Protein AF-A0A067D5M1-F1 (afdb_monomer_lite)

Organism: Saprolegnia parasitica (strain CBS 223.65) (NCBI:txid695850)

pLDDT: mean 83.67, std 20.53, range [25.61, 98.31]

Foldseek 3Di:
DDDDDDDDDDDDDDDDDDDDDDDDDPDPDPDDPVRQQADFAPFQVVGDDQQQWRWTQDPVRTIDTDGHDWQQQRAQQAPAGDALQWDSRRFTAHNVSHTDTFGHDQAAFSADADFDFWDTWGTNRHHRHTDPTFTHDQARFHDDDADDALFFDTWGHPRPNDIDTWGHDQVAFSADQPFDQWDTFGDPRPHSHTDDTWTHDQADWDDDPADDALQWDTWGHPRPNDIDTWGHDQPAFSADQPFPFWDTWGDPRPHSHTDDTWTHDQVDFDDDDDDDALQWDTWGHPRPRDIDTWGHDQPAFSADQPFQFWDTWGDPRPHSYTDDTWTHDQARFDDDPAPDALFFDTWGHPRPRDTDTFGHDQPAFSADAPFPFWDGWGDPRPHSHTDDTDTDPPPRDGDDPDPPDPPPVVVVVVVVVVVVPVPPPDPDDPPVVVVVPPDPPPDDDD

Structure (mmCIF, N/CA/C/O backbone):
data_AF-A0A067D5M1-F1
#
_entry.id   AF-A0A067D5M1-F1
#
loop_
_atom_site.group_PDB
_atom_site.id
_atom_site.type_symbol
_atom_site.label_atom_id
_atom_site.label_alt_id
_atom_site.label_comp_id
_atom_site.label_asym_id
_atom_site.label_entity_id
_atom_site.label_seq_id
_atom_site.pdbx_PDB_ins_code
_atom_site.Cartn_x
_atom_site.Cartn_y
_atom_site.Cartn_z
_atom_site.occupancy
_atom_site.B_iso_or_equiv
_atom_site.auth_seq_id
_atom_site.auth_comp_id
_atom_site.auth_asym_id
_atom_site.auth_atom_id
_atom_site.pdbx_PDB_model_num
ATOM 1 N N . MET A 1 1 ? 73.800 -19.164 -59.650 1.00 35.16 1 MET A N 1
ATOM 2 C CA . MET A 1 1 ? 73.425 -18.613 -60.972 1.00 35.16 1 MET A CA 1
ATOM 3 C C . MET A 1 1 ? 71.937 -18.829 -61.180 1.00 35.16 1 MET A C 1
ATOM 5 O O . MET A 1 1 ? 71.485 -19.935 -60.928 1.00 35.16 1 MET A O 1
ATOM 9 N N . LYS A 1 2 ? 71.264 -17.783 -61.682 1.00 30.75 2 LYS A N 1
ATOM 10 C CA . LYS A 1 2 ? 69.866 -17.690 -62.148 1.00 30.75 2 LYS A CA 1
ATOM 11 C C . LYS A 1 2 ? 68.775 -17.481 -61.084 1.00 30.75 2 LYS A C 1
ATOM 13 O O . LYS A 1 2 ? 68.218 -18.421 -60.535 1.00 30.75 2 LYS A O 1
ATOM 18 N N . LEU A 1 3 ? 68.476 -16.190 -60.883 1.00 29.55 3 LEU A N 1
ATOM 19 C CA . LEU A 1 3 ? 67.148 -15.654 -60.573 1.00 29.55 3 LEU A CA 1
ATOM 20 C C . LEU A 1 3 ? 66.133 -16.138 -61.620 1.00 29.55 3 LEU A C 1
ATOM 22 O O . LEU A 1 3 ? 66.425 -16.054 -62.812 1.00 29.55 3 LEU A O 1
ATOM 26 N N . LEU A 1 4 ? 64.938 -16.525 -61.176 1.00 27.58 4 LEU A N 1
ATOM 27 C CA . LEU A 1 4 ? 63.685 -16.331 -61.908 1.00 27.58 4 LEU A CA 1
ATOM 28 C C . LEU A 1 4 ? 62.526 -16.393 -60.908 1.00 27.58 4 LEU A C 1
ATOM 30 O O . LEU A 1 4 ? 62.335 -17.388 -60.212 1.00 27.58 4 LEU A O 1
ATOM 34 N N . TRP A 1 5 ? 61.826 -15.266 -60.804 1.00 28.55 5 TRP A N 1
ATOM 35 C CA . TRP A 1 5 ? 60.630 -15.067 -60.000 1.00 28.55 5 TRP A CA 1
ATOM 36 C C . TRP A 1 5 ? 59.433 -15.788 -60.623 1.00 28.55 5 TRP A C 1
ATOM 38 O O . TRP A 1 5 ? 59.252 -15.798 -61.840 1.00 28.55 5 TRP A O 1
ATOM 48 N N . VAL A 1 6 ? 58.629 -16.365 -59.739 1.00 28.53 6 VAL A N 1
ATOM 49 C CA . VAL A 1 6 ? 57.347 -17.021 -59.983 1.00 28.53 6 VAL A CA 1
ATOM 50 C C . VAL A 1 6 ? 56.245 -16.016 -59.658 1.00 28.53 6 VAL A C 1
ATOM 52 O O . VAL A 1 6 ? 56.285 -15.417 -58.590 1.00 28.53 6 VAL A O 1
ATOM 55 N N . CYS A 1 7 ? 55.232 -15.905 -60.515 1.00 25.61 7 CYS A N 1
ATOM 56 C CA . CYS A 1 7 ? 53.875 -15.577 -60.080 1.00 25.61 7 CYS A CA 1
ATOM 57 C C . CYS A 1 7 ? 52.900 -16.487 -60.829 1.00 25.61 7 CYS A C 1
ATOM 59 O O . CYS A 1 7 ? 52.796 -16.433 -62.054 1.00 25.61 7 CYS A O 1
ATOM 61 N N . ALA A 1 8 ? 52.224 -17.347 -60.070 1.00 28.17 8 ALA A N 1
ATOM 62 C CA . ALA A 1 8 ? 51.137 -18.203 -60.510 1.00 28.17 8 ALA A CA 1
ATOM 63 C C . ALA A 1 8 ? 49.845 -17.794 -59.778 1.00 28.17 8 ALA A C 1
ATOM 65 O O . ALA A 1 8 ? 49.815 -17.780 -58.554 1.00 28.17 8 ALA A O 1
ATOM 66 N N . VAL A 1 9 ? 48.833 -17.440 -60.578 1.00 28.75 9 VAL A N 1
ATOM 67 C CA . VAL A 1 9 ? 47.412 -17.860 -60.571 1.00 28.75 9 VAL A CA 1
ATOM 68 C C . VAL A 1 9 ? 46.631 -17.979 -59.244 1.00 28.75 9 VAL A C 1
ATOM 70 O O . VAL A 1 9 ? 46.927 -18.851 -58.435 1.00 28.75 9 VAL A O 1
ATOM 73 N N . ALA A 1 10 ? 45.493 -17.263 -59.160 1.00 27.77 10 ALA A N 1
ATOM 74 C CA . ALA A 1 10 ? 44.125 -17.798 -58.932 1.00 27.77 10 ALA A CA 1
ATOM 75 C C . ALA A 1 10 ? 43.079 -16.662 -59.136 1.00 27.77 10 ALA A C 1
ATOM 77 O O . ALA A 1 10 ? 43.238 -15.614 -58.529 1.00 27.77 10 ALA A O 1
ATOM 78 N N . ASN A 1 11 ? 42.174 -16.653 -60.132 1.00 30.62 11 ASN A N 1
ATOM 79 C CA . ASN A 1 11 ? 40.935 -17.420 -60.428 1.00 30.62 11 ASN A CA 1
ATOM 80 C C . ASN A 1 11 ? 39.669 -17.037 -59.621 1.00 30.62 11 ASN A C 1
ATOM 82 O O . ASN A 1 11 ? 39.609 -17.340 -58.436 1.00 30.62 11 ASN A O 1
ATOM 86 N N . ALA A 1 12 ? 38.641 -16.510 -60.314 1.00 28.39 12 ALA A N 1
ATOM 87 C CA . ALA A 1 12 ? 37.197 -16.852 -60.231 1.00 28.39 12 ALA A CA 1
ATOM 88 C C . ALA A 1 12 ? 36.394 -15.901 -61.163 1.00 28.39 12 ALA A C 1
ATOM 90 O O . ALA A 1 12 ? 36.414 -14.695 -60.965 1.00 28.39 12 ALA A O 1
ATOM 91 N N . ILE A 1 13 ? 35.951 -16.332 -62.353 1.00 32.72 13 ILE A N 1
ATOM 92 C CA . ILE A 1 13 ? 34.621 -16.876 -62.728 1.00 32.72 13 ILE A CA 1
ATOM 93 C C . ILE A 1 13 ? 33.450 -15.884 -62.564 1.00 32.72 13 ILE A C 1
ATOM 95 O O . ILE A 1 13 ? 32.953 -15.663 -61.468 1.00 32.72 13 ILE A O 1
ATOM 99 N N . GLY A 1 14 ? 32.930 -15.424 -63.707 1.00 28.34 14 GLY A N 1
ATOM 100 C CA . GLY A 1 14 ? 31.618 -14.797 -63.872 1.00 28.34 14 GLY A CA 1
ATOM 101 C C . GLY A 1 14 ? 31.164 -14.960 -65.323 1.00 28.34 14 GLY A C 1
ATOM 102 O O . GLY A 1 14 ? 31.609 -14.239 -66.208 1.00 28.34 14 GLY A O 1
ATOM 103 N N . LEU A 1 15 ? 30.348 -15.982 -65.573 1.00 29.28 15 LEU A N 1
ATOM 104 C CA . LEU A 1 15 ? 29.834 -16.382 -66.882 1.00 29.28 15 LEU A CA 1
ATOM 105 C C . LEU A 1 15 ? 28.564 -15.570 -67.194 1.00 29.28 15 LEU A C 1
ATOM 107 O O . LEU A 1 15 ? 27.582 -15.692 -66.468 1.00 29.28 15 LEU A O 1
ATOM 111 N N . SER A 1 16 ? 28.527 -14.807 -68.287 1.00 30.84 16 SER A N 1
ATOM 112 C CA . SER A 1 16 ? 27.258 -14.491 -68.956 1.00 30.84 16 SER A CA 1
ATOM 113 C C . SER A 1 16 ? 27.465 -14.338 -70.461 1.00 30.84 16 SER A C 1
ATOM 115 O O . SER A 1 16 ? 28.383 -13.682 -70.943 1.00 30.84 16 SER A O 1
ATOM 117 N N . VAL A 1 17 ? 26.629 -15.071 -71.192 1.00 32.22 17 VAL A N 1
ATOM 118 C CA . VAL A 1 17 ? 26.581 -15.176 -72.646 1.00 32.22 17 VAL A CA 1
ATOM 119 C C . VAL A 1 17 ? 25.616 -14.109 -73.150 1.00 32.22 17 VAL A C 1
ATOM 121 O O . VAL A 1 17 ? 24.444 -14.139 -72.783 1.00 32.22 17 VAL A O 1
ATOM 124 N N . ALA A 1 18 ? 26.072 -13.216 -74.027 1.00 30.00 18 ALA A N 1
ATOM 125 C CA . ALA A 1 18 ? 25.194 -12.441 -74.897 1.00 30.00 18 ALA A CA 1
ATOM 126 C C . ALA A 1 18 ? 25.855 -12.262 -76.267 1.00 30.00 18 ALA A C 1
ATOM 128 O O . ALA A 1 18 ? 27.020 -11.891 -76.392 1.00 30.00 18 ALA A O 1
ATOM 129 N N . MET A 1 19 ? 25.093 -12.636 -77.288 1.00 33.75 19 MET A N 1
ATOM 130 C CA . MET A 1 19 ? 25.477 -12.750 -78.685 1.00 33.75 19 MET A CA 1
ATOM 131 C C . MET A 1 19 ? 25.518 -11.381 -79.373 1.00 33.75 19 MET A C 1
ATOM 133 O O . MET A 1 19 ? 24.549 -10.637 -79.308 1.00 33.75 19 MET A O 1
ATOM 137 N N . GLY A 1 20 ? 26.593 -11.153 -80.129 1.00 32.78 20 GLY A N 1
ATOM 138 C CA . GLY A 1 20 ? 26.555 -10.581 -81.475 1.00 32.78 20 GLY A CA 1
ATOM 139 C C . GLY A 1 20 ? 26.185 -9.109 -81.629 1.00 32.78 20 GLY A C 1
ATOM 140 O O . GLY A 1 20 ? 25.023 -8.806 -81.851 1.00 32.78 20 GLY A O 1
ATOM 141 N N . LEU A 1 21 ? 27.207 -8.259 -81.746 1.00 34.41 21 LEU A N 1
ATOM 142 C CA . LEU A 1 21 ? 27.338 -7.275 -82.824 1.00 34.41 21 LEU A CA 1
ATOM 143 C C . LEU A 1 21 ? 28.829 -7.193 -83.186 1.00 34.41 21 LEU A C 1
ATOM 145 O O . LEU A 1 21 ? 29.690 -7.076 -82.321 1.00 34.41 21 LEU A O 1
ATOM 149 N N . LEU A 1 22 ? 29.119 -7.391 -84.469 1.00 34.91 22 LEU A N 1
ATOM 150 C CA . LEU A 1 22 ? 30.456 -7.396 -85.046 1.00 34.91 22 LEU A CA 1
ATOM 151 C C . LEU A 1 22 ? 30.773 -5.951 -85.450 1.00 34.91 22 LEU A C 1
ATOM 153 O O . LEU A 1 22 ? 30.351 -5.517 -86.519 1.00 34.91 22 LEU A O 1
ATOM 157 N N . GLU A 1 23 ? 31.474 -5.211 -84.598 1.00 36.19 23 GLU A N 1
ATOM 158 C CA . GLU A 1 23 ? 32.084 -3.934 -84.974 1.00 36.19 23 GLU A CA 1
ATOM 159 C C . GLU A 1 23 ? 33.587 -4.146 -85.156 1.00 36.19 23 GLU A C 1
ATOM 161 O O . GLU A 1 23 ? 34.292 -4.691 -84.305 1.00 36.19 23 GLU A O 1
ATOM 166 N N . THR A 1 24 ? 34.056 -3.809 -86.352 1.00 37.59 24 THR A N 1
ATOM 167 C CA . THR A 1 24 ? 35.454 -3.865 -86.759 1.00 37.59 24 THR A CA 1
ATOM 168 C C . THR A 1 24 ? 36.210 -2.703 -86.127 1.00 37.59 24 THR A C 1
ATOM 170 O O . THR A 1 24 ? 36.331 -1.642 -86.733 1.00 37.59 24 THR A O 1
ATOM 173 N N . GLU A 1 25 ? 36.736 -2.909 -84.927 1.00 35.56 25 GLU A N 1
ATOM 174 C CA . GLU A 1 25 ? 37.756 -2.040 -84.342 1.00 35.56 25 GLU A CA 1
ATOM 175 C C . GLU A 1 25 ? 39.112 -2.404 -84.969 1.00 35.56 25 GLU A C 1
ATOM 177 O O . GLU A 1 25 ? 39.744 -3.411 -84.636 1.00 35.56 25 GLU A O 1
ATOM 182 N N . THR A 1 26 ? 39.554 -1.614 -85.948 1.00 37.28 26 THR A N 1
ATOM 183 C CA . THR A 1 26 ? 40.945 -1.637 -86.407 1.00 37.28 26 THR A CA 1
ATOM 184 C C . THR A 1 26 ? 41.815 -1.020 -85.319 1.00 37.28 26 THR A C 1
ATOM 186 O O . THR A 1 26 ? 41.946 0.199 -85.256 1.00 37.28 26 THR A O 1
ATOM 189 N N . ALA A 1 27 ? 42.422 -1.849 -84.470 1.00 33.25 27 ALA A N 1
ATOM 190 C CA . ALA A 1 27 ? 43.486 -1.386 -83.587 1.00 33.25 27 ALA A CA 1
ATOM 191 C C . ALA A 1 27 ? 44.625 -0.788 -84.444 1.00 33.25 27 ALA A C 1
ATOM 193 O O . ALA A 1 27 ? 45.067 -1.450 -85.394 1.00 33.25 27 ALA A O 1
ATOM 194 N N . PRO A 1 28 ? 45.116 0.432 -84.155 1.00 39.56 28 PRO A N 1
ATOM 195 C CA . PRO A 1 28 ? 46.265 0.974 -84.857 1.00 39.56 28 PRO A CA 1
ATOM 196 C C . PRO A 1 28 ? 47.472 0.078 -84.575 1.00 39.56 28 PRO A C 1
ATOM 198 O O . PRO A 1 28 ? 47.854 -0.167 -83.429 1.00 39.56 28 PRO A O 1
ATOM 201 N N . VAL A 1 29 ? 48.070 -0.451 -85.640 1.00 41.28 29 VAL A N 1
ATOM 202 C CA . VAL A 1 29 ? 49.352 -1.149 -85.554 1.00 41.28 29 VAL A CA 1
ATOM 203 C C . VAL A 1 29 ? 50.375 -0.114 -85.094 1.00 41.28 29 VAL A C 1
ATOM 205 O O . VAL A 1 29 ? 50.709 0.797 -85.847 1.00 41.28 29 VAL A O 1
ATOM 208 N N . SER A 1 30 ? 50.848 -0.233 -83.853 1.00 51.78 30 SER A N 1
ATOM 209 C CA . SER A 1 30 ? 51.977 0.553 -83.352 1.00 51.78 30 SER A CA 1
ATOM 210 C C . SER A 1 30 ? 53.204 0.228 -84.207 1.00 51.78 30 SER A C 1
ATOM 212 O O . SER A 1 30 ? 53.835 -0.814 -84.042 1.00 51.78 30 SER A O 1
ATOM 214 N N . MET A 1 31 ? 53.488 1.082 -85.189 1.00 61.62 31 MET A N 1
ATOM 215 C CA . MET A 1 31 ? 54.654 0.967 -86.057 1.00 61.62 31 MET A CA 1
ATOM 216 C C . MET A 1 31 ? 55.831 1.641 -85.355 1.00 61.62 31 MET A C 1
ATOM 218 O O . MET A 1 31 ? 55.723 2.787 -84.916 1.00 61.62 31 MET A O 1
ATOM 222 N N . ASN A 1 32 ? 56.954 0.939 -85.205 1.00 64.56 32 ASN A N 1
ATOM 223 C CA . ASN A 1 32 ? 58.117 1.517 -84.540 1.00 64.56 32 ASN A CA 1
ATOM 224 C C . ASN A 1 32 ? 58.720 2.622 -85.430 1.00 64.56 32 ASN A C 1
ATOM 226 O O . ASN A 1 32 ? 58.785 2.469 -86.649 1.00 64.56 32 ASN A O 1
ATOM 230 N N . LEU A 1 33 ? 59.203 3.721 -84.841 1.00 69.00 33 LEU A N 1
ATOM 231 C CA . LEU A 1 33 ? 59.807 4.859 -85.553 1.00 69.00 33 LEU A CA 1
ATOM 232 C C . LEU A 1 33 ? 60.912 4.422 -86.536 1.00 69.00 33 LEU A C 1
ATOM 234 O O . LEU A 1 33 ? 61.069 5.007 -87.605 1.00 69.00 33 LEU A O 1
ATOM 238 N N . LEU A 1 34 ? 61.650 3.359 -86.193 1.00 67.12 34 LEU A N 1
ATOM 239 C CA . LEU A 1 34 ? 62.682 2.771 -87.054 1.00 67.12 34 LEU A CA 1
ATOM 240 C C . LEU A 1 34 ? 62.109 2.059 -88.292 1.00 67.12 34 LEU A C 1
ATOM 242 O O . LEU A 1 34 ? 62.759 2.039 -89.332 1.00 67.12 34 LEU A O 1
ATOM 246 N N . GLU A 1 35 ? 60.919 1.471 -88.185 1.00 67.38 35 GLU A N 1
ATOM 247 C CA . GLU A 1 35 ? 60.2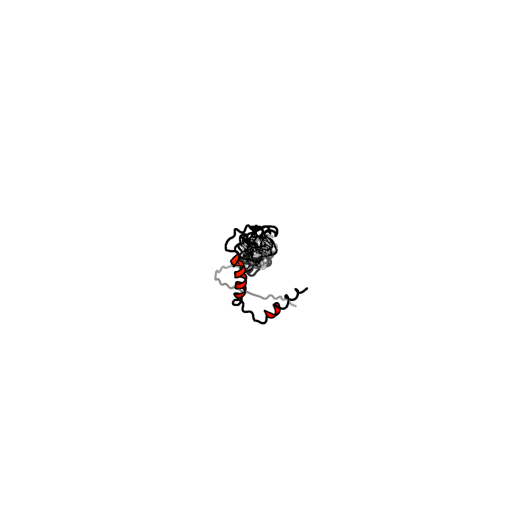31 0.796 -89.292 1.00 67.38 35 GLU A CA 1
ATOM 248 C C . GLU A 1 35 ? 59.540 1.819 -90.200 1.00 67.38 35 GLU A C 1
ATOM 250 O O . GLU A 1 35 ? 59.614 1.710 -91.423 1.00 67.38 35 GLU A O 1
ATOM 255 N N . ALA A 1 36 ? 58.953 2.864 -89.608 1.00 64.38 36 ALA A N 1
ATOM 256 C CA . ALA A 1 36 ? 58.316 3.954 -90.339 1.00 64.38 36 ALA A CA 1
ATOM 257 C C . ALA A 1 36 ? 59.328 4.772 -91.168 1.00 64.38 36 ALA A C 1
ATOM 259 O O . ALA A 1 36 ? 59.056 5.118 -92.317 1.00 64.38 36 ALA A O 1
ATOM 260 N N . ALA A 1 37 ? 60.527 5.037 -90.632 1.00 70.88 37 ALA A N 1
ATOM 261 C CA . ALA A 1 37 ? 61.574 5.801 -91.322 1.00 70.88 37 ALA A CA 1
ATOM 262 C C . ALA A 1 37 ? 62.215 5.069 -92.526 1.00 70.88 37 ALA A C 1
ATOM 264 O O . ALA A 1 37 ? 62.973 5.669 -93.288 1.00 70.88 37 ALA A O 1
ATOM 265 N N . ALA A 1 38 ? 61.927 3.775 -92.708 1.00 69.31 38 ALA A N 1
ATOM 266 C CA . ALA A 1 38 ? 62.422 2.962 -93.822 1.00 69.31 38 ALA A CA 1
ATOM 267 C C . ALA A 1 38 ? 61.429 2.858 -94.998 1.00 69.31 38 ALA A C 1
ATOM 269 O O . ALA A 1 38 ? 61.733 2.205 -96.000 1.00 69.31 38 ALA A O 1
ATOM 270 N N . LEU A 1 39 ? 60.251 3.484 -94.893 1.00 79.62 39 LEU A N 1
ATOM 271 C CA . LEU A 1 39 ? 59.236 3.461 -95.943 1.00 79.62 39 LEU A CA 1
ATOM 272 C C . LEU A 1 39 ? 59.624 4.381 -97.110 1.00 79.62 39 LEU A C 1
ATOM 274 O O . LEU A 1 39 ? 59.971 5.546 -96.880 1.00 79.62 39 LEU A O 1
ATOM 278 N N . PRO A 1 40 ? 59.574 3.880 -98.359 1.00 82.62 40 PRO A N 1
ATOM 279 C CA . PRO A 1 40 ? 59.803 4.710 -99.524 1.00 82.62 40 PRO A CA 1
ATOM 280 C C . PRO A 1 40 ? 58.616 5.651 -99.758 1.00 82.62 40 PRO A C 1
ATOM 282 O O . PRO A 1 40 ? 57.465 5.248 -99.599 1.00 82.62 40 PRO A O 1
ATOM 285 N N . CYS A 1 41 ? 58.896 6.880 -100.178 1.00 85.12 41 CYS A N 1
ATOM 286 C CA . CYS A 1 41 ? 57.897 7.910 -100.455 1.00 85.12 41 CYS A CA 1
ATOM 287 C C . CYS A 1 41 ? 58.281 8.732 -101.693 1.00 85.12 41 CYS A C 1
ATOM 289 O O . CYS A 1 41 ? 59.459 8.874 -102.034 1.00 85.12 41 CYS A O 1
ATOM 291 N N . GLN A 1 42 ? 57.279 9.295 -102.362 1.00 85.06 42 GLN A N 1
ATOM 292 C CA . GLN A 1 42 ? 57.417 10.289 -103.432 1.00 85.06 42 GLN A CA 1
ATOM 293 C C . GLN A 1 42 ? 56.869 11.663 -103.031 1.00 85.06 42 GLN A C 1
ATOM 295 O O . GLN A 1 42 ? 57.141 12.659 -103.701 1.00 85.06 42 GLN A O 1
ATOM 300 N N . SER A 1 43 ? 56.103 11.725 -101.942 1.00 85.31 43 SER A N 1
ATOM 301 C CA . SER A 1 43 ? 55.555 12.949 -101.364 1.00 85.31 43 SER A CA 1
ATOM 302 C C . SER A 1 43 ? 55.293 12.767 -99.867 1.00 85.31 43 SER A C 1
ATOM 304 O O . SER A 1 43 ? 55.190 11.638 -99.386 1.00 85.31 43 SER A O 1
ATOM 306 N N . ASP A 1 44 ? 55.169 13.869 -99.125 1.00 83.06 44 ASP A N 1
ATOM 307 C CA . ASP A 1 44 ? 54.959 13.843 -97.669 1.00 83.06 44 ASP A CA 1
ATOM 308 C C . ASP A 1 44 ? 53.682 13.089 -97.258 1.00 83.06 44 ASP A C 1
ATOM 310 O O . ASP A 1 44 ? 53.645 12.486 -96.190 1.00 83.06 44 ASP A O 1
ATOM 314 N N . SER A 1 45 ? 52.650 13.060 -98.111 1.00 82.94 45 SER A N 1
ATOM 315 C CA . SER A 1 45 ? 51.382 12.374 -97.820 1.00 82.94 45 SER A CA 1
ATOM 316 C C . SER A 1 45 ? 51.451 10.847 -97.907 1.00 82.94 45 SER A C 1
ATOM 318 O O . SER A 1 45 ? 50.504 10.179 -97.505 1.00 82.94 45 SER A O 1
ATOM 320 N N . GLU A 1 46 ? 52.532 10.285 -98.459 1.00 85.88 46 GLU A N 1
ATOM 321 C CA . GLU A 1 46 ? 52.743 8.830 -98.529 1.00 85.88 46 GLU A CA 1
ATOM 322 C C . GLU A 1 46 ? 53.404 8.266 -97.265 1.00 85.88 46 GLU A C 1
ATOM 324 O O . GLU A 1 46 ? 53.450 7.050 -97.079 1.00 85.88 46 GLU A O 1
ATOM 329 N N . CYS A 1 47 ? 53.898 9.134 -96.380 1.00 85.69 47 CYS A N 1
ATOM 330 C CA . CYS A 1 47 ? 54.474 8.718 -95.114 1.00 85.69 47 CYS A CA 1
ATOM 331 C C . CYS A 1 47 ? 53.379 8.534 -94.049 1.00 85.69 47 CYS A C 1
ATOM 333 O O . CYS A 1 47 ? 52.550 9.430 -93.877 1.00 85.69 47 CYS A O 1
ATOM 335 N N . PRO A 1 48 ? 53.368 7.417 -93.294 1.00 86.06 48 PRO A N 1
ATOM 336 C CA . PRO A 1 48 ? 52.429 7.236 -92.192 1.00 86.06 48 PRO A CA 1
ATOM 337 C C . PRO A 1 48 ? 52.534 8.368 -91.175 1.00 86.06 48 PRO A C 1
ATOM 339 O O . PRO A 1 48 ? 53.637 8.716 -90.748 1.00 86.06 48 PRO A O 1
ATOM 342 N N . ALA A 1 49 ? 51.395 8.917 -90.763 1.00 82.94 49 ALA A N 1
ATOM 343 C CA . ALA A 1 49 ? 51.361 9.912 -89.705 1.00 82.94 49 ALA A CA 1
ATOM 344 C C . ALA A 1 49 ? 51.758 9.266 -88.369 1.00 82.94 49 ALA A C 1
ATOM 346 O O . ALA A 1 49 ? 51.228 8.220 -87.998 1.00 82.94 49 ALA A O 1
ATOM 347 N N . LEU A 1 50 ? 52.678 9.906 -87.648 1.00 86.06 50 LEU A N 1
ATOM 348 C CA . LEU A 1 50 ? 53.001 9.567 -86.265 1.00 86.06 50 LEU A CA 1
ATOM 349 C C . LEU A 1 50 ? 52.606 10.751 -85.387 1.00 86.06 50 LEU A C 1
ATOM 351 O O . LEU A 1 50 ? 53.070 11.864 -85.618 1.00 86.06 50 LEU A O 1
ATOM 355 N N . THR A 1 51 ? 51.785 10.499 -84.370 1.00 86.88 51 THR A N 1
ATOM 356 C CA . THR A 1 51 ? 51.098 11.506 -83.545 1.00 86.88 51 THR A CA 1
ATOM 357 C C . THR A 1 51 ? 51.987 12.667 -83.079 1.00 86.88 51 THR A C 1
ATOM 359 O O . THR A 1 51 ? 51.571 13.820 -83.124 1.00 86.88 51 THR A O 1
ATOM 362 N N . CYS A 1 52 ? 53.226 12.383 -82.669 1.00 91.25 52 CYS A N 1
ATOM 363 C CA . CYS A 1 52 ? 54.159 13.379 -82.131 1.00 91.25 52 CYS A CA 1
ATOM 364 C C . CYS A 1 52 ? 55.369 13.671 -83.027 1.00 91.25 52 CYS A C 1
ATOM 366 O O . CYS A 1 52 ? 56.411 14.118 -82.543 1.00 91.25 52 CYS A O 1
ATOM 368 N N . HIS A 1 53 ? 55.243 13.437 -84.334 1.00 90.06 53 HIS A N 1
ATOM 369 C CA . HIS A 1 53 ? 56.288 13.750 -85.302 1.00 90.06 53 HIS A CA 1
ATOM 370 C C . HIS A 1 53 ? 55.724 14.506 -86.503 1.00 90.06 53 HIS A C 1
ATOM 372 O O . HIS A 1 53 ? 54.662 14.176 -87.023 1.00 90.06 53 HIS A O 1
ATOM 378 N N . SER A 1 54 ? 56.476 15.485 -86.998 1.00 88.88 54 SER A N 1
ATOM 379 C CA . SER A 1 54 ? 56.297 15.966 -88.363 1.00 88.88 54 SER A CA 1
ATOM 380 C C . SER A 1 54 ? 56.995 15.013 -89.326 1.00 88.88 54 SER A C 1
ATOM 382 O O . SER A 1 54 ? 58.000 14.376 -88.985 1.00 88.88 54 SER A O 1
ATOM 384 N N . THR A 1 55 ? 56.446 14.892 -90.529 1.00 89.06 55 THR A N 1
ATOM 385 C CA . THR A 1 55 ? 56.944 13.957 -91.534 1.00 89.06 55 THR A CA 1
ATOM 386 C C . THR A 1 55 ? 57.298 14.695 -92.810 1.00 89.06 55 THR A C 1
ATOM 388 O O . THR A 1 55 ? 56.565 15.578 -93.253 1.00 89.06 55 THR A O 1
ATOM 391 N N . THR A 1 56 ? 58.436 14.347 -93.401 1.00 88.56 56 THR A N 1
ATOM 392 C CA . THR A 1 56 ? 58.867 14.896 -94.688 1.00 88.56 56 THR A CA 1
ATOM 393 C C . THR A 1 56 ? 59.522 13.802 -95.515 1.00 88.56 56 THR A C 1
ATOM 395 O O . THR A 1 56 ? 60.370 13.056 -95.021 1.00 88.56 56 THR A O 1
ATOM 398 N N . CYS A 1 57 ? 59.150 13.711 -96.785 1.00 87.88 57 CYS A N 1
ATOM 399 C CA . CYS A 1 57 ? 59.769 12.816 -97.736 1.00 87.88 57 CYS A CA 1
ATOM 400 C C . CYS A 1 57 ? 61.111 13.396 -98.190 1.00 87.88 57 CYS A C 1
ATOM 402 O O . CYS A 1 57 ? 61.192 14.466 -98.796 1.00 87.88 57 CYS A O 1
ATOM 404 N N . THR A 1 58 ? 62.198 12.702 -97.864 1.00 86.00 58 THR A N 1
ATOM 405 C CA . THR A 1 58 ? 63.546 13.167 -98.204 1.00 86.00 58 THR A CA 1
ATOM 406 C C . THR A 1 58 ? 63.807 13.066 -99.707 1.00 86.00 58 THR A C 1
ATOM 408 O O . THR A 1 58 ? 63.213 12.254 -100.412 1.00 86.00 58 THR A O 1
ATOM 411 N N . THR A 1 59 ? 64.782 13.826 -100.212 1.00 83.62 59 THR A N 1
ATOM 412 C CA . THR A 1 59 ? 65.234 13.732 -101.614 1.00 83.62 59 THR A CA 1
ATOM 413 C C . THR A 1 59 ? 65.793 12.355 -101.991 1.00 83.62 59 THR A C 1
ATOM 415 O O . THR A 1 59 ? 65.900 12.043 -103.174 1.00 83.62 59 THR A O 1
ATOM 418 N N . SER A 1 60 ? 66.121 11.523 -100.997 1.00 83.81 60 SER A N 1
ATOM 419 C CA . SER A 1 60 ? 66.531 10.124 -101.160 1.00 83.81 60 SER A CA 1
ATOM 420 C C . SER A 1 60 ? 65.351 9.145 -101.257 1.00 83.81 60 SER A C 1
ATOM 422 O O . SER A 1 60 ? 65.588 7.948 -101.398 1.00 83.81 60 SER A O 1
ATOM 424 N N . GLY A 1 61 ? 64.104 9.630 -101.188 1.00 86.25 61 GLY A N 1
ATOM 425 C CA . GLY A 1 61 ? 62.884 8.839 -101.356 1.00 86.25 61 GLY A CA 1
ATOM 426 C C . GLY A 1 61 ? 62.436 8.067 -100.116 1.00 86.25 61 GLY A C 1
ATOM 427 O O . GLY A 1 61 ? 61.764 7.058 -100.277 1.00 86.25 61 GLY A O 1
ATOM 428 N N . PHE A 1 62 ? 62.815 8.500 -98.907 1.00 86.50 62 PHE A N 1
ATOM 429 C CA . PHE A 1 62 ? 62.424 7.870 -97.634 1.00 86.50 62 PHE A CA 1
ATOM 430 C C . PHE A 1 62 ? 61.827 8.880 -96.651 1.00 86.50 62 PHE A C 1
ATOM 432 O O . PHE A 1 62 ? 62.223 10.052 -96.653 1.00 86.50 62 PHE A O 1
ATOM 439 N N . CYS A 1 63 ? 60.923 8.412 -95.791 1.00 86.88 63 CYS A N 1
ATOM 440 C CA . CYS A 1 63 ? 60.265 9.220 -94.766 1.00 86.88 63 CYS A CA 1
ATOM 441 C C . CYS A 1 63 ? 61.224 9.614 -93.632 1.00 86.88 63 CYS A C 1
ATOM 443 O O . CYS A 1 63 ? 61.801 8.760 -92.961 1.00 86.88 63 CYS A O 1
ATOM 445 N N . LEU A 1 64 ? 61.367 10.916 -93.382 1.00 86.31 64 LEU A N 1
ATOM 446 C CA . LEU A 1 64 ? 62.048 11.458 -92.208 1.00 86.31 64 LEU A CA 1
ATOM 447 C C . LEU A 1 64 ? 61.014 11.929 -91.186 1.00 86.31 64 LEU A C 1
ATOM 449 O O . LEU A 1 64 ? 60.123 12.709 -91.520 1.00 86.31 64 LEU A O 1
ATOM 453 N N . TYR A 1 65 ? 61.184 11.499 -89.938 1.00 87.25 65 TYR A N 1
ATOM 454 C CA . TYR A 1 65 ? 60.348 11.896 -88.811 1.00 87.25 65 TYR A CA 1
ATOM 455 C C . TYR A 1 65 ? 61.127 12.804 -87.866 1.00 87.25 65 TYR A C 1
ATOM 457 O O . TYR A 1 65 ? 62.181 12.417 -87.359 1.00 87.25 65 TYR A O 1
ATOM 465 N N . THR A 1 66 ? 60.599 13.999 -87.614 1.00 87.50 66 THR A N 1
ATOM 466 C CA . THR A 1 66 ? 61.169 14.947 -86.647 1.00 87.50 66 THR A CA 1
ATOM 467 C C . THR A 1 66 ? 60.189 15.111 -85.489 1.00 87.50 66 THR A C 1
ATOM 469 O O . THR A 1 66 ? 59.021 15.388 -85.761 1.00 87.50 66 THR A O 1
ATOM 472 N N . PRO A 1 67 ? 60.604 14.944 -84.218 1.00 89.56 67 PRO A N 1
ATOM 473 C CA . PRO A 1 67 ? 59.724 15.190 -83.079 1.00 89.56 67 PRO A CA 1
ATOM 474 C C . PRO A 1 67 ? 59.106 16.589 -83.150 1.00 89.56 67 PRO A C 1
ATOM 476 O O . PRO A 1 67 ? 59.797 17.559 -83.474 1.00 89.56 67 PRO A O 1
ATOM 479 N N . LEU A 1 68 ? 57.807 16.687 -82.869 1.00 90.62 68 LEU A N 1
ATOM 480 C CA . LEU A 1 68 ? 57.129 17.976 -82.722 1.00 90.62 68 LEU A CA 1
ATOM 481 C C . LEU A 1 68 ? 57.679 18.734 -81.501 1.00 90.62 68 LEU A C 1
ATOM 483 O O . LEU A 1 68 ? 58.349 18.158 -80.642 1.00 90.62 68 LEU A O 1
ATOM 487 N N . GLU A 1 69 ? 57.414 20.040 -81.422 1.00 92.00 69 GLU A N 1
ATOM 488 C CA . GLU A 1 69 ? 57.863 20.847 -80.283 1.00 92.00 69 GLU A CA 1
ATOM 489 C C . GLU A 1 69 ? 57.264 20.331 -78.965 1.00 92.00 69 GLU A C 1
ATOM 491 O O . GLU A 1 69 ? 56.109 19.890 -78.918 1.00 92.00 69 GLU A O 1
ATOM 496 N N . LEU A 1 70 ? 58.053 20.413 -77.886 1.00 91.56 70 LEU A N 1
ATOM 497 C CA . LEU A 1 70 ? 57.622 20.037 -76.539 1.00 91.56 70 LEU A CA 1
ATOM 498 C C . LEU A 1 70 ? 56.314 20.755 -76.184 1.00 91.56 70 LEU A C 1
ATOM 500 O O . LEU A 1 70 ? 56.249 21.982 -76.228 1.00 91.56 70 LEU A O 1
ATOM 504 N N . GLY A 1 71 ? 55.298 19.990 -75.786 1.00 88.94 71 GLY A N 1
ATOM 505 C CA . GLY A 1 71 ? 53.990 20.532 -75.411 1.00 88.94 71 GLY A CA 1
ATOM 506 C C . GLY A 1 71 ? 52.969 20.609 -76.553 1.00 88.94 71 GLY A C 1
ATOM 507 O O . GLY A 1 71 ? 51.843 21.041 -76.312 1.00 88.94 71 GLY A O 1
ATOM 508 N N . THR A 1 72 ? 53.316 20.186 -77.777 1.00 94.00 72 THR A N 1
ATOM 509 C CA . THR A 1 72 ? 52.337 20.058 -78.875 1.00 94.00 72 THR A CA 1
ATOM 510 C C . THR A 1 72 ? 51.218 19.098 -78.468 1.00 94.00 72 THR A C 1
ATOM 512 O O . THR A 1 72 ? 51.508 18.015 -77.967 1.00 94.00 72 THR A O 1
ATOM 515 N N . ARG A 1 73 ? 49.950 19.483 -78.663 1.00 93.38 73 ARG A N 1
ATOM 516 C CA . ARG A 1 73 ? 48.788 18.672 -78.261 1.00 93.38 73 ARG A CA 1
ATOM 517 C C . ARG A 1 73 ? 48.664 17.405 -79.104 1.00 93.38 73 ARG A C 1
ATOM 519 O O . ARG A 1 73 ? 48.729 17.488 -80.328 1.00 93.38 73 ARG A O 1
ATOM 526 N N . CYS A 1 74 ? 48.403 16.278 -78.450 1.00 91.31 74 CYS A N 1
ATOM 527 C CA . CYS A 1 74 ? 48.135 14.991 -79.096 1.00 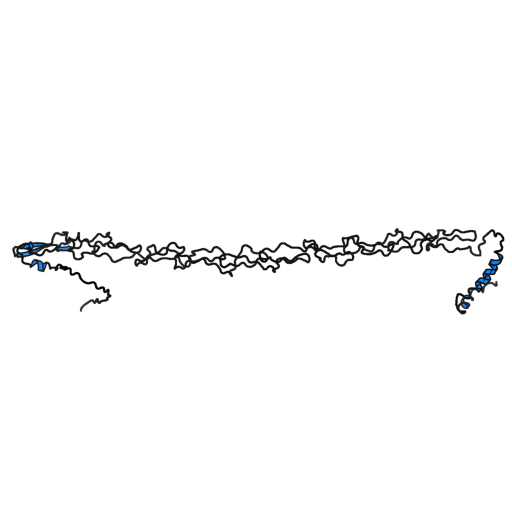91.31 74 CYS A CA 1
ATOM 528 C C . CYS A 1 74 ? 46.904 14.293 -78.481 1.00 91.31 74 CYS A C 1
ATOM 530 O O . CYS A 1 74 ? 47.059 13.266 -77.830 1.00 91.31 74 CYS A O 1
ATOM 532 N N . PRO A 1 75 ? 45.689 14.854 -78.634 1.00 91.44 75 PRO A N 1
ATOM 533 C CA . PRO A 1 75 ? 44.566 14.472 -77.787 1.00 91.44 75 PRO A CA 1
ATOM 534 C C . PRO A 1 75 ? 44.094 13.027 -77.952 1.00 91.44 75 PRO A C 1
ATOM 536 O O . PRO A 1 75 ? 43.727 12.652 -79.064 1.00 91.44 75 PRO A O 1
ATOM 539 N N . GLY A 1 76 ? 44.034 12.261 -76.859 1.00 88.25 76 GLY A N 1
ATOM 540 C CA . GLY A 1 76 ? 43.497 10.896 -76.847 1.00 88.25 76 GLY A CA 1
ATOM 541 C C . GLY A 1 76 ? 44.389 9.871 -77.544 1.00 88.25 76 GLY A C 1
ATOM 542 O O . GLY A 1 76 ? 43.913 8.827 -77.990 1.00 88.25 76 GLY A O 1
ATOM 543 N N . GLU A 1 77 ? 45.687 10.163 -77.646 1.00 89.38 77 GLU A N 1
ATOM 544 C CA . GLU A 1 77 ? 46.681 9.350 -78.362 1.00 89.38 77 GLU A CA 1
ATOM 545 C C . GLU A 1 77 ? 47.847 8.922 -77.449 1.00 89.38 77 GLU A C 1
ATOM 547 O O . GLU A 1 77 ? 48.860 8.385 -77.912 1.00 89.38 77 GLU A O 1
ATOM 552 N N . SER A 1 78 ? 47.733 9.165 -76.139 1.00 88.06 78 SER A N 1
ATOM 553 C CA . SER A 1 78 ? 48.711 8.713 -75.149 1.00 88.06 78 SER A CA 1
ATOM 554 C C . SER A 1 78 ? 48.559 7.215 -74.813 1.00 88.06 78 SER A C 1
ATOM 556 O O . SER A 1 78 ? 47.707 6.505 -75.344 1.00 88.06 78 SER A O 1
ATOM 558 N N . CYS A 1 79 ? 49.420 6.682 -73.941 1.00 82.69 79 CYS A N 1
ATOM 559 C CA . CYS A 1 79 ? 49.401 5.260 -73.576 1.00 82.69 79 CYS A CA 1
ATOM 560 C C . CYS A 1 79 ? 48.387 4.884 -72.480 1.00 82.69 79 CYS A C 1
ATOM 562 O O . CYS A 1 79 ? 48.265 3.698 -72.174 1.00 82.69 79 CYS A O 1
ATOM 564 N N . SER A 1 80 ? 47.699 5.854 -71.868 1.00 82.94 80 SER A N 1
ATOM 565 C CA . SER A 1 80 ? 46.844 5.629 -70.689 1.00 82.94 80 SER A CA 1
ATOM 566 C C . SER A 1 80 ? 45.422 6.179 -70.856 1.00 82.94 80 SER A C 1
ATOM 568 O O . SER A 1 80 ? 44.846 6.650 -69.875 1.00 82.94 80 SER A O 1
ATOM 570 N N . ASN A 1 81 ? 44.868 6.085 -72.070 1.00 83.75 81 ASN A N 1
ATOM 571 C CA . ASN A 1 81 ? 43.647 6.802 -72.439 1.00 83.75 81 ASN A CA 1
ATOM 572 C C . ASN A 1 81 ? 42.358 6.236 -71.827 1.00 83.75 81 ASN A C 1
ATOM 574 O O . ASN A 1 81 ? 42.251 5.035 -71.553 1.00 83.75 81 ASN A O 1
ATOM 578 N N . GLY A 1 82 ? 41.347 7.096 -71.689 1.00 82.31 82 GLY A N 1
ATOM 579 C CA . GLY A 1 82 ? 39.964 6.705 -71.386 1.00 82.31 82 GLY A CA 1
ATOM 580 C C . GLY A 1 82 ? 39.692 6.371 -69.916 1.00 82.31 82 GLY A C 1
ATOM 581 O O . GLY A 1 82 ? 38.624 5.855 -69.576 1.00 82.31 82 GLY A O 1
ATOM 582 N N . GLY A 1 83 ? 40.643 6.660 -69.025 1.00 89.81 83 GLY A N 1
ATOM 583 C CA . GLY A 1 83 ? 40.441 6.572 -67.582 1.00 89.81 83 GLY A CA 1
ATOM 584 C C . GLY A 1 83 ? 39.589 7.728 -67.037 1.00 89.81 83 GLY A C 1
ATOM 585 O O . GLY A 1 83 ? 39.546 8.821 -67.594 1.00 89.81 83 GLY A O 1
ATOM 586 N N . ALA A 1 84 ? 38.916 7.531 -65.899 1.00 92.31 84 ALA A N 1
ATOM 587 C CA . ALA A 1 84 ? 38.063 8.574 -65.310 1.00 92.31 84 ALA A CA 1
ATOM 588 C C . ALA A 1 84 ? 38.831 9.854 -64.900 1.00 92.31 84 ALA A C 1
ATOM 590 O O . ALA A 1 84 ? 38.228 10.930 -64.825 1.00 92.31 84 ALA A O 1
ATOM 591 N N . CYS A 1 85 ? 40.145 9.753 -64.672 1.00 94.75 85 CYS A N 1
ATOM 592 C CA . CYS A 1 85 ? 41.054 10.861 -64.354 1.00 94.75 85 CYS A CA 1
ATOM 593 C C . CYS A 1 85 ? 41.900 11.336 -65.533 1.00 94.75 85 CYS A C 1
ATOM 595 O O . CYS A 1 85 ? 42.775 12.188 -65.364 1.00 94.75 85 CYS A O 1
ATOM 597 N N . ASP A 1 86 ? 41.632 10.802 -66.712 1.00 93.06 86 ASP A N 1
ATOM 598 C CA . ASP A 1 86 ? 42.355 11.142 -67.916 1.00 93.06 86 ASP A CA 1
ATOM 599 C C . ASP A 1 86 ? 41.857 12.449 -68.527 1.00 93.06 86 ASP A C 1
ATOM 601 O O . ASP A 1 86 ? 40.651 12.713 -68.563 1.00 93.06 86 ASP A O 1
ATOM 605 N N . ASP A 1 87 ? 42.780 13.285 -68.980 1.00 93.19 87 ASP A N 1
ATOM 606 C CA . ASP A 1 87 ? 42.467 14.543 -69.645 1.00 93.19 87 ASP A CA 1
ATOM 607 C C . ASP A 1 87 ? 42.971 14.488 -71.085 1.00 93.19 87 ASP A C 1
ATOM 609 O O . ASP A 1 87 ? 43.916 15.191 -71.447 1.00 93.19 87 ASP A O 1
ATOM 613 N N . ASP A 1 88 ? 42.304 13.650 -71.891 1.00 91.00 88 ASP A N 1
ATOM 614 C CA . ASP A 1 88 ? 42.625 13.397 -73.303 1.00 91.00 88 ASP A CA 1
ATOM 615 C C . ASP A 1 88 ? 42.860 14.707 -74.068 1.00 91.00 88 ASP A C 1
ATOM 617 O O . ASP A 1 88 ? 43.775 14.821 -74.873 1.00 91.00 88 ASP A O 1
ATOM 621 N N . ALA A 1 89 ? 42.068 15.752 -73.800 1.00 91.88 89 ALA A N 1
ATOM 622 C CA . ALA A 1 89 ? 42.190 17.049 -74.470 1.00 91.88 89 ALA A CA 1
ATOM 623 C C . ALA A 1 89 ? 43.549 17.738 -74.235 1.00 91.88 89 ALA A C 1
ATOM 625 O O . ALA A 1 89 ? 43.955 18.607 -75.016 1.00 91.88 89 ALA A O 1
ATOM 626 N N . ASN A 1 90 ? 44.237 17.373 -73.154 1.00 91.62 90 ASN A N 1
ATOM 627 C CA . ASN A 1 90 ? 45.472 17.978 -72.687 1.00 91.62 90 ASN A CA 1
ATOM 628 C C . ASN A 1 90 ? 46.699 17.054 -72.767 1.00 91.62 90 ASN A C 1
ATOM 630 O O . ASN A 1 90 ? 47.766 17.446 -72.282 1.00 91.62 90 ASN A O 1
ATOM 634 N N . ASP A 1 91 ? 46.604 15.918 -73.454 1.00 93.25 91 ASP A N 1
ATOM 635 C CA . ASP A 1 91 ? 47.764 15.120 -73.865 1.00 93.25 91 ASP A CA 1
ATOM 636 C C . ASP A 1 91 ? 48.779 15.956 -74.661 1.00 93.25 91 ASP A C 1
ATOM 638 O O . ASP A 1 91 ? 48.414 16.874 -75.415 1.00 93.25 91 ASP A O 1
ATOM 642 N N . TYR A 1 92 ? 50.074 15.665 -74.499 1.00 93.06 92 TYR A N 1
ATOM 643 C CA . TYR A 1 92 ? 51.145 16.457 -75.107 1.00 93.06 92 TYR A CA 1
ATOM 644 C C . TYR A 1 92 ? 52.388 15.655 -75.509 1.00 93.06 92 TYR A C 1
ATOM 646 O O . TYR A 1 92 ? 52.771 14.680 -74.872 1.00 93.06 92 TYR A O 1
ATOM 654 N N . CYS A 1 93 ? 53.074 16.112 -76.553 1.00 93.44 93 CYS A N 1
ATOM 655 C CA . CYS A 1 93 ? 54.311 15.505 -77.032 1.00 93.44 93 CYS A CA 1
ATOM 656 C C . CYS A 1 93 ? 55.516 15.883 -76.159 1.00 93.44 93 CYS A C 1
ATOM 658 O O . CYS A 1 93 ? 55.736 17.066 -75.871 1.00 93.44 93 CYS A O 1
ATOM 660 N N . ASP A 1 94 ? 56.328 14.893 -75.780 1.00 92.25 94 ASP A N 1
ATOM 661 C CA . ASP A 1 94 ? 57.622 15.105 -75.125 1.00 92.25 94 ASP A CA 1
ATOM 662 C C . ASP A 1 94 ? 58.769 15.349 -76.126 1.00 92.25 94 ASP A C 1
ATOM 664 O O . ASP A 1 94 ? 58.617 15.253 -77.344 1.00 92.25 94 ASP A O 1
ATOM 668 N N . LEU A 1 95 ? 59.972 15.620 -75.606 1.00 89.81 95 LEU A N 1
ATOM 669 C CA . LEU A 1 95 ? 61.178 15.832 -76.423 1.00 89.81 95 LEU A CA 1
ATOM 670 C C . LEU A 1 95 ? 61.627 14.590 -77.213 1.00 89.81 95 LEU A C 1
ATOM 672 O O . LEU A 1 95 ? 62.525 14.688 -78.050 1.00 89.81 95 LEU A O 1
ATOM 676 N N . ARG A 1 96 ? 61.061 13.414 -76.926 1.00 88.88 96 ARG A N 1
ATOM 677 C CA . ARG A 1 96 ? 61.380 12.144 -77.586 1.00 88.88 96 ARG A CA 1
ATOM 678 C C . ARG A 1 96 ? 60.344 11.787 -78.654 1.00 88.88 96 ARG A C 1
ATOM 680 O O . ARG A 1 96 ? 60.463 10.715 -79.240 1.00 88.88 96 ARG A O 1
ATOM 687 N N . GLY A 1 97 ? 59.356 12.652 -78.902 1.00 87.69 97 GLY A N 1
ATOM 688 C CA . GLY A 1 97 ? 58.278 12.400 -79.855 1.00 87.69 97 GLY A CA 1
ATOM 689 C C . GLY A 1 97 ? 57.276 11.352 -79.362 1.00 87.69 97 GLY A C 1
ATOM 690 O O . GLY A 1 97 ? 56.651 10.675 -80.175 1.00 87.69 97 GLY A O 1
ATOM 691 N N . THR A 1 98 ? 57.136 11.184 -78.045 1.00 90.69 98 THR A N 1
ATOM 692 C CA . THR A 1 98 ? 56.117 10.327 -77.422 1.00 90.69 98 THR A CA 1
ATOM 693 C C . THR A 1 98 ? 54.955 11.192 -76.944 1.00 90.69 98 THR A C 1
ATOM 695 O O . THR A 1 98 ? 55.185 12.240 -76.341 1.00 90.69 98 THR A O 1
ATOM 698 N N . CYS A 1 99 ? 53.717 10.764 -77.198 1.00 91.69 99 CYS A N 1
ATOM 699 C CA . CYS A 1 99 ? 52.542 11.414 -76.622 1.00 91.69 99 CYS A CA 1
ATOM 700 C C . CYS A 1 99 ? 52.404 11.010 -75.147 1.00 91.69 99 CYS A C 1
ATOM 702 O O . CYS A 1 99 ? 52.303 9.823 -74.827 1.00 91.69 99 CYS A O 1
ATOM 704 N N . ILE A 1 100 ? 52.459 11.992 -74.252 1.00 92.50 100 ILE A N 1
ATOM 705 C CA . ILE A 1 100 ? 52.368 11.840 -72.801 1.00 92.50 100 ILE A CA 1
ATOM 706 C C . ILE A 1 100 ? 50.977 12.267 -72.340 1.00 92.50 100 ILE A C 1
ATOM 708 O O . ILE A 1 100 ? 50.470 13.300 -72.780 1.00 92.50 100 ILE A O 1
ATOM 712 N N . SER A 1 101 ? 50.398 11.482 -71.431 1.00 91.12 101 SER A N 1
ATOM 713 C CA . SER A 1 101 ? 49.053 11.701 -70.899 1.00 91.12 101 SER A CA 1
ATOM 714 C C . SER A 1 101 ? 48.933 13.027 -70.146 1.00 91.12 101 SER A C 1
ATOM 716 O O . SER A 1 101 ? 49.769 13.352 -69.291 1.00 91.12 101 SER A O 1
ATOM 718 N N . GLY A 1 102 ? 47.874 13.775 -70.440 1.00 91.88 102 GLY A N 1
ATOM 719 C CA . GLY A 1 102 ? 47.355 14.831 -69.583 1.00 91.88 102 GLY A CA 1
ATOM 720 C C . GLY A 1 102 ? 46.482 14.226 -68.483 1.00 91.88 102 GLY A C 1
ATOM 721 O O . GLY A 1 102 ? 45.687 13.331 -68.737 1.00 91.88 102 GLY A O 1
ATOM 722 N N . PHE A 1 103 ? 46.601 14.709 -67.244 1.00 94.00 103 PHE A N 1
ATOM 723 C CA . PHE A 1 103 ? 45.772 14.229 -66.132 1.00 94.00 103 PHE A CA 1
ATOM 724 C C . PHE A 1 103 ? 44.886 15.341 -65.588 1.00 94.00 103 PHE A C 1
ATOM 726 O O . PHE A 1 103 ? 45.329 16.484 -65.435 1.00 94.00 103 PHE A O 1
ATOM 733 N N . LYS A 1 104 ? 43.651 14.987 -65.217 1.00 94.75 104 LYS A N 1
ATOM 734 C CA . LYS A 1 104 ? 42.750 15.899 -64.505 1.00 94.75 104 LYS A CA 1
ATOM 735 C C . LYS A 1 104 ? 43.376 16.317 -63.172 1.00 94.75 104 LYS A C 1
ATOM 737 O O . LYS A 1 104 ? 44.064 15.534 -62.517 1.00 94.75 104 LYS A O 1
ATOM 742 N N . GLY A 1 105 ? 43.119 17.557 -62.753 1.00 93.44 105 GLY A N 1
ATOM 743 C CA . GLY A 1 105 ? 43.699 18.130 -61.534 1.00 93.44 105 GLY A CA 1
ATOM 744 C C . GLY A 1 105 ? 43.301 17.379 -60.259 1.00 93.44 105 GLY A C 1
ATOM 745 O O . GLY A 1 105 ? 42.258 16.724 -60.218 1.00 93.44 105 GLY A O 1
ATOM 746 N N . SER A 1 106 ? 44.098 17.531 -59.196 1.00 93.50 106 SER A N 1
ATOM 747 C CA . SER A 1 106 ? 43.972 16.760 -57.948 1.00 93.50 106 SER A CA 1
ATOM 748 C C . SER A 1 106 ? 42.731 17.051 -57.089 1.00 93.50 106 SER A C 1
ATOM 750 O O . SER A 1 106 ? 42.560 16.484 -56.017 1.00 93.50 106 SER A O 1
ATOM 752 N N . GLU A 1 107 ? 41.873 17.957 -57.544 1.00 93.19 107 GLU A N 1
ATOM 753 C CA . GLU A 1 107 ? 40.589 18.300 -56.920 1.00 93.19 107 GLU A CA 1
ATOM 754 C C . GLU A 1 107 ? 39.403 17.718 -57.708 1.00 93.19 107 GLU A C 1
ATOM 756 O O . GLU A 1 107 ? 38.244 17.893 -57.336 1.00 93.19 107 GLU A O 1
ATOM 761 N N . THR A 1 108 ? 39.679 17.027 -58.818 1.00 95.25 108 THR A N 1
ATOM 762 C CA . THR A 1 108 ? 38.643 16.460 -59.679 1.00 95.25 108 THR A CA 1
ATOM 763 C C . THR A 1 108 ? 38.132 15.160 -59.082 1.00 95.25 108 THR A C 1
ATOM 765 O O . THR A 1 108 ? 38.865 14.176 -59.045 1.00 95.25 108 THR A O 1
ATOM 768 N N . VAL A 1 109 ? 36.870 15.139 -58.654 1.00 96.38 109 VAL A N 1
ATOM 769 C CA . VAL A 1 109 ? 36.202 13.918 -58.185 1.00 96.38 109 VAL A CA 1
ATOM 770 C C . VAL A 1 109 ? 35.971 12.981 -59.371 1.00 96.38 109 VAL A C 1
ATOM 772 O O . VAL A 1 109 ? 35.281 13.343 -60.324 1.00 96.38 109 VAL A O 1
ATOM 775 N N . CYS A 1 110 ? 36.555 11.786 -59.316 1.00 96.12 110 CYS A N 1
ATOM 776 C CA . CYS A 1 110 ? 36.397 10.744 -60.332 1.00 96.12 110 CYS A CA 1
ATOM 777 C C . CYS A 1 110 ? 35.398 9.659 -59.927 1.00 96.12 110 CYS A C 1
ATOM 779 O O . CYS A 1 110 ? 34.808 9.032 -60.807 1.00 96.12 110 CYS A O 1
ATOM 781 N N . ARG A 1 111 ? 35.152 9.494 -58.622 1.00 96.06 111 ARG A N 1
ATOM 782 C CA . ARG A 1 111 ? 34.035 8.716 -58.083 1.00 96.06 111 ARG A CA 1
ATOM 783 C C . ARG A 1 111 ? 33.408 9.496 -56.916 1.00 96.06 111 ARG A C 1
ATOM 785 O O . ARG A 1 111 ? 34.118 9.851 -55.977 1.00 96.06 111 ARG A O 1
ATOM 792 N N . PRO A 1 112 ? 32.117 9.861 -56.993 1.00 95.94 112 PRO A N 1
ATOM 793 C CA . PRO A 1 112 ? 31.432 10.494 -55.871 1.00 95.94 112 PRO A CA 1
ATOM 794 C C . PRO A 1 112 ? 31.214 9.480 -54.742 1.00 95.94 112 PRO A C 1
ATOM 796 O O . PRO A 1 112 ? 31.102 8.289 -55.009 1.00 95.94 112 PRO A O 1
ATOM 799 N N . ALA A 1 113 ? 31.098 9.968 -53.507 1.00 96.19 113 ALA A N 1
ATOM 800 C CA . ALA A 1 113 ? 30.734 9.128 -52.371 1.00 96.19 113 ALA A CA 1
ATOM 801 C C . ALA A 1 113 ? 29.304 8.577 -52.519 1.00 96.19 113 ALA A C 1
ATOM 803 O O . ALA A 1 113 ? 28.364 9.336 -52.780 1.00 96.19 113 ALA A O 1
ATOM 804 N N . ASP A 1 114 ? 29.151 7.279 -52.299 1.00 95.12 114 ASP A N 1
ATOM 805 C CA . ASP A 1 114 ? 27.900 6.545 -52.179 1.00 95.12 114 ASP A CA 1
ATOM 806 C C . ASP A 1 114 ? 27.502 6.413 -50.699 1.00 95.12 114 ASP A C 1
ATOM 808 O O . ASP A 1 114 ? 27.836 5.461 -49.997 1.00 95.12 114 ASP A O 1
ATOM 812 N N . GLY A 1 115 ? 26.805 7.433 -50.197 1.00 92.94 115 GLY A N 1
ATOM 813 C CA . GLY A 1 115 ? 26.346 7.491 -48.809 1.00 92.94 115 GLY A CA 1
ATOM 814 C C . GLY A 1 115 ? 27.344 8.118 -47.831 1.00 92.94 115 GLY A C 1
ATOM 815 O O . GLY A 1 115 ? 28.398 8.638 -48.194 1.00 92.94 115 GLY A O 1
ATOM 816 N N . GLU A 1 116 ? 26.970 8.129 -46.550 1.00 95.50 116 GLU A N 1
ATOM 817 C CA . GLU A 1 116 ? 27.687 8.889 -45.516 1.00 95.50 116 GLU A CA 1
ATOM 818 C C . GLU A 1 116 ? 29.016 8.257 -45.090 1.00 95.50 116 GLU A C 1
ATOM 820 O O . GLU A 1 116 ? 29.881 8.975 -44.594 1.00 95.50 116 GLU A O 1
ATOM 825 N N . CYS A 1 117 ? 29.193 6.948 -45.291 1.00 97.12 117 CYS A N 1
ATOM 826 C CA . CYS A 1 117 ? 30.389 6.197 -44.888 1.00 97.12 117 CYS A CA 1
ATOM 827 C C . CYS A 1 117 ? 31.396 5.965 -46.015 1.00 97.12 117 CYS A C 1
ATOM 829 O O . CYS A 1 117 ? 32.460 5.382 -45.789 1.00 97.12 117 CYS A O 1
ATOM 831 N N . ASP A 1 118 ? 31.093 6.475 -47.200 1.00 97.75 118 ASP A N 1
ATOM 832 C CA . ASP A 1 118 ? 31.946 6.387 -48.368 1.00 97.75 118 ASP A CA 1
ATOM 833 C C . ASP A 1 118 ? 32.751 7.684 -48.566 1.00 97.75 118 ASP A C 1
ATOM 835 O O . ASP A 1 118 ? 32.273 8.790 -48.273 1.00 97.75 118 ASP A O 1
ATOM 839 N N . ALA A 1 119 ? 34.011 7.574 -48.987 1.00 95.88 119 ALA A N 1
ATOM 840 C CA . ALA A 1 119 ? 34.849 8.732 -49.276 1.00 95.88 119 ALA A CA 1
ATOM 841 C C . ALA A 1 119 ? 34.898 8.967 -50.791 1.00 95.88 119 ALA A C 1
ATOM 843 O O . ALA A 1 119 ? 35.096 8.029 -51.544 1.00 95.88 119 ALA A O 1
ATOM 844 N N . PRO A 1 120 ? 34.756 10.211 -51.277 1.00 96.31 120 PRO A N 1
ATOM 845 C CA . PRO A 1 120 ? 34.895 10.463 -52.704 1.00 96.31 120 PRO A CA 1
ATOM 846 C C . PRO A 1 120 ? 36.362 10.327 -53.127 1.00 96.31 120 PRO A C 1
ATOM 848 O O . PRO A 1 120 ? 37.253 10.883 -52.477 1.00 96.31 120 PRO A O 1
ATOM 851 N N . GLU A 1 121 ? 36.623 9.684 -54.261 1.00 96.56 121 GLU A N 1
ATOM 852 C CA . GLU A 1 121 ? 37.957 9.648 -54.851 1.00 96.56 121 GLU A CA 1
ATOM 853 C C . GLU A 1 121 ? 38.157 10.844 -55.758 1.00 96.56 121 GLU A C 1
ATOM 855 O O . GLU A 1 121 ? 37.379 11.135 -56.675 1.00 96.56 121 GLU A O 1
ATOM 860 N N . VAL A 1 122 ? 39.279 11.508 -55.519 1.00 96.38 122 VAL A N 1
ATOM 861 C CA . VAL A 1 122 ? 39.790 12.574 -56.362 1.00 96.38 122 VAL A CA 1
ATOM 862 C C . VAL A 1 122 ? 40.978 12.065 -57.158 1.00 96.38 122 VAL A C 1
ATOM 864 O O . VAL A 1 122 ? 41.768 11.247 -56.685 1.00 96.38 122 VAL A O 1
ATOM 867 N N . CYS A 1 123 ? 41.116 12.559 -58.379 1.00 95.81 123 CYS A N 1
ATOM 868 C CA . CYS A 1 123 ? 42.272 12.267 -59.208 1.00 95.81 123 CYS A CA 1
ATOM 869 C C . CYS A 1 123 ? 43.568 12.644 -58.487 1.00 95.81 123 CYS A C 1
ATOM 871 O O . CYS A 1 123 ? 43.616 13.606 -57.729 1.00 95.81 123 CYS A O 1
ATOM 873 N N . SER A 1 124 ? 44.655 11.915 -58.733 1.00 93.88 124 SER A N 1
ATOM 874 C CA . SER A 1 124 ? 45.953 12.245 -58.129 1.00 93.88 124 SER A CA 1
ATOM 875 C C . SER A 1 124 ? 46.663 13.411 -58.828 1.00 93.88 124 SER A C 1
ATOM 877 O O . SER A 1 124 ? 47.661 13.917 -58.318 1.00 93.88 124 SER A O 1
ATOM 879 N N . GLY A 1 125 ? 46.199 13.795 -60.024 1.00 92.81 125 GLY A N 1
ATOM 880 C CA . GLY A 1 125 ? 46.920 14.682 -60.942 1.00 92.81 125 GLY A CA 1
ATOM 881 C C . GLY A 1 125 ? 48.098 14.018 -61.663 1.00 92.81 125 GLY A C 1
ATOM 882 O O . GLY A 1 125 ? 48.855 14.700 -62.347 1.00 92.81 125 GLY A O 1
ATOM 883 N N . THR A 1 126 ? 48.290 12.706 -61.493 1.00 92.00 126 THR A N 1
ATOM 884 C CA . THR A 1 126 ? 49.471 11.971 -61.990 1.00 92.00 126 THR A CA 1
ATOM 885 C C . THR A 1 1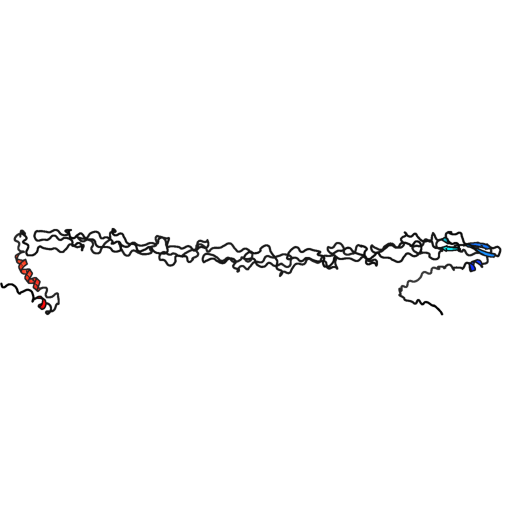26 ? 49.155 10.612 -62.619 1.00 92.00 126 THR A C 1
ATOM 887 O O . THR A 1 126 ? 50.077 9.921 -63.048 1.00 92.00 126 THR A O 1
ATOM 890 N N . ALA A 1 127 ? 47.883 10.208 -62.653 1.00 92.00 127 ALA A N 1
ATOM 891 C CA . ALA A 1 127 ? 47.427 8.943 -63.218 1.00 92.00 127 ALA A CA 1
ATOM 892 C C . ALA A 1 127 ? 46.045 9.111 -63.867 1.00 92.00 127 ALA A C 1
ATOM 894 O O . ALA A 1 127 ? 45.234 9.911 -63.399 1.00 92.00 127 ALA A O 1
ATOM 895 N N . SER A 1 128 ? 45.773 8.334 -64.920 1.00 92.25 128 SER A N 1
ATOM 896 C CA . SER A 1 128 ? 44.499 8.368 -65.652 1.00 92.25 128 SER A CA 1
ATOM 897 C C . SER A 1 128 ? 43.404 7.521 -64.997 1.00 92.25 128 SER A C 1
ATOM 899 O O . SER A 1 128 ? 42.213 7.790 -65.158 1.00 92.25 128 SER A O 1
ATOM 901 N N . ALA A 1 129 ? 43.785 6.512 -64.210 1.00 93.50 129 ALA A N 1
ATOM 902 C CA . ALA A 1 129 ? 42.854 5.728 -63.411 1.00 93.50 129 ALA A CA 1
ATOM 903 C C . ALA A 1 129 ? 42.403 6.511 -62.169 1.00 93.50 129 ALA A C 1
ATOM 905 O O . ALA A 1 129 ? 43.204 7.177 -61.511 1.00 93.50 129 ALA A O 1
ATOM 906 N N . CYS A 1 130 ? 41.122 6.384 -61.825 1.00 95.38 130 CYS A N 1
ATOM 907 C CA . CYS A 1 130 ? 40.632 6.817 -60.520 1.00 95.38 130 CYS A CA 1
ATOM 908 C C . CYS A 1 130 ? 41.278 5.947 -59.424 1.00 95.38 130 CYS A C 1
ATOM 910 O O . CYS A 1 130 ? 41.478 4.748 -59.664 1.00 95.38 130 CYS A O 1
ATOM 912 N N . PRO A 1 131 ? 41.625 6.507 -58.250 1.00 95.44 131 PRO A N 1
ATOM 913 C CA . PRO A 1 131 ? 42.042 5.708 -57.104 1.00 95.44 131 PRO A CA 1
ATOM 914 C C . PRO A 1 131 ? 41.035 4.604 -56.756 1.00 95.44 131 PRO A C 1
ATOM 916 O O . PRO A 1 131 ? 39.873 4.645 -57.155 1.00 95.44 131 PRO A O 1
ATOM 919 N N . VAL A 1 132 ? 41.507 3.595 -56.020 1.00 94.94 132 VAL A N 1
ATOM 920 C CA . VAL A 1 132 ? 40.626 2.539 -55.507 1.00 94.94 132 VAL A CA 1
ATOM 921 C C . VAL A 1 132 ? 39.624 3.116 -54.513 1.00 94.94 132 VAL A C 1
ATOM 923 O O . VAL A 1 132 ? 39.948 4.066 -53.804 1.00 94.94 132 VAL A O 1
ATOM 926 N N . ASP A 1 133 ? 38.455 2.485 -54.463 1.00 94.88 133 ASP A N 1
ATOM 927 C CA . ASP A 1 133 ? 37.363 2.807 -53.547 1.00 94.88 133 ASP A CA 1
ATOM 928 C C . ASP A 1 133 ? 37.844 2.830 -52.085 1.00 94.88 133 ASP A C 1
ATOM 930 O O . ASP A 1 133 ? 38.432 1.857 -51.590 1.00 94.88 133 ASP A O 1
ATOM 934 N N . ALA A 1 134 ? 37.657 3.970 -51.427 1.00 95.38 134 ALA A N 1
ATOM 935 C CA . ALA A 1 134 ? 38.109 4.266 -50.085 1.00 95.38 134 ALA A CA 1
ATOM 936 C C . ALA A 1 134 ? 36.925 4.650 -49.195 1.00 95.38 134 ALA A C 1
ATOM 938 O O . ALA A 1 134 ? 36.109 5.504 -49.515 1.00 95.38 134 ALA A O 1
ATOM 939 N N . PHE A 1 135 ? 36.896 4.085 -47.992 1.00 96.56 135 PHE A N 1
ATOM 940 C CA . PHE A 1 135 ? 35.819 4.321 -47.038 1.00 96.56 135 PHE A CA 1
ATOM 941 C C . PHE A 1 135 ? 36.271 5.221 -45.892 1.00 96.56 135 PHE A C 1
ATOM 943 O O . PHE A 1 135 ? 37.454 5.286 -45.534 1.00 96.56 135 PHE A O 1
ATOM 950 N N . LYS A 1 136 ? 35.312 5.919 -45.283 1.00 96.81 136 LYS A N 1
ATOM 951 C CA . LYS A 1 136 ? 35.579 6.723 -44.087 1.00 96.81 136 LYS A CA 1
ATOM 952 C C . LYS A 1 136 ? 35.949 5.825 -42.905 1.00 96.81 136 LYS A C 1
ATOM 954 O O . LYS A 1 136 ? 35.568 4.660 -42.844 1.00 96.81 136 LYS A O 1
ATOM 959 N N . SER A 1 137 ? 36.696 6.369 -41.940 1.00 96.38 137 SER A N 1
ATOM 960 C CA . SER A 1 137 ? 37.151 5.602 -40.774 1.00 96.38 137 SER A CA 1
ATOM 961 C C . SER A 1 137 ? 35.985 5.122 -39.912 1.00 96.38 137 SER A C 1
ATOM 963 O O . SER A 1 137 ? 34.936 5.768 -39.854 1.00 96.38 137 SER A O 1
ATOM 965 N N . SER A 1 138 ? 36.220 4.068 -39.127 1.00 95.38 138 SER A N 1
ATOM 966 C CA . SER A 1 138 ? 35.219 3.486 -38.225 1.00 95.38 138 SER A CA 1
ATOM 967 C C . SER A 1 138 ? 34.802 4.373 -37.036 1.00 95.38 138 SER A C 1
ATOM 969 O O . SER A 1 138 ? 34.090 3.941 -36.137 1.00 95.38 138 SER A O 1
ATOM 971 N N . SER A 1 139 ? 35.322 5.599 -36.973 1.00 94.31 139 SER A N 1
ATOM 972 C CA . SER A 1 139 ? 34.983 6.625 -35.983 1.00 94.31 139 SER A CA 1
ATOM 973 C C . SER A 1 139 ? 34.166 7.766 -36.590 1.00 94.31 139 SER A C 1
ATOM 975 O O . SER A 1 139 ? 33.920 8.766 -35.923 1.00 94.31 139 SER A O 1
ATOM 977 N N . THR A 1 140 ? 33.840 7.672 -37.879 1.00 96.56 140 THR A N 1
ATOM 978 C CA . THR A 1 140 ? 33.028 8.669 -38.570 1.00 96.56 140 THR A CA 1
ATOM 979 C C . THR A 1 140 ? 31.575 8.446 -38.192 1.00 96.56 140 THR A C 1
ATOM 981 O O . THR A 1 140 ? 31.075 7.333 -38.334 1.00 96.56 140 THR A O 1
ATOM 984 N N . THR A 1 141 ? 30.918 9.502 -37.722 1.00 96.81 141 THR A N 1
ATOM 985 C CA . THR A 1 141 ? 29.486 9.501 -37.431 1.00 96.81 141 THR A CA 1
ATOM 986 C C . THR A 1 141 ? 28.674 9.379 -38.710 1.00 96.81 141 THR A C 1
ATOM 988 O O . THR A 1 141 ? 28.996 10.036 -39.703 1.00 96.81 141 THR A O 1
ATOM 991 N N . CYS A 1 142 ? 27.612 8.594 -38.658 1.00 96.19 142 CYS A N 1
ATOM 992 C CA . CYS A 1 142 ? 26.638 8.453 -39.731 1.00 96.19 142 CYS A CA 1
ATOM 993 C C . CYS A 1 142 ? 25.222 8.392 -39.144 1.00 96.19 142 CYS A C 1
ATOM 995 O O . CYS A 1 142 ? 25.057 8.466 -37.927 1.00 96.19 142 CYS A O 1
ATOM 997 N N . THR A 1 143 ? 24.217 8.313 -40.010 1.00 95.50 143 THR A N 1
ATOM 998 C CA . THR A 1 143 ? 22.809 8.148 -39.647 1.00 95.50 143 THR A CA 1
ATOM 999 C C . THR A 1 143 ? 22.339 6.772 -40.100 1.00 95.50 143 THR A C 1
ATOM 1001 O O . THR A 1 143 ? 22.199 6.517 -41.299 1.00 95.50 143 THR A O 1
ATOM 1004 N N . GLY A 1 144 ? 22.122 5.884 -39.139 1.00 91.00 144 GLY A N 1
ATOM 1005 C CA . GLY A 1 144 ? 21.694 4.515 -39.341 1.00 91.00 144 GLY A CA 1
ATOM 1006 C C . GLY A 1 144 ? 20.192 4.377 -39.565 1.00 91.00 144 GLY A C 1
ATOM 1007 O O . GLY A 1 144 ? 19.494 5.327 -39.945 1.00 91.00 144 GLY A O 1
ATOM 1008 N N . THR A 1 145 ? 19.692 3.157 -39.381 1.00 92.25 145 THR A N 1
ATOM 1009 C CA . THR A 1 145 ? 18.284 2.811 -39.637 1.00 92.25 145 THR A CA 1
ATOM 1010 C C . THR A 1 145 ? 17.398 2.856 -38.395 1.00 92.25 145 THR A C 1
ATOM 1012 O O . THR A 1 145 ? 16.179 2.955 -38.544 1.00 92.25 145 THR A O 1
ATOM 1015 N N . ASN A 1 146 ? 17.977 2.807 -37.192 1.00 91.69 146 ASN A N 1
ATOM 1016 C CA . ASN A 1 146 ? 17.255 2.646 -35.928 1.00 91.69 146 ASN A CA 1
ATOM 1017 C C . ASN A 1 146 ? 17.492 3.818 -34.969 1.00 91.69 146 ASN A C 1
ATOM 1019 O O . ASN A 1 146 ? 18.088 3.631 -33.917 1.00 91.69 146 ASN A O 1
ATOM 1023 N N . ASN A 1 147 ? 16.945 4.996 -35.278 1.00 89.19 147 ASN A N 1
ATOM 1024 C CA . ASN A 1 147 ? 17.348 6.236 -34.603 1.00 89.19 147 ASN A CA 1
ATOM 1025 C C . ASN A 1 147 ? 16.233 6.821 -33.715 1.00 89.19 147 ASN A C 1
ATOM 1027 O O . ASN A 1 147 ? 15.042 6.651 -33.987 1.00 89.19 147 ASN A O 1
ATOM 1031 N N . GLY A 1 148 ? 16.614 7.601 -32.702 1.00 88.44 148 GLY A N 1
ATOM 1032 C CA . GLY A 1 148 ? 15.718 8.437 -31.893 1.00 88.44 148 GLY A CA 1
ATOM 1033 C C . GLY A 1 148 ? 15.000 7.736 -30.736 1.00 88.44 148 GLY A C 1
ATOM 1034 O O . GLY A 1 148 ? 14.196 8.373 -30.050 1.00 88.44 148 GLY A O 1
ATOM 1035 N N . GLY A 1 149 ? 15.273 6.452 -30.503 1.00 94.00 149 GLY A N 1
ATOM 1036 C CA . GLY A 1 149 ? 14.802 5.736 -29.319 1.00 94.00 149 GLY A CA 1
ATOM 1037 C C . GLY A 1 149 ? 15.604 6.091 -28.058 1.00 94.00 149 GLY A C 1
ATOM 1038 O O . GLY A 1 149 ? 16.692 6.656 -28.125 1.00 94.00 149 GLY A O 1
ATOM 1039 N N . ALA A 1 150 ? 15.073 5.763 -26.877 1.00 96.06 150 ALA A N 1
ATOM 1040 C CA . ALA A 1 150 ? 15.722 6.086 -25.597 1.00 96.06 150 ALA A CA 1
ATOM 1041 C C . ALA A 1 150 ? 17.053 5.337 -25.362 1.00 96.06 150 ALA A C 1
ATOM 1043 O O . ALA A 1 150 ? 17.811 5.709 -24.467 1.00 96.06 150 ALA A O 1
ATOM 1044 N N . CYS A 1 151 ? 17.327 4.294 -26.152 1.00 97.44 151 CYS A N 1
ATOM 1045 C CA . CYS A 1 151 ? 18.554 3.497 -26.128 1.00 97.44 151 CYS A CA 1
ATOM 1046 C C . CYS A 1 151 ? 19.447 3.704 -27.357 1.00 97.44 151 CYS A C 1
ATOM 1048 O O . CYS A 1 151 ? 20.404 2.952 -27.547 1.00 97.44 151 CYS A O 1
ATOM 1050 N N . ASP A 1 152 ? 19.136 4.698 -28.183 1.00 97.19 152 ASP A N 1
ATOM 1051 C CA . ASP A 1 152 ? 19.911 5.063 -29.363 1.00 97.19 152 ASP A CA 1
ATOM 1052 C C . ASP A 1 152 ? 21.245 5.724 -28.976 1.00 97.19 152 ASP A C 1
ATOM 1054 O O . ASP A 1 152 ? 21.284 6.587 -28.093 1.00 97.19 152 ASP A O 1
ATOM 1058 N N . ASP A 1 153 ? 22.340 5.315 -29.616 1.00 96.00 153 ASP A N 1
ATOM 1059 C CA . ASP A 1 153 ? 23.660 5.942 -29.485 1.00 96.00 153 ASP A CA 1
ATOM 1060 C C . ASP A 1 153 ? 24.138 6.426 -30.861 1.00 96.00 153 ASP A C 1
ATOM 1062 O O . ASP A 1 153 ? 23.564 6.107 -31.892 1.00 96.00 153 ASP A O 1
ATOM 1066 N N . GLN A 1 154 ? 25.197 7.230 -30.906 1.00 95.88 154 GLN A N 1
ATOM 1067 C CA . GLN A 1 154 ? 25.681 7.790 -32.163 1.00 95.88 154 GLN A CA 1
ATOM 1068 C C . GLN A 1 154 ? 26.210 6.696 -33.103 1.00 95.88 154 GLN A C 1
ATOM 1070 O O . GLN A 1 154 ? 27.263 6.105 -32.841 1.00 95.88 154 GLN A O 1
ATOM 1075 N N . ASP A 1 155 ? 25.545 6.512 -34.245 1.00 96.75 155 ASP A N 1
ATOM 1076 C CA . ASP A 1 155 ? 25.965 5.541 -35.256 1.00 96.75 155 ASP A CA 1
ATOM 1077 C C . ASP A 1 155 ? 27.319 5.881 -35.858 1.00 96.75 155 ASP A C 1
ATOM 1079 O O . ASP A 1 155 ? 27.683 7.053 -36.034 1.00 96.75 155 ASP A O 1
ATOM 1083 N N . LEU A 1 156 ? 28.064 4.830 -36.197 1.00 97.19 156 LEU A N 1
ATOM 1084 C CA . LEU A 1 156 ? 29.419 4.938 -36.717 1.00 97.19 156 LEU A CA 1
ATOM 1085 C C . LEU A 1 156 ? 29.607 4.047 -37.936 1.00 97.19 156 LEU A C 1
ATOM 1087 O O . LEU A 1 156 ? 29.090 2.930 -38.002 1.00 97.19 156 LEU A O 1
ATOM 1091 N N . CYS A 1 157 ? 30.430 4.516 -38.867 1.00 97.69 157 CYS A N 1
ATOM 1092 C CA . CYS A 1 157 ? 30.875 3.704 -39.988 1.00 97.69 157 CYS A CA 1
ATOM 1093 C C . CYS A 1 157 ? 31.671 2.475 -39.516 1.00 97.69 157 CYS A C 1
ATOM 1095 O O . CYS A 1 157 ? 32.299 2.486 -38.456 1.00 97.69 157 CYS A O 1
ATOM 1097 N N . ASP A 1 158 ? 31.706 1.417 -40.323 1.00 95.75 158 ASP A N 1
ATOM 1098 C CA . ASP A 1 158 ? 32.504 0.211 -40.055 1.00 95.75 158 ASP A CA 1
ATOM 1099 C C . ASP A 1 158 ? 33.931 0.259 -40.629 1.00 95.75 158 ASP A C 1
ATOM 1101 O O . ASP A 1 158 ? 34.758 -0.591 -40.297 1.00 95.75 158 ASP A O 1
ATOM 1105 N N . GLY A 1 159 ? 34.243 1.261 -41.456 1.00 95.12 159 GLY A N 1
ATOM 1106 C CA . GLY A 1 159 ? 35.498 1.328 -42.215 1.00 95.12 159 GLY A CA 1
ATOM 1107 C C . GLY A 1 159 ? 35.447 0.639 -43.583 1.00 95.12 159 GLY A C 1
ATOM 1108 O O . GLY A 1 159 ? 36.468 0.579 -44.264 1.00 95.12 159 GLY A O 1
ATOM 1109 N N . PHE A 1 160 ? 34.279 0.136 -43.982 1.00 95.19 160 PHE A N 1
ATOM 1110 C CA . PHE A 1 160 ? 34.018 -0.596 -45.224 1.00 95.19 160 PHE A CA 1
ATOM 1111 C C . PHE A 1 160 ? 32.801 -0.044 -45.987 1.00 95.19 160 PHE A C 1
ATOM 1113 O O . PHE A 1 160 ? 32.223 -0.742 -46.816 1.00 95.19 160 PHE A O 1
ATOM 1120 N N . GLY A 1 161 ? 32.406 1.199 -45.696 1.00 94.69 161 GLY A N 1
ATOM 1121 C CA . GLY A 1 161 ? 31.336 1.907 -46.400 1.00 94.69 161 GLY A CA 1
ATOM 1122 C C . GLY A 1 161 ? 29.943 1.721 -45.800 1.00 94.69 161 GLY A C 1
ATOM 1123 O O . GLY A 1 161 ? 29.011 2.375 -46.259 1.00 94.69 161 GLY A O 1
ATOM 1124 N N . ASN A 1 162 ? 29.780 0.912 -44.746 1.00 95.62 162 ASN A N 1
ATOM 1125 C CA . ASN A 1 162 ? 28.477 0.719 -44.107 1.00 95.62 162 ASN A CA 1
ATOM 1126 C C . ASN A 1 162 ? 28.352 1.572 -42.844 1.00 95.62 162 ASN A C 1
ATOM 1128 O O . ASN A 1 162 ? 29.275 1.637 -42.027 1.00 95.62 162 ASN A O 1
ATOM 1132 N N . CYS A 1 163 ? 27.180 2.178 -42.660 1.00 96.00 163 CYS A N 1
ATOM 1133 C CA . CYS A 1 163 ? 26.790 2.761 -41.382 1.00 96.00 163 CYS A CA 1
ATOM 1134 C C . CYS A 1 163 ? 26.266 1.657 -40.458 1.00 96.00 163 CYS A C 1
ATOM 1136 O O . CYS A 1 163 ? 25.449 0.838 -40.882 1.00 96.00 163 CYS A O 1
ATOM 1138 N N . VAL A 1 164 ? 26.752 1.611 -39.218 1.00 95.62 164 VAL A N 1
ATOM 1139 C CA . VAL A 1 164 ? 26.360 0.599 -38.232 1.00 95.62 164 VAL A CA 1
ATOM 1140 C C . VAL A 1 164 ? 25.660 1.269 -37.065 1.00 95.62 164 VAL A C 1
ATOM 1142 O O . VAL A 1 164 ? 26.286 2.075 -36.371 1.00 95.62 164 VAL A O 1
ATOM 1145 N N . ASP A 1 165 ? 24.420 0.837 -36.822 1.00 96.00 165 ASP A N 1
ATOM 1146 C CA . ASP A 1 165 ? 23.615 1.279 -35.685 1.00 96.00 165 ASP A CA 1
ATOM 1147 C C . ASP A 1 165 ? 24.370 1.044 -34.362 1.00 96.00 165 ASP A C 1
ATOM 1149 O O . ASP A 1 165 ? 24.921 -0.048 -34.125 1.00 96.00 165 ASP A O 1
ATOM 1153 N N . LYS A 1 166 ? 24.428 2.064 -33.504 1.00 96.31 166 LYS A N 1
ATOM 1154 C CA . LYS A 1 166 ? 25.014 1.972 -32.162 1.00 96.31 166 LYS A CA 1
ATOM 1155 C C . LYS A 1 166 ? 23.932 2.132 -31.107 1.00 96.31 166 LYS A C 1
ATOM 1157 O O . LYS A 1 166 ? 23.024 2.936 -31.225 1.00 96.31 166 LYS A O 1
ATOM 1162 N N . TYR A 1 167 ? 24.061 1.351 -30.040 1.00 96.88 167 TYR A N 1
ATOM 1163 C CA . TYR A 1 167 ? 23.097 1.334 -28.947 1.00 96.88 167 TYR A CA 1
ATOM 1164 C C . TYR A 1 167 ? 23.798 1.609 -27.629 1.00 96.88 167 TYR A C 1
ATOM 1166 O O . TYR A 1 167 ? 24.927 1.152 -27.402 1.00 96.88 167 TYR A O 1
ATOM 1174 N N . LEU A 1 168 ? 23.097 2.301 -26.735 1.00 97.38 168 LEU A N 1
ATOM 1175 C CA . LEU A 1 168 ? 23.584 2.556 -25.390 1.00 97.38 168 LEU A CA 1
ATOM 1176 C C . LEU A 1 168 ? 23.824 1.226 -24.647 1.00 97.38 168 LEU A C 1
ATOM 1178 O O . LEU A 1 168 ? 23.089 0.254 -24.852 1.00 97.38 168 LEU A O 1
ATOM 1182 N N . PRO A 1 169 ? 24.838 1.154 -23.760 1.00 97.06 169 PRO A N 1
ATOM 1183 C CA . PRO A 1 169 ? 25.166 -0.071 -23.033 1.00 97.06 169 PRO A CA 1
ATOM 1184 C C . PRO A 1 169 ? 23.989 -0.632 -22.234 1.00 97.06 169 PRO A C 1
ATOM 1186 O O . PRO A 1 169 ? 23.140 0.117 -21.756 1.00 97.06 169 PRO A O 1
ATOM 1189 N N . SER A 1 170 ? 24.004 -1.939 -21.958 1.00 96.81 170 SER A N 1
ATOM 1190 C CA . SER A 1 170 ? 22.928 -2.596 -21.200 1.00 96.81 170 SER A CA 1
ATOM 1191 C C . SER A 1 170 ? 22.831 -2.219 -19.717 1.00 96.81 170 SER A C 1
ATOM 1193 O O . SER A 1 170 ? 21.994 -2.727 -18.978 1.00 96.81 170 SER A O 1
ATOM 1195 N N . THR A 1 171 ? 23.706 -1.325 -19.268 1.00 95.88 171 THR A N 1
ATOM 1196 C CA . THR A 1 171 ? 23.685 -0.709 -17.939 1.00 95.88 171 THR A CA 1
ATOM 1197 C C . THR A 1 171 ? 23.020 0.667 -17.940 1.00 95.88 171 THR A C 1
ATOM 1199 O O . THR A 1 171 ? 22.957 1.315 -16.898 1.00 95.88 171 THR A O 1
ATOM 1202 N N . THR A 1 172 ? 22.603 1.162 -19.105 1.00 97.19 172 THR A N 1
ATOM 1203 C CA . THR A 1 172 ? 21.957 2.464 -19.244 1.00 97.19 172 THR A CA 1
ATOM 1204 C C . THR A 1 172 ? 20.477 2.324 -18.934 1.00 97.19 172 THR A C 1
ATOM 1206 O O . THR A 1 172 ? 19.768 1.602 -19.628 1.00 97.19 172 THR A O 1
ATOM 1209 N N . VAL A 1 173 ? 20.012 3.029 -17.904 1.00 97.62 173 VAL A N 1
ATOM 1210 C CA . VAL A 1 173 ? 18.586 3.133 -17.576 1.00 97.62 173 VAL A CA 1
ATOM 1211 C C . VAL A 1 173 ? 17.907 4.006 -18.631 1.00 97.62 173 VAL A C 1
ATOM 1213 O O . VAL A 1 173 ? 18.243 5.184 -18.749 1.00 97.62 173 VAL A O 1
ATOM 1216 N N . CYS A 1 174 ? 16.976 3.431 -19.391 1.00 97.50 174 CYS A N 1
ATOM 1217 C CA . CYS A 1 174 ? 16.219 4.138 -20.430 1.00 97.50 174 CYS A CA 1
ATOM 1218 C C . CYS A 1 174 ? 14.840 4.595 -19.956 1.00 97.50 174 CYS A C 1
ATOM 1220 O O . CYS A 1 174 ? 14.312 5.581 -20.470 1.00 97.50 174 CYS A O 1
ATOM 1222 N N . ARG A 1 175 ? 14.307 3.944 -18.920 1.00 97.25 175 ARG A N 1
ATOM 1223 C CA . ARG A 1 175 ? 13.137 4.391 -18.171 1.00 97.25 175 ARG A CA 1
ATOM 1224 C C . ARG A 1 175 ? 13.403 4.169 -16.688 1.00 97.25 175 ARG A C 1
ATOM 1226 O O . ARG A 1 175 ? 13.853 3.104 -16.270 1.00 97.25 175 ARG A O 1
ATOM 1233 N N . ALA A 1 176 ? 13.212 5.221 -15.902 1.00 97.00 176 ALA A N 1
ATOM 1234 C CA . ALA A 1 176 ? 13.364 5.140 -14.460 1.00 97.00 176 ALA A CA 1
ATOM 1235 C C . ALA A 1 176 ? 12.102 4.540 -13.838 1.00 97.00 176 ALA A C 1
ATOM 1237 O O . ALA A 1 176 ? 11.004 4.833 -14.293 1.00 97.00 176 ALA A O 1
ATOM 1238 N N . SER A 1 177 ? 12.284 3.784 -12.760 1.00 96.50 177 SER A N 1
ATOM 1239 C CA . SER A 1 177 ? 11.190 3.283 -11.929 1.00 96.50 177 SER A CA 1
ATOM 1240 C C . SER A 1 177 ? 10.338 4.431 -11.358 1.00 96.50 177 SER A C 1
ATOM 1242 O O . SER A 1 177 ? 10.863 5.374 -10.753 1.00 96.50 177 SER A O 1
ATOM 1244 N N . GLU A 1 178 ? 9.020 4.317 -11.505 1.00 95.62 178 GLU A N 1
ATOM 1245 C CA . GLU A 1 178 ? 7.970 5.177 -10.955 1.00 95.62 178 GLU A CA 1
ATOM 1246 C C . GLU A 1 178 ? 7.440 4.672 -9.597 1.00 95.62 178 GLU A C 1
ATOM 1248 O O . GLU A 1 178 ? 6.263 4.804 -9.264 1.00 95.62 178 GLU A O 1
ATOM 1253 N N . GLY A 1 179 ? 8.310 4.124 -8.746 1.00 93.88 179 GLY A N 1
ATOM 1254 C CA . GLY A 1 179 ? 7.973 3.794 -7.360 1.00 93.88 179 GLY A CA 1
ATOM 1255 C C . GLY A 1 179 ? 8.427 2.405 -6.933 1.00 93.88 179 GLY A C 1
ATOM 1256 O O . GLY A 1 179 ? 9.159 1.713 -7.620 1.00 93.88 179 GLY A O 1
ATOM 1257 N N . GLN A 1 180 ? 8.003 1.972 -5.745 1.00 95.88 180 GLN A N 1
ATOM 1258 C CA . GLN A 1 180 ? 8.495 0.715 -5.159 1.00 95.88 180 GLN A CA 1
ATOM 1259 C C . GLN A 1 180 ? 8.015 -0.547 -5.895 1.00 95.88 180 GLN A C 1
ATOM 1261 O O . GLN A 1 180 ? 8.617 -1.608 -5.738 1.00 95.88 180 GLN A O 1
ATOM 1266 N N . CYS A 1 181 ? 6.922 -0.440 -6.653 1.00 97.31 181 CYS A N 1
ATOM 1267 C CA . CYS A 1 181 ? 6.307 -1.554 -7.374 1.00 97.31 181 CYS A CA 1
ATOM 1268 C C . CYS A 1 181 ? 6.617 -1.558 -8.873 1.00 97.31 181 CYS A C 1
ATOM 1270 O O . CYS A 1 181 ? 6.014 -2.323 -9.624 1.00 97.31 181 CYS A O 1
ATOM 1272 N N . ASP A 1 182 ? 7.572 -0.732 -9.283 1.00 98.06 182 ASP A N 1
ATOM 1273 C CA . ASP A 1 182 ? 7.949 -0.539 -10.669 1.00 98.06 182 ASP A CA 1
ATOM 1274 C C . ASP A 1 182 ? 9.453 -0.767 -10.852 1.00 98.06 182 ASP A C 1
ATOM 1276 O O . ASP A 1 182 ? 10.252 -0.293 -10.036 1.00 98.06 182 ASP A O 1
ATOM 1280 N N . GLU A 1 183 ? 9.858 -1.523 -11.872 1.00 96.56 183 GLU A N 1
ATOM 1281 C CA . GLU A 1 183 ? 11.273 -1.788 -12.150 1.00 96.56 183 GLU A CA 1
ATOM 1282 C C . GLU A 1 183 ? 11.842 -0.711 -13.080 1.00 96.56 183 GLU A C 1
ATOM 1284 O O . GLU A 1 183 ? 11.135 -0.061 -13.829 1.00 96.56 183 GLU A O 1
ATOM 1289 N N . ALA A 1 184 ? 13.141 -0.433 -13.016 1.00 96.94 184 ALA A N 1
ATOM 1290 C CA . ALA A 1 184 ? 13.751 0.443 -14.016 1.00 96.94 184 ALA A CA 1
ATOM 1291 C C . ALA A 1 184 ? 14.124 -0.409 -15.236 1.00 96.94 184 ALA A C 1
ATOM 1293 O O . ALA A 1 184 ? 14.834 -1.404 -15.060 1.00 96.94 184 ALA A O 1
ATOM 1294 N N . GLU A 1 185 ? 13.744 -0.018 -16.456 1.00 97.38 185 GLU A N 1
ATOM 1295 C CA . GLU A 1 185 ? 14.255 -0.710 -17.640 1.00 97.38 185 GLU A CA 1
ATOM 1296 C C . GLU A 1 185 ? 15.611 -0.157 -18.030 1.00 97.38 185 GLU A C 1
ATOM 1298 O O . GLU A 1 185 ? 15.874 1.053 -18.077 1.00 97.38 185 GLU A O 1
ATOM 1303 N N . MET A 1 186 ? 16.477 -1.103 -18.359 1.00 97.44 186 MET A N 1
ATOM 1304 C CA . MET A 1 186 ? 17.772 -0.826 -18.935 1.00 97.44 186 MET A CA 1
ATOM 1305 C C . MET A 1 186 ? 17.763 -1.196 -20.407 1.00 97.44 186 MET A C 1
ATOM 1307 O O . MET A 1 186 ? 17.088 -2.137 -20.824 1.00 97.44 186 MET A O 1
ATOM 1311 N N . CYS A 1 187 ? 18.558 -0.478 -21.188 1.00 97.75 187 CYS A N 1
ATOM 1312 C CA . CYS A 1 187 ? 18.788 -0.819 -22.580 1.00 97.75 187 CYS A CA 1
ATOM 1313 C C . CYS A 1 187 ? 19.254 -2.272 -22.727 1.00 97.75 187 CYS A C 1
ATOM 1315 O O . CYS A 1 187 ? 19.902 -2.837 -21.847 1.00 97.75 187 CYS A O 1
ATOM 1317 N N . SER A 1 188 ? 18.971 -2.896 -23.868 1.00 96.12 188 SER A N 1
ATOM 1318 C CA . SER A 1 188 ? 19.481 -4.243 -24.151 1.00 96.12 188 SER A CA 1
ATOM 1319 C C . SER A 1 188 ? 20.940 -4.236 -24.629 1.00 96.12 188 SER A C 1
ATOM 1321 O O . SER A 1 188 ? 21.605 -5.273 -24.600 1.00 96.12 188 SER A O 1
ATOM 1323 N N . GLY A 1 189 ? 21.436 -3.083 -25.097 1.00 95.75 189 GLY A N 1
ATOM 1324 C CA . GLY A 1 189 ? 22.690 -2.963 -25.849 1.00 95.75 189 GLY A CA 1
ATOM 1325 C C . GLY A 1 189 ? 22.594 -3.436 -27.304 1.00 95.75 189 GLY A C 1
ATOM 1326 O O . GLY A 1 189 ? 23.617 -3.553 -27.976 1.00 95.75 189 GLY A O 1
ATOM 1327 N N . THR A 1 190 ? 21.389 -3.749 -27.787 1.00 95.38 190 THR A N 1
ATOM 1328 C CA . THR A 1 190 ? 21.144 -4.318 -29.127 1.00 95.38 190 THR A CA 1
ATOM 1329 C C . THR A 1 190 ? 19.934 -3.721 -29.851 1.00 95.38 190 THR A C 1
ATOM 1331 O O . THR A 1 190 ? 19.634 -4.154 -30.960 1.00 95.38 190 THR A O 1
ATOM 1334 N N . SER A 1 191 ? 19.227 -2.784 -29.221 1.00 94.94 191 SER A N 1
ATOM 1335 C CA . SER A 1 191 ? 18.033 -2.112 -29.737 1.00 94.94 191 SER A CA 1
ATOM 1336 C C . SER A 1 191 ? 18.070 -0.643 -29.326 1.00 94.94 191 SER A C 1
ATOM 1338 O O . SER A 1 191 ? 18.554 -0.333 -28.233 1.00 94.94 191 SER A O 1
ATOM 1340 N N . SER A 1 192 ? 17.543 0.243 -30.172 1.00 95.94 192 SER A N 1
ATOM 1341 C CA . SER A 1 192 ? 17.375 1.665 -29.852 1.00 95.94 192 SER A CA 1
ATOM 1342 C C . SER A 1 192 ? 16.115 1.934 -29.028 1.00 95.94 192 SER A C 1
ATOM 1344 O O . SER A 1 192 ? 16.012 2.966 -28.362 1.00 95.94 192 SER A O 1
ATOM 1346 N N . GLU A 1 193 ? 15.172 0.993 -29.002 1.00 96.62 193 GLU A N 1
ATOM 1347 C CA . GLU A 1 193 ? 13.986 1.059 -28.153 1.00 96.62 193 GLU A CA 1
ATOM 1348 C C . GLU A 1 193 ? 14.300 0.602 -26.722 1.00 96.62 193 GLU A C 1
ATOM 1350 O O . GLU A 1 193 ? 15.048 -0.356 -26.498 1.00 96.62 193 GLU A O 1
ATOM 1355 N N . CYS A 1 194 ? 13.702 1.288 -25.745 1.00 96.69 194 CYS A N 1
ATOM 1356 C CA . CYS A 1 194 ? 13.682 0.810 -24.366 1.00 96.69 194 CYS A CA 1
ATOM 1357 C C . CYS A 1 194 ? 12.764 -0.423 -24.289 1.00 96.69 194 CYS A C 1
ATOM 1359 O O . CYS A 1 194 ? 11.732 -0.420 -24.965 1.00 96.69 194 CYS A O 1
ATOM 1361 N N . PRO A 1 195 ? 13.111 -1.467 -23.515 1.00 96.38 195 PRO A N 1
ATOM 1362 C CA . PRO A 1 195 ? 12.217 -2.602 -23.302 1.00 96.38 195 PRO A CA 1
ATOM 1363 C C . PRO A 1 195 ? 10.836 -2.186 -22.778 1.00 96.38 195 PRO A C 1
ATOM 1365 O O . PRO A 1 195 ? 10.683 -1.105 -22.210 1.00 96.38 195 PRO A O 1
ATOM 1368 N N . ASP A 1 196 ? 9.849 -3.069 -22.956 1.00 95.88 196 ASP A N 1
ATOM 1369 C CA . ASP A 1 196 ? 8.510 -2.884 -22.392 1.00 95.88 196 ASP A CA 1
ATOM 1370 C C . ASP A 1 196 ? 8.574 -2.704 -20.868 1.00 95.88 196 ASP A C 1
ATOM 1372 O O . ASP A 1 196 ? 9.410 -3.309 -20.200 1.00 95.88 196 ASP A O 1
ATOM 1376 N N . ASP A 1 197 ? 7.647 -1.906 -20.344 1.00 95.62 197 ASP A N 1
ATOM 1377 C CA . ASP A 1 197 ? 7.493 -1.581 -18.923 1.00 95.62 197 ASP A CA 1
ATOM 1378 C C . ASP A 1 197 ? 7.304 -2.847 -18.064 1.00 95.62 197 ASP A C 1
ATOM 1380 O O . ASP A 1 197 ? 6.378 -3.638 -18.304 1.00 95.62 197 ASP A O 1
ATOM 1384 N N . VAL A 1 198 ? 8.185 -3.059 -17.079 1.00 96.12 198 VAL A N 1
ATOM 1385 C CA . VAL A 1 198 ? 8.163 -4.235 -16.199 1.00 96.12 198 VAL A CA 1
ATOM 1386 C C . VAL A 1 198 ? 7.867 -3.830 -14.758 1.00 96.12 198 VAL A C 1
ATOM 1388 O O . VAL A 1 198 ? 8.610 -3.097 -14.114 1.00 96.12 198 VAL A O 1
ATOM 1391 N N . PHE A 1 199 ? 6.811 -4.417 -14.198 1.00 96.94 199 PHE A N 1
ATOM 1392 C CA . PHE A 1 199 ? 6.423 -4.202 -12.806 1.00 96.94 199 PHE A CA 1
ATOM 1393 C C . PHE A 1 199 ? 6.905 -5.320 -11.890 1.00 96.94 199 PHE A C 1
ATOM 1395 O O . PHE A 1 199 ? 6.991 -6.490 -12.283 1.00 96.94 199 PHE A O 1
ATOM 1402 N N . THR A 1 200 ? 7.142 -4.977 -10.622 1.00 96.50 200 THR A N 1
ATOM 1403 C CA . THR A 1 200 ? 7.563 -5.974 -9.637 1.00 96.50 200 THR A CA 1
ATOM 1404 C C . THR A 1 200 ? 6.434 -6.985 -9.371 1.00 96.50 200 THR A C 1
ATOM 1406 O O . THR A 1 200 ? 5.249 -6.636 -9.410 1.00 96.50 200 THR A O 1
ATOM 1409 N N . PRO A 1 201 ? 6.751 -8.259 -9.064 1.00 96.50 201 PRO A N 1
ATOM 1410 C CA . PRO A 1 201 ? 5.733 -9.283 -8.838 1.00 96.50 201 PRO A CA 1
ATOM 1411 C C . PRO A 1 201 ? 4.784 -8.949 -7.686 1.00 96.50 201 PRO A C 1
ATOM 1413 O O . PRO A 1 201 ? 5.185 -8.337 -6.696 1.00 96.50 201 PRO A O 1
ATOM 1416 N N . SER A 1 202 ? 3.564 -9.492 -7.727 1.00 96.44 202 SER A N 1
ATOM 1417 C CA . SER A 1 202 ? 2.542 -9.248 -6.697 1.00 96.44 202 SER A CA 1
ATOM 1418 C C . SER A 1 202 ? 2.852 -9.832 -5.305 1.00 96.44 202 SER A C 1
ATOM 1420 O O . SER A 1 202 ? 2.034 -9.776 -4.392 1.00 96.44 202 SER A O 1
ATOM 1422 N N . THR A 1 203 ? 4.007 -10.479 -5.151 1.00 95.56 203 THR A N 1
ATOM 1423 C CA . THR A 1 203 ? 4.537 -10.992 -3.879 1.00 95.56 203 THR A CA 1
ATOM 1424 C C . THR A 1 203 ? 5.582 -10.064 -3.265 1.00 95.56 203 THR A C 1
ATOM 1426 O O . THR A 1 203 ? 6.085 -10.347 -2.179 1.00 95.56 203 THR A O 1
ATOM 1429 N N . THR A 1 204 ? 5.951 -8.991 -3.962 1.00 97.00 204 THR A N 1
ATOM 1430 C CA . THR A 1 204 ? 6.914 -7.996 -3.493 1.00 97.00 204 THR A CA 1
ATOM 1431 C C . THR A 1 204 ? 6.243 -7.096 -2.468 1.00 97.00 204 THR A C 1
ATOM 1433 O O . THR A 1 204 ? 5.190 -6.521 -2.738 1.00 97.00 204 THR A O 1
ATOM 1436 N N . THR A 1 205 ? 6.844 -6.992 -1.285 1.00 97.06 205 THR A N 1
ATOM 1437 C CA . THR A 1 205 ? 6.367 -6.099 -0.227 1.00 97.06 205 THR A CA 1
ATOM 1438 C C . THR A 1 205 ? 6.640 -4.647 -0.592 1.00 97.06 205 THR A C 1
ATOM 1440 O O . THR A 1 205 ? 7.729 -4.338 -1.079 1.00 97.06 205 THR A O 1
ATOM 1443 N N . CYS A 1 206 ? 5.709 -3.758 -0.280 1.00 96.94 206 CYS A N 1
ATOM 1444 C CA . CYS A 1 206 ? 5.845 -2.322 -0.501 1.00 96.94 206 CYS A CA 1
ATOM 1445 C C . CYS A 1 206 ? 5.363 -1.538 0.731 1.00 96.94 206 CYS A C 1
ATOM 1447 O O . CYS A 1 206 ? 5.014 -2.125 1.751 1.00 96.94 206 CYS A O 1
ATOM 1449 N N . THR A 1 207 ? 5.433 -0.209 0.686 1.00 95.94 207 THR A N 1
ATOM 1450 C CA . THR A 1 207 ? 4.903 0.686 1.722 1.00 95.94 207 THR A CA 1
ATOM 1451 C C . THR A 1 207 ? 3.770 1.511 1.138 1.00 95.94 207 THR A C 1
ATOM 1453 O O . THR A 1 207 ? 4.009 2.417 0.337 1.00 95.94 207 THR A O 1
ATOM 1456 N N . GLY A 1 208 ? 2.550 1.177 1.539 1.00 91.75 208 GLY A N 1
ATOM 1457 C CA . GLY A 1 208 ? 1.322 1.816 1.113 1.00 91.75 208 GLY A CA 1
ATOM 1458 C C . GLY A 1 208 ? 1.011 3.115 1.852 1.00 91.75 208 GLY A C 1
ATOM 1459 O O . GLY A 1 208 ? 1.842 3.696 2.566 1.00 91.75 208 GLY A O 1
ATOM 1460 N N . ALA A 1 209 ? -0.210 3.604 1.642 1.00 92.00 209 ALA A N 1
ATOM 1461 C CA . ALA A 1 209 ? -0.684 4.857 2.227 1.00 92.00 209 ALA A CA 1
ATOM 1462 C C . ALA A 1 209 ? -1.092 4.683 3.698 1.00 92.00 209 ALA A C 1
ATOM 1464 O O . ALA A 1 209 ? -0.885 5.587 4.513 1.00 92.00 209 ALA A O 1
ATOM 1465 N N . SER A 1 210 ? -1.666 3.529 4.035 1.00 90.88 210 SER A N 1
ATOM 1466 C CA . SER A 1 210 ? -1.932 3.115 5.409 1.00 90.88 210 SER A CA 1
ATOM 1467 C C . SER A 1 210 ? -0.703 2.391 5.938 1.00 90.88 210 SER A C 1
ATOM 1469 O O . SER A 1 210 ? -0.296 1.399 5.360 1.00 90.88 210 SER A O 1
ATOM 1471 N N . ASN A 1 211 ? -0.074 2.913 6.994 1.00 89.38 211 ASN A N 1
ATOM 1472 C CA . ASN A 1 211 ? 1.043 2.225 7.631 1.00 89.38 211 ASN A CA 1
ATOM 1473 C C . ASN A 1 211 ? 1.051 2.414 9.152 1.00 89.38 211 ASN A C 1
ATOM 1475 O O . ASN A 1 211 ? 0.700 3.473 9.681 1.00 89.38 211 ASN A O 1
ATOM 1479 N N . GLY A 1 212 ? 1.442 1.362 9.874 1.00 87.06 212 GLY A N 1
ATOM 1480 C CA . GLY A 1 212 ? 1.751 1.420 11.309 1.00 87.06 212 GLY A CA 1
ATOM 1481 C C . GLY A 1 212 ? 0.545 1.536 12.248 1.00 87.06 212 GLY A C 1
ATOM 1482 O O . GLY A 1 212 ? 0.718 1.788 13.444 1.00 87.06 212 GLY A O 1
ATOM 1483 N N . ASN A 1 213 ? -0.672 1.347 11.739 1.00 94.62 213 ASN A N 1
ATOM 1484 C CA . ASN A 1 213 ? -1.878 1.295 12.559 1.00 94.62 213 ASN A CA 1
ATOM 1485 C C . ASN A 1 213 ? -2.152 -0.143 13.065 1.00 94.62 213 ASN A C 1
ATOM 1487 O O . ASN A 1 213 ? -1.672 -1.104 12.474 1.00 94.62 213 ASN A O 1
ATOM 1491 N N . PRO A 1 214 ? -2.946 -0.345 14.136 1.00 96.12 214 PRO A N 1
ATOM 1492 C CA . PRO A 1 214 ? -3.150 -1.679 14.720 1.00 96.12 214 PRO A CA 1
ATOM 1493 C C . PRO A 1 214 ? -3.832 -2.725 13.817 1.00 96.12 214 PRO A C 1
ATOM 1495 O O . PRO A 1 214 ? -3.780 -3.907 14.143 1.00 96.12 214 PRO A O 1
ATOM 1498 N N . CYS A 1 215 ? -4.510 -2.304 12.743 1.00 97.50 215 CYS A N 1
ATOM 1499 C CA . CYS A 1 215 ? -5.170 -3.184 11.767 1.00 97.50 215 CYS A CA 1
ATOM 1500 C C . CYS A 1 215 ? -4.462 -3.245 10.413 1.00 97.50 215 CYS A C 1
ATOM 1502 O O . CYS A 1 215 ? -5.006 -3.790 9.453 1.00 97.50 215 CYS A O 1
ATOM 1504 N N . ASP A 1 216 ? -3.283 -2.650 10.335 1.00 97.06 216 ASP A N 1
ATOM 1505 C CA . ASP A 1 216 ? -2.436 -2.618 9.156 1.00 97.06 216 ASP A CA 1
ATOM 1506 C C . ASP A 1 216 ? -1.741 -3.973 8.974 1.00 97.06 216 ASP A C 1
ATOM 1508 O O . ASP A 1 216 ? -1.238 -4.543 9.946 1.00 97.06 216 ASP A O 1
ATOM 1512 N N . ASP A 1 217 ? -1.757 -4.510 7.758 1.00 96.31 217 ASP A N 1
ATOM 1513 C CA . ASP A 1 217 ? -1.008 -5.714 7.392 1.00 96.31 217 ASP A CA 1
ATOM 1514 C C . ASP A 1 217 ? 0.073 -5.347 6.366 1.00 96.31 217 ASP A C 1
ATOM 1516 O O . ASP A 1 217 ? 0.161 -4.211 5.917 1.00 96.31 217 ASP A O 1
ATOM 1520 N N . VAL A 1 218 ? 0.937 -6.293 6.009 1.00 95.94 218 VAL A N 1
ATOM 1521 C CA . VAL A 1 218 ? 2.015 -6.043 5.048 1.00 95.94 218 VAL A CA 1
ATOM 1522 C C . VAL A 1 218 ? 1.444 -5.770 3.658 1.00 95.94 218 VAL A C 1
ATOM 1524 O O . VAL A 1 218 ? 0.756 -6.619 3.088 1.00 95.94 218 VAL A O 1
ATOM 1527 N N . ASP A 1 219 ? 1.793 -4.618 3.089 1.00 97.25 219 ASP A N 1
ATOM 1528 C CA . ASP A 1 219 ? 1.381 -4.231 1.743 1.00 97.25 219 ASP A CA 1
ATOM 1529 C C . ASP A 1 219 ? 2.171 -4.974 0.671 1.00 97.25 219 ASP A C 1
ATOM 1531 O O . ASP A 1 219 ? 3.357 -5.286 0.829 1.00 97.25 219 ASP A O 1
ATOM 1535 N N . PHE A 1 220 ? 1.516 -5.217 -0.461 1.00 97.25 220 PHE A N 1
ATOM 1536 C CA . PHE A 1 220 ? 2.118 -5.900 -1.600 1.00 97.25 220 PHE A CA 1
ATOM 1537 C C . PHE A 1 220 ? 1.815 -5.171 -2.899 1.00 97.25 220 PHE A C 1
ATOM 1539 O O . PHE A 1 220 ? 0.743 -4.582 -3.064 1.00 97.25 220 PHE A O 1
ATOM 1546 N N . CYS A 1 221 ? 2.747 -5.265 -3.838 1.00 98.12 221 CYS A N 1
ATOM 1547 C CA . CYS A 1 221 ? 2.527 -4.817 -5.203 1.00 98.12 221 CYS A CA 1
ATOM 1548 C C . CYS A 1 221 ? 1.394 -5.615 -5.871 1.00 98.12 221 CYS A C 1
ATOM 1550 O O . CYS A 1 221 ? 1.110 -6.755 -5.496 1.00 98.12 221 CYS A O 1
ATOM 1552 N N . ASP A 1 222 ? 0.735 -5.039 -6.873 1.00 96.62 222 ASP A N 1
ATOM 1553 C CA . ASP A 1 222 ? -0.312 -5.714 -7.654 1.00 96.62 222 ASP A CA 1
ATOM 1554 C C . ASP A 1 222 ? 0.205 -6.407 -8.926 1.00 96.62 222 ASP A C 1
ATOM 1556 O O . ASP A 1 222 ? -0.551 -7.132 -9.574 1.00 96.62 222 ASP A O 1
ATOM 1560 N N . GLY A 1 223 ? 1.486 -6.232 -9.266 1.00 95.88 223 GLY A N 1
ATOM 1561 C CA . GLY A 1 223 ? 2.054 -6.679 -10.542 1.00 95.88 223 GLY A CA 1
ATOM 1562 C C . GLY A 1 223 ? 1.762 -5.741 -11.717 1.00 95.88 223 GLY A C 1
ATOM 1563 O O . GLY A 1 223 ? 1.999 -6.122 -12.858 1.00 95.88 223 GLY A O 1
ATOM 1564 N N . LEU A 1 224 ? 1.223 -4.550 -11.445 1.00 95.94 224 LEU A N 1
ATOM 1565 C CA . LEU A 1 224 ? 0.840 -3.517 -12.411 1.00 95.94 224 LEU A CA 1
ATOM 1566 C C . LEU A 1 224 ? 1.383 -2.131 -12.006 1.00 95.94 224 LEU A C 1
ATOM 1568 O O . LEU A 1 224 ? 0.831 -1.110 -12.412 1.00 95.94 224 LEU A O 1
ATOM 1572 N N . GLY A 1 225 ? 2.412 -2.092 -11.155 1.00 96.00 225 GLY A N 1
ATOM 1573 C CA . GLY A 1 225 ? 3.076 -0.859 -10.726 1.00 96.00 225 GLY A CA 1
ATOM 1574 C C . GLY A 1 225 ? 2.506 -0.215 -9.460 1.00 96.00 225 GLY A C 1
ATOM 1575 O O . GLY A 1 225 ? 3.102 0.731 -8.948 1.00 96.00 225 GLY A O 1
ATOM 1576 N N . ASN A 1 226 ? 1.406 -0.724 -8.889 1.00 96.25 226 ASN A N 1
ATOM 1577 C CA . ASN A 1 226 ? 0.790 -0.112 -7.707 1.00 96.25 226 ASN A CA 1
ATOM 1578 C C . ASN A 1 226 ? 1.101 -0.890 -6.429 1.00 96.25 226 ASN A C 1
ATOM 1580 O O . ASN A 1 226 ? 1.002 -2.117 -6.381 1.00 96.25 226 ASN A O 1
ATOM 1584 N N . CYS A 1 227 ? 1.393 -0.155 -5.356 1.00 96.88 227 CYS A N 1
ATOM 1585 C CA . CYS A 1 227 ? 1.402 -0.708 -4.007 1.00 96.88 227 CYS A CA 1
ATOM 1586 C C . CYS A 1 227 ? -0.027 -0.757 -3.459 1.00 96.88 227 CYS A C 1
ATOM 1588 O O . CYS A 1 227 ? -0.724 0.259 -3.462 1.00 96.88 227 CYS A O 1
ATOM 1590 N N . VAL A 1 228 ? -0.470 -1.929 -3.002 1.00 96.56 228 VAL A N 1
ATOM 1591 C CA . VAL A 1 228 ? -1.833 -2.133 -2.502 1.00 96.56 228 VAL A CA 1
ATOM 1592 C C . VAL A 1 228 ? -1.818 -2.367 -1.002 1.00 96.56 228 VAL A C 1
ATOM 1594 O O . VAL A 1 228 ? -1.328 -3.406 -0.549 1.00 96.56 228 VAL A O 1
ATOM 1597 N N . ASP A 1 229 ? -2.464 -1.447 -0.280 1.00 96.38 229 ASP A N 1
ATOM 1598 C CA . ASP A 1 229 ? -2.686 -1.546 1.160 1.00 96.38 229 ASP A CA 1
ATOM 1599 C C . ASP A 1 229 ? -3.349 -2.887 1.528 1.00 96.38 229 ASP A C 1
ATOM 1601 O O . ASP A 1 229 ? -4.376 -3.274 0.941 1.00 96.38 229 ASP A O 1
ATOM 1605 N N . LYS A 1 230 ? -2.788 -3.600 2.509 1.00 96.38 230 LYS A N 1
ATOM 1606 C CA . LYS A 1 230 ? -3.399 -4.802 3.091 1.00 96.38 230 LYS A CA 1
ATOM 1607 C C . LYS A 1 230 ? -3.809 -4.552 4.532 1.00 96.38 230 LYS A C 1
ATOM 1609 O O . LYS A 1 230 ? -3.163 -3.845 5.292 1.00 96.38 230 LYS A O 1
ATOM 1614 N N . PHE A 1 231 ? -4.919 -5.172 4.917 1.00 97.19 231 PHE A N 1
ATOM 1615 C CA . PHE A 1 231 ? -5.494 -5.007 6.244 1.00 97.19 231 PHE A CA 1
ATOM 1616 C C . PHE A 1 231 ? -5.695 -6.357 6.904 1.00 97.19 231 PHE A C 1
ATOM 1618 O O . PHE A 1 231 ? -6.103 -7.329 6.259 1.00 97.19 231 PHE A O 1
ATOM 1625 N N . LEU A 1 232 ? -5.481 -6.384 8.217 1.00 97.44 232 LEU A N 1
ATOM 1626 C CA . LEU A 1 232 ? -5.776 -7.548 9.031 1.00 97.44 232 LEU A CA 1
ATOM 1627 C C . LEU A 1 232 ? -7.266 -7.918 8.913 1.00 97.44 232 LEU A C 1
ATOM 1629 O O . LEU A 1 232 ? -8.125 -7.032 8.819 1.00 97.44 232 LEU A O 1
ATOM 1633 N N . PRO A 1 233 ? -7.605 -9.220 8.942 1.00 97.06 233 PRO A N 1
ATOM 1634 C CA . PRO A 1 233 ? -8.976 -9.681 8.761 1.00 97.06 233 PRO A CA 1
ATOM 1635 C C . PRO A 1 233 ? -9.903 -9.137 9.848 1.00 97.06 233 PRO A C 1
ATOM 1637 O O . PRO A 1 233 ? -9.475 -8.809 10.955 1.00 97.06 233 PRO A O 1
ATOM 1640 N N . SER A 1 234 ? -11.211 -9.129 9.577 1.00 97.06 234 SER A N 1
ATOM 1641 C CA . SER A 1 234 ? -12.201 -8.560 10.500 1.00 97.06 234 SER A CA 1
ATOM 1642 C C . SER A 1 234 ? -12.348 -9.301 11.839 1.00 97.06 234 SER A C 1
ATOM 1644 O O . SER A 1 234 ? -13.115 -8.903 12.709 1.00 97.06 234 SER A O 1
ATOM 1646 N N . THR A 1 235 ? -11.642 -10.418 11.993 1.00 95.88 235 THR A N 1
ATOM 1647 C CA . THR A 1 235 ? -11.550 -11.213 13.221 1.00 95.88 235 THR A CA 1
ATOM 1648 C C . THR A 1 235 ? -10.349 -10.835 14.088 1.00 95.88 235 THR A C 1
ATOM 1650 O O . THR A 1 235 ? -10.210 -11.362 15.190 1.00 95.88 235 THR A O 1
ATOM 1653 N N . SER A 1 236 ? -9.450 -9.981 13.596 1.00 97.44 236 SER A N 1
ATOM 1654 C CA . SER A 1 236 ? -8.269 -9.539 14.334 1.00 97.44 236 SER A CA 1
ATOM 1655 C C . SER A 1 236 ? -8.658 -8.481 15.355 1.00 97.44 236 SER A C 1
ATOM 1657 O O . SER A 1 236 ? -9.074 -7.386 14.989 1.00 97.44 236 SER A O 1
ATOM 1659 N N . VAL A 1 237 ? -8.514 -8.801 16.641 1.00 97.81 237 VAL A N 1
ATOM 1660 C CA . VAL A 1 237 ? -8.753 -7.852 17.735 1.00 97.81 237 VAL A CA 1
ATOM 1661 C C . VAL A 1 237 ? -7.625 -6.824 17.757 1.00 97.81 237 VAL A C 1
ATOM 1663 O O . VAL A 1 237 ? -6.471 -7.175 17.996 1.00 97.81 237 VAL A O 1
ATOM 1666 N N . CYS A 1 238 ? -7.964 -5.560 17.523 1.00 97.69 238 CYS A N 1
ATOM 1667 C CA . CYS A 1 238 ? -7.019 -4.443 17.505 1.00 97.69 238 CYS A CA 1
ATOM 1668 C C . CYS A 1 238 ? -7.017 -3.637 18.802 1.00 97.69 238 CYS A C 1
ATOM 1670 O O . CYS A 1 238 ? -6.061 -2.915 19.092 1.00 97.69 238 CYS A O 1
ATOM 1672 N N . ARG A 1 239 ? -8.073 -3.784 19.606 1.00 97.88 239 ARG A N 1
ATOM 1673 C CA . ARG A 1 239 ? -8.151 -3.261 20.963 1.00 97.88 239 ARG A CA 1
ATOM 1674 C C . ARG A 1 239 ? -8.891 -4.263 21.835 1.00 97.88 239 ARG A C 1
ATOM 1676 O O . ARG A 1 239 ? -10.008 -4.673 21.542 1.00 97.88 239 ARG A O 1
ATOM 1683 N N . ALA A 1 240 ? -8.218 -4.720 22.883 1.00 97.06 240 ALA A N 1
ATOM 1684 C CA . ALA A 1 240 ? -8.813 -5.644 23.835 1.00 97.06 240 ALA A CA 1
ATOM 1685 C C . ALA A 1 240 ? -9.736 -4.893 24.802 1.00 97.06 240 ALA A C 1
ATOM 1687 O O . ALA A 1 240 ? -9.405 -3.791 25.238 1.00 97.06 240 ALA A O 1
ATOM 1688 N N . SER A 1 241 ? -10.828 -5.549 25.192 1.00 97.00 241 SER A N 1
ATOM 1689 C CA . SER A 1 241 ? -11.725 -5.072 26.246 1.00 97.00 241 SER A CA 1
ATOM 1690 C C . SER A 1 241 ? -10.978 -4.917 27.579 1.00 97.00 241 SER A C 1
ATOM 1692 O O . SER A 1 241 ? -10.243 -5.813 28.006 1.00 97.00 241 SER A O 1
ATOM 1694 N N . LYS A 1 242 ? -11.188 -3.786 28.257 1.00 96.38 242 LYS A N 1
ATOM 1695 C CA . LYS A 1 242 ? -10.645 -3.462 29.587 1.00 96.38 242 LYS A CA 1
ATOM 1696 C C . LYS A 1 242 ? -11.552 -3.888 30.744 1.00 96.38 242 LYS A C 1
ATOM 1698 O O . LYS A 1 242 ? -11.239 -3.595 31.897 1.00 96.38 242 LYS A O 1
ATOM 1703 N N . GLY A 1 243 ? -12.659 -4.581 30.477 1.00 94.44 243 GLY A N 1
ATOM 1704 C CA . GLY A 1 243 ? -13.572 -5.047 31.517 1.00 94.44 243 GLY A CA 1
ATOM 1705 C C . GLY A 1 243 ? -14.959 -5.409 30.996 1.00 94.44 243 GLY A C 1
ATOM 1706 O O . GLY A 1 243 ? -15.249 -5.322 29.812 1.00 94.44 243 GLY A O 1
ATOM 1707 N N . GLN A 1 244 ? -15.859 -5.791 31.902 1.00 96.56 244 GLN A N 1
ATOM 1708 C CA . GLN A 1 244 ? -17.198 -6.287 31.544 1.00 96.56 244 GLN A CA 1
ATOM 1709 C C . GLN A 1 244 ? -18.066 -5.273 30.778 1.00 96.56 244 GLN A C 1
ATOM 1711 O O . GLN A 1 244 ? -18.976 -5.678 30.060 1.00 96.56 244 GLN A O 1
ATOM 1716 N N . CYS A 1 245 ? -17.796 -3.974 30.941 1.00 97.69 245 CYS A N 1
ATOM 1717 C CA . CYS A 1 245 ? -18.531 -2.882 30.300 1.00 97.69 245 CYS A CA 1
ATOM 1718 C C . CYS A 1 245 ? -17.840 -2.312 29.055 1.00 97.69 245 CYS A C 1
ATOM 1720 O O . CYS A 1 245 ? -18.324 -1.335 28.482 1.00 97.69 245 CYS A O 1
ATOM 1722 N N . ASP A 1 246 ? -16.746 -2.932 28.625 1.00 98.31 246 ASP A N 1
ATOM 1723 C CA . ASP A 1 246 ? -15.954 -2.521 27.474 1.00 98.31 246 ASP A CA 1
ATOM 1724 C C . ASP A 1 246 ? -16.047 -3.581 26.373 1.00 98.31 246 ASP A C 1
ATOM 1726 O O . ASP A 1 246 ? -15.955 -4.784 26.654 1.00 98.31 246 ASP A O 1
ATOM 1730 N N . VAL A 1 247 ? -16.280 -3.166 25.131 1.00 97.50 247 VAL A N 1
ATOM 1731 C CA . VAL A 1 247 ? -16.312 -4.084 23.985 1.00 97.50 247 VAL A CA 1
ATOM 1732 C C . VAL A 1 247 ? -14.884 -4.221 23.459 1.00 97.50 247 VAL A C 1
ATOM 1734 O O . VAL A 1 247 ? -14.077 -3.317 23.582 1.00 97.50 247 VAL A O 1
ATOM 1737 N N . ALA A 1 248 ? -14.520 -5.392 22.937 1.00 97.38 248 ALA A N 1
ATOM 1738 C CA . ALA A 1 248 ? -13.255 -5.523 22.222 1.00 97.38 248 ALA A CA 1
ATOM 1739 C C . ALA A 1 248 ? -13.465 -5.121 20.757 1.00 97.38 248 ALA A C 1
ATOM 1741 O O . ALA A 1 248 ? -14.325 -5.697 20.082 1.00 97.38 248 ALA A O 1
ATOM 1742 N N . GLU A 1 249 ? -12.671 -4.190 20.241 1.00 97.94 249 GLU A N 1
ATOM 1743 C CA . GLU A 1 249 ? -12.724 -3.801 18.836 1.00 97.94 249 GLU A CA 1
ATOM 1744 C C . GLU A 1 249 ? -11.881 -4.745 17.986 1.00 97.94 249 GLU A C 1
ATOM 1746 O O . GLU A 1 249 ? -10.703 -5.012 18.248 1.00 97.94 249 GLU A O 1
ATOM 1751 N N . SER A 1 250 ? -12.502 -5.221 16.914 1.00 97.75 250 SER A N 1
ATOM 1752 C CA . SER A 1 250 ? -11.823 -5.954 15.856 1.00 97.75 250 SER A CA 1
ATOM 1753 C C . SER A 1 250 ? -11.674 -5.075 14.626 1.00 97.75 250 SER A C 1
ATOM 1755 O O . SER A 1 250 ? -12.472 -4.165 14.394 1.00 97.75 250 SER A O 1
ATOM 1757 N N . CYS A 1 251 ? -10.647 -5.355 13.837 1.00 98.00 251 CYS A N 1
ATOM 1758 C CA . CYS A 1 251 ? -10.428 -4.715 12.555 1.00 98.00 251 CYS A CA 1
ATOM 1759 C C . CYS A 1 251 ? -11.657 -4.850 11.653 1.00 98.00 251 CYS A C 1
ATOM 1761 O O . CYS A 1 251 ? -12.484 -5.747 11.811 1.00 98.00 251 CYS A O 1
ATOM 1763 N N . THR A 1 252 ? -11.789 -3.959 10.677 1.00 96.75 252 THR A N 1
ATOM 1764 C CA . THR A 1 252 ? -12.891 -4.028 9.707 1.00 96.75 252 THR A CA 1
ATOM 1765 C C . THR A 1 252 ? -12.561 -4.921 8.512 1.00 96.75 252 THR A C 1
ATOM 1767 O O . THR A 1 252 ? -13.465 -5.324 7.786 1.00 96.75 252 THR A O 1
ATOM 1770 N N . GLY A 1 253 ? -11.275 -5.228 8.293 1.00 96.19 253 GLY A N 1
ATOM 1771 C CA . GLY A 1 253 ? -10.775 -5.869 7.072 1.00 96.19 253 GLY A CA 1
ATOM 1772 C C . GLY A 1 253 ? -10.620 -4.916 5.883 1.00 96.19 253 GLY A C 1
ATOM 1773 O O . GLY A 1 253 ? -10.257 -5.358 4.798 1.00 96.19 253 GLY A O 1
ATOM 1774 N N . THR A 1 254 ? -10.906 -3.622 6.059 1.00 95.75 254 THR A N 1
ATOM 1775 C CA . THR A 1 254 ? -10.881 -2.621 4.975 1.00 95.75 254 THR A CA 1
ATOM 1776 C C . THR A 1 254 ? -10.163 -1.326 5.356 1.00 95.75 254 THR A C 1
ATOM 1778 O O . THR A 1 254 ? -10.223 -0.355 4.607 1.00 95.75 254 THR A O 1
ATOM 1781 N N . SER A 1 255 ? -9.568 -1.256 6.547 1.00 95.12 255 SER A N 1
ATOM 1782 C CA . SER A 1 255 ? -8.829 -0.090 7.029 1.00 95.12 255 SER A CA 1
ATOM 1783 C C . SER A 1 255 ? -7.757 -0.520 8.024 1.00 95.12 255 SER A C 1
ATOM 1785 O O . SER A 1 255 ? -8.002 -1.408 8.843 1.00 95.12 255 SER A O 1
ATOM 1787 N N . GLY A 1 256 ? -6.607 0.160 7.994 1.00 96.25 256 GLY A N 1
ATOM 1788 C CA . GLY A 1 256 ? -5.540 -0.026 8.975 1.00 96.25 256 GLY A CA 1
ATOM 1789 C C . GLY A 1 256 ? -5.899 0.536 10.354 1.00 96.25 256 GLY A C 1
ATOM 1790 O O . GLY A 1 256 ? -5.310 0.145 11.359 1.00 96.25 256 GLY A O 1
ATOM 1791 N N . ILE A 1 257 ? -6.899 1.418 10.445 1.00 96.50 257 ILE A N 1
ATOM 1792 C CA . ILE A 1 257 ? -7.296 2.065 11.698 1.00 96.50 257 ILE A CA 1
ATOM 1793 C C . ILE A 1 257 ? -8.245 1.152 12.484 1.00 96.50 257 ILE A C 1
ATOM 1795 O O . ILE A 1 257 ? -9.270 0.700 11.975 1.00 96.50 257 ILE A O 1
ATOM 1799 N N . CYS A 1 258 ? -7.928 0.926 13.760 1.00 97.50 258 CYS A N 1
ATOM 1800 C CA . CYS A 1 258 ? -8.827 0.237 14.684 1.00 97.50 258 CYS A CA 1
ATOM 1801 C C . CYS A 1 258 ? -10.095 1.080 14.925 1.00 97.50 258 CYS A C 1
ATOM 1803 O O . CYS A 1 258 ? -9.960 2.294 15.124 1.00 97.50 258 CYS A O 1
ATOM 1805 N N . PRO A 1 259 ? -11.305 0.487 14.948 1.00 96.88 259 PRO A N 1
ATOM 1806 C CA . PRO A 1 259 ? -12.533 1.219 15.247 1.00 96.88 259 PRO A CA 1
ATOM 1807 C C . PRO A 1 259 ? -12.470 2.042 16.543 1.00 96.88 259 PRO A C 1
ATOM 1809 O O . PRO A 1 259 ? -11.630 1.824 17.423 1.00 96.88 259 PRO A O 1
ATOM 1812 N N . VAL A 1 260 ? -13.371 3.023 16.644 1.00 96.50 260 VAL A N 1
ATOM 1813 C CA . VAL A 1 260 ? -13.531 3.820 17.868 1.00 96.50 260 VAL A CA 1
ATOM 1814 C C . VAL A 1 260 ? -13.919 2.925 19.046 1.00 96.50 260 VAL A C 1
ATOM 1816 O O . VAL A 1 260 ? -14.605 1.926 18.852 1.00 96.50 260 VAL A O 1
ATOM 1819 N N . ASP A 1 261 ? -13.495 3.326 20.246 1.00 96.56 261 ASP A N 1
ATOM 1820 C CA . ASP A 1 261 ? -13.795 2.632 21.508 1.00 96.56 261 ASP A CA 1
ATOM 1821 C C . ASP A 1 261 ? -15.311 2.466 21.660 1.00 96.56 261 ASP A C 1
ATOM 1823 O O . ASP A 1 261 ? -16.042 3.466 21.699 1.00 96.56 261 ASP A O 1
ATOM 1827 N N . ALA A 1 262 ? -15.784 1.225 21.709 1.00 97.19 262 ALA A N 1
ATOM 1828 C CA . ALA A 1 262 ? -17.188 0.903 21.868 1.00 97.19 262 ALA A CA 1
ATOM 1829 C C . ALA A 1 262 ? -17.435 0.343 23.271 1.00 97.19 262 ALA A C 1
ATOM 1831 O O . ALA A 1 262 ? -16.793 -0.593 23.729 1.00 97.19 262 ALA A O 1
ATOM 1832 N N . PHE A 1 263 ? -18.440 0.882 23.954 1.00 97.69 263 PHE A N 1
ATOM 1833 C CA . PHE A 1 263 ? -18.796 0.444 25.300 1.00 97.69 263 PHE A CA 1
ATOM 1834 C C . PHE A 1 263 ? -20.115 -0.322 25.304 1.00 97.69 263 PHE A C 1
ATOM 1836 O O . PHE A 1 263 ? -20.996 -0.098 24.467 1.00 97.69 263 PHE A O 1
ATOM 1843 N N . GLN A 1 264 ? -20.269 -1.218 26.278 1.00 98.06 264 GLN A N 1
ATOM 1844 C CA . GLN A 1 264 ? -21.529 -1.919 26.503 1.00 98.06 264 GLN A CA 1
ATOM 1845 C C . GLN A 1 264 ? -22.650 -0.915 26.829 1.00 98.06 264 GLN A C 1
ATOM 1847 O O . GLN A 1 264 ? -22.411 0.048 27.560 1.00 98.06 264 GLN A O 1
ATOM 1852 N N . PRO A 1 265 ? -23.887 -1.120 26.337 1.00 97.25 265 PRO A N 1
ATOM 1853 C CA . PRO A 1 265 ? -24.996 -0.210 26.605 1.00 97.25 265 PRO A CA 1
ATOM 1854 C C . PRO A 1 265 ? -25.358 -0.169 28.094 1.00 97.25 265 PRO A C 1
ATOM 1856 O O . PRO A 1 265 ? -25.102 -1.109 28.847 1.00 97.25 265 PRO A O 1
ATOM 1859 N N . THR A 1 266 ? -26.071 0.883 28.506 1.00 97.31 266 THR A N 1
ATOM 1860 C CA . THR A 1 266 ? -26.498 1.095 29.904 1.00 97.31 266 THR A CA 1
ATOM 1861 C C . THR A 1 266 ? -27.437 0.021 30.460 1.00 97.31 266 THR A C 1
ATOM 1863 O O . THR A 1 266 ? -27.741 -0.009 31.650 1.00 97.31 266 THR A O 1
ATOM 1866 N N . THR A 1 267 ? -27.927 -0.877 29.608 1.00 95.81 267 THR A N 1
ATOM 1867 C CA . THR A 1 267 ? -28.769 -2.013 29.992 1.00 95.81 267 THR A CA 1
ATOM 1868 C C . THR A 1 267 ? -27.967 -3.267 30.338 1.00 95.81 267 THR A C 1
ATOM 1870 O O . THR A 1 267 ? -28.526 -4.180 30.960 1.00 95.81 267 THR A O 1
ATOM 1873 N N . THR A 1 268 ? -26.691 -3.331 29.945 1.00 97.25 268 THR A N 1
ATOM 1874 C CA . THR A 1 268 ? -25.813 -4.480 30.182 1.00 97.25 268 THR A CA 1
ATOM 1875 C C . THR A 1 268 ? -25.531 -4.624 31.670 1.00 97.25 268 THR A C 1
ATOM 1877 O O . THR A 1 268 ? -25.157 -3.664 32.339 1.00 97.25 268 THR A O 1
ATOM 1880 N N . THR A 1 269 ? -25.761 -5.829 32.188 1.00 97.12 269 THR A N 1
ATOM 1881 C CA . THR A 1 269 ? -25.443 -6.200 33.569 1.00 97.12 269 THR A CA 1
ATOM 1882 C C . THR A 1 269 ? -23.946 -6.374 33.743 1.00 97.12 269 THR A C 1
ATOM 1884 O O . THR A 1 269 ? -23.301 -6.982 32.889 1.00 97.12 269 THR A O 1
ATOM 1887 N N . CYS A 1 270 ? -23.426 -5.920 34.870 1.00 97.00 270 CYS A N 1
ATOM 1888 C CA . CYS A 1 270 ? -22.040 -6.122 35.266 1.00 97.00 270 CYS A CA 1
ATOM 1889 C C . CYS A 1 270 ? -21.975 -6.492 36.755 1.00 97.00 270 CYS A C 1
ATOM 1891 O O . CYS A 1 270 ? -23.012 -6.632 37.399 1.00 97.00 270 CYS A O 1
ATOM 1893 N N . SER A 1 271 ? -20.775 -6.727 37.274 1.00 95.62 271 SER A N 1
ATOM 1894 C CA . SER A 1 271 ? -20.519 -6.961 38.696 1.00 95.62 271 SER A CA 1
ATOM 1895 C C . SER A 1 271 ? -19.663 -5.825 39.232 1.00 95.62 271 SER A C 1
ATOM 1897 O O . SER A 1 271 ? -18.487 -5.706 38.877 1.00 95.62 271 SER A O 1
ATOM 1899 N N . GLY A 1 272 ? -20.285 -4.980 40.041 1.00 92.06 272 GLY A N 1
ATOM 1900 C CA . GLY A 1 272 ? -19.698 -3.809 40.656 1.00 92.06 272 GLY A CA 1
ATOM 1901 C C . GLY A 1 272 ? -18.935 -4.137 41.935 1.00 92.06 272 GLY A C 1
ATOM 1902 O O . GLY A 1 272 ? -18.460 -5.260 42.136 1.00 92.06 272 GLY A O 1
ATOM 1903 N N . THR A 1 273 ? -18.768 -3.143 42.805 1.00 93.06 273 THR A N 1
ATOM 1904 C CA . THR A 1 273 ? -18.019 -3.306 44.062 1.00 93.06 273 THR A CA 1
ATOM 1905 C C . THR A 1 273 ? -18.894 -3.766 45.224 1.00 93.06 273 THR A C 1
ATOM 1907 O O . THR A 1 273 ? -18.461 -4.602 46.021 1.00 93.06 273 THR A O 1
ATOM 1910 N N . SER A 1 274 ? -20.128 -3.272 45.306 1.00 91.56 274 SER A N 1
ATOM 1911 C CA . SER A 1 274 ? -21.169 -3.795 46.189 1.00 91.56 274 SER A CA 1
ATOM 1912 C C . SER A 1 274 ? -21.846 -4.981 45.519 1.00 91.56 274 SER A C 1
ATOM 1914 O O . SER A 1 274 ? -22.289 -4.867 44.391 1.00 91.56 274 SER A O 1
ATOM 1916 N N . ASN A 1 275 ? -21.884 -6.130 46.194 1.00 90.50 275 ASN A N 1
ATOM 1917 C CA . ASN A 1 275 ? -22.595 -7.304 45.698 1.00 90.50 275 ASN A CA 1
ATOM 1918 C C . ASN A 1 275 ? -23.260 -8.044 46.867 1.00 90.50 275 ASN A C 1
ATOM 1920 O O . ASN A 1 275 ? -22.660 -8.188 47.938 1.00 90.50 275 ASN A O 1
ATOM 1924 N N . ASN A 1 276 ? -24.438 -8.621 46.629 1.00 89.38 276 ASN A N 1
ATOM 1925 C CA . ASN A 1 276 ? -25.141 -9.555 47.525 1.00 89.38 276 ASN A CA 1
ATOM 1926 C C . ASN A 1 276 ? -25.644 -8.953 48.852 1.00 89.38 276 ASN A C 1
ATOM 1928 O O . ASN A 1 276 ? -25.915 -9.686 49.808 1.00 89.38 276 ASN A O 1
ATOM 1932 N N . GLY A 1 277 ? -25.758 -7.631 48.942 1.00 92.19 277 GLY A N 1
ATOM 1933 C CA . GLY A 1 277 ? -26.392 -6.966 50.076 1.00 92.19 277 GLY A CA 1
ATOM 1934 C C . GLY A 1 277 ? -27.926 -6.996 49.990 1.00 92.19 277 GLY A C 1
ATOM 1935 O O . GLY A 1 277 ? -28.500 -7.135 48.916 1.00 92.19 277 GLY A O 1
ATOM 1936 N N . LEU A 1 278 ? -28.625 -6.845 51.121 1.00 95.12 278 LEU A N 1
ATOM 1937 C CA . LEU A 1 278 ? -30.103 -6.814 51.145 1.00 95.12 278 LEU A CA 1
ATOM 1938 C C . LEU A 1 278 ? -30.706 -5.616 50.387 1.00 95.12 278 LEU A C 1
ATOM 1940 O O . LEU A 1 278 ? -31.889 -5.634 50.058 1.00 95.12 278 LEU A O 1
ATOM 1944 N N . CYS A 1 279 ? -29.907 -4.572 50.167 1.00 96.44 279 CYS A N 1
ATOM 1945 C CA . CYS A 1 279 ? -30.260 -3.349 49.449 1.00 96.44 279 CYS A CA 1
ATOM 1946 C C . CYS A 1 279 ? -29.528 -3.207 48.111 1.00 96.44 279 CYS A C 1
ATOM 1948 O O . CYS A 1 279 ? -29.564 -2.143 47.495 1.00 96.44 279 CYS A O 1
ATOM 1950 N N . ASP A 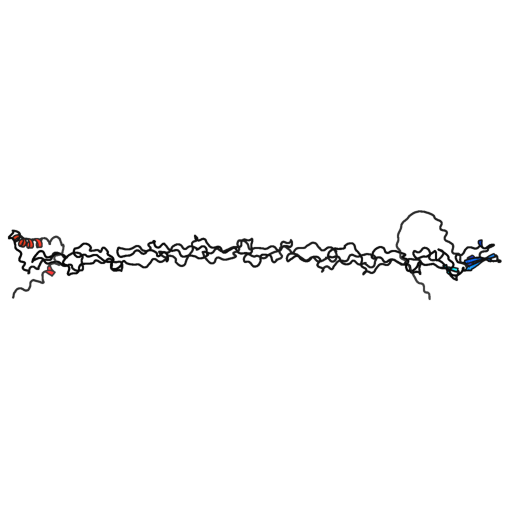1 280 ? -28.844 -4.261 47.688 1.00 96.19 280 ASP A N 1
ATOM 1951 C CA . ASP A 1 280 ? -28.088 -4.332 46.449 1.00 96.19 280 ASP A CA 1
ATOM 1952 C C . ASP A 1 280 ? -29.043 -4.628 45.286 1.00 96.19 280 ASP A C 1
ATOM 1954 O O . ASP A 1 280 ? -29.918 -5.490 45.399 1.00 96.19 280 ASP A O 1
ATOM 1958 N N . ASP A 1 281 ? -28.923 -3.877 44.196 1.00 95.50 281 ASP A N 1
ATOM 1959 C CA . ASP A 1 281 ? -29.670 -4.107 42.958 1.00 95.50 281 ASP A CA 1
ATOM 1960 C C . ASP A 1 281 ? -28.693 -4.507 41.844 1.00 95.50 281 ASP A C 1
ATOM 1962 O O . ASP A 1 281 ? -27.481 -4.467 42.011 1.00 95.50 281 ASP A O 1
ATOM 1966 N N . VAL A 1 282 ? -29.204 -4.934 40.693 1.00 95.31 282 VAL A N 1
ATOM 1967 C CA . VAL A 1 282 ? -28.360 -5.416 39.597 1.00 95.31 282 VAL A CA 1
ATOM 1968 C C . VAL A 1 282 ? -27.557 -4.270 38.985 1.00 95.31 282 VAL A C 1
ATOM 1970 O O . VAL A 1 282 ? -28.123 -3.389 38.329 1.00 95.31 282 VAL A O 1
ATOM 1973 N N . ASP A 1 283 ? -26.234 -4.348 39.108 1.00 96.88 283 ASP A N 1
ATOM 1974 C CA . ASP A 1 283 ? -25.318 -3.358 38.549 1.00 96.88 283 ASP A CA 1
ATOM 1975 C C . ASP A 1 283 ? -25.391 -3.287 37.028 1.00 96.88 283 ASP A C 1
ATOM 1977 O O . ASP A 1 283 ? -25.634 -4.275 36.318 1.00 96.88 283 ASP A O 1
ATOM 1981 N N . LYS A 1 284 ? -25.171 -2.077 36.515 1.00 96.88 284 LYS A N 1
ATOM 1982 C CA . LYS A 1 284 ? -25.282 -1.771 35.091 1.00 96.88 284 LYS A CA 1
ATOM 1983 C C . LYS A 1 284 ? -24.099 -0.957 34.614 1.00 96.88 284 LYS A C 1
ATOM 1985 O O . LYS A 1 284 ? -23.588 -0.104 35.338 1.00 96.88 284 LYS A O 1
ATOM 1990 N N . CYS A 1 285 ? -23.718 -1.179 33.364 1.00 98.00 285 CYS A N 1
ATOM 1991 C CA . CYS A 1 285 ? -22.752 -0.323 32.696 1.00 98.00 285 CYS A CA 1
ATOM 1992 C C . CYS A 1 285 ? -23.285 1.114 32.557 1.00 98.00 285 CYS A C 1
ATOM 1994 O O . CYS A 1 285 ? -24.494 1.337 32.473 1.00 98.00 285 CYS A O 1
ATOM 1996 N N . ASP A 1 286 ? -22.395 2.101 32.502 1.00 96.81 286 ASP A N 1
ATOM 1997 C CA . ASP A 1 286 ? -22.739 3.512 32.255 1.00 96.81 286 ASP A CA 1
ATOM 1998 C C . ASP A 1 286 ? -22.778 3.890 30.762 1.00 96.81 286 ASP A C 1
ATOM 2000 O O . ASP A 1 286 ? -23.259 4.964 30.397 1.00 96.81 286 ASP A O 1
ATOM 2004 N N . GLY A 1 287 ? -22.326 2.995 29.879 1.00 96.00 287 GLY A N 1
ATOM 2005 C CA . GLY A 1 287 ? -22.134 3.286 28.455 1.00 96.00 287 GLY A CA 1
ATOM 2006 C C . GLY A 1 287 ? -20.825 4.018 28.146 1.00 96.00 287 GLY A C 1
ATOM 2007 O O . GLY A 1 287 ? -20.673 4.543 27.045 1.00 96.00 287 GLY A O 1
ATOM 2008 N N . GLN A 1 288 ? -19.916 4.114 29.116 1.00 96.31 288 GLN A N 1
ATOM 2009 C CA . GLN A 1 288 ? -18.584 4.719 29.016 1.00 96.31 288 GLN A CA 1
ATOM 2010 C C . GLN A 1 288 ? -17.486 3.771 29.540 1.00 96.31 288 GLN A C 1
ATOM 2012 O O . GLN A 1 288 ? -16.378 4.206 29.849 1.00 96.31 288 GLN A O 1
ATOM 2017 N N . GLY A 1 289 ? -17.791 2.474 29.649 1.00 96.06 289 GLY A N 1
ATOM 2018 C CA . GLY A 1 289 ? -16.834 1.438 30.033 1.00 96.06 289 GLY A CA 1
ATOM 2019 C C . GLY A 1 289 ? -16.782 1.128 31.529 1.00 96.06 289 GLY A C 1
ATOM 2020 O O . GLY A 1 289 ? -16.064 0.206 31.915 1.00 96.06 289 GLY A O 1
ATOM 2021 N N . ASN A 1 290 ? -17.556 1.818 32.377 1.00 96.56 290 ASN A N 1
ATOM 2022 C CA . ASN A 1 290 ? -17.557 1.563 33.819 1.00 96.56 290 ASN A CA 1
ATOM 2023 C C . ASN A 1 290 ? -18.792 0.771 34.247 1.00 96.56 290 ASN A C 1
ATOM 2025 O O . ASN A 1 290 ? -19.907 1.010 33.781 1.00 96.56 290 ASN A O 1
ATOM 2029 N N . CYS A 1 291 ? -18.589 -0.152 35.187 1.00 97.06 291 CYS A N 1
ATOM 2030 C CA . CYS A 1 291 ? -19.681 -0.780 35.916 1.00 97.06 291 CYS A CA 1
ATOM 2031 C C . CYS A 1 291 ? -20.100 0.125 37.076 1.00 97.06 291 CYS A C 1
ATOM 2033 O O . CYS A 1 291 ? -19.245 0.570 37.843 1.00 97.06 291 CYS A O 1
ATOM 2035 N N . VAL A 1 292 ? -21.396 0.413 37.191 1.00 96.50 292 VAL A N 1
ATOM 2036 C CA . VAL A 1 292 ? -21.938 1.289 38.233 1.00 96.50 292 VAL A CA 1
ATOM 2037 C C . VAL A 1 292 ? -22.839 0.493 39.158 1.00 96.50 292 VAL A C 1
ATOM 2039 O O . VAL A 1 292 ? -23.866 -0.029 38.710 1.00 96.50 292 VAL A O 1
ATOM 2042 N N . ASP A 1 293 ? -22.482 0.511 40.443 1.00 96.12 293 ASP A N 1
ATOM 2043 C CA . ASP A 1 293 ? -23.259 -0.106 41.513 1.00 96.12 293 ASP A CA 1
ATOM 2044 C C . ASP A 1 293 ? -24.694 0.444 41.524 1.00 96.12 293 ASP A C 1
ATOM 2046 O O . ASP A 1 293 ? -24.914 1.667 41.495 1.00 96.12 293 ASP A O 1
ATOM 2050 N N . LYS A 1 294 ? -25.685 -0.451 41.540 1.00 95.75 294 LYS A N 1
ATOM 2051 C CA . LYS A 1 294 ? -27.101 -0.090 41.669 1.00 95.75 294 LYS A CA 1
ATOM 2052 C C . LYS A 1 294 ? -27.630 -0.547 43.017 1.00 95.75 294 LYS A C 1
ATOM 2054 O O . LYS A 1 294 ? -27.311 -1.613 43.519 1.00 95.75 294 LYS A O 1
ATOM 2059 N N . PHE A 1 295 ? -28.472 0.290 43.609 1.00 96.38 295 PHE A N 1
ATOM 2060 C CA . PHE A 1 295 ? -29.053 0.037 44.919 1.00 96.38 295 PHE A CA 1
ATOM 2061 C C . PHE A 1 295 ? -30.566 0.114 44.837 1.00 96.38 295 PHE A C 1
ATOM 2063 O O . PHE A 1 295 ? -31.120 0.951 44.115 1.00 96.38 295 PHE A O 1
ATOM 2070 N N . LEU A 1 296 ? -31.231 -0.720 45.632 1.00 96.12 296 LEU A N 1
ATOM 2071 C CA . LEU A 1 296 ? -32.675 -0.661 45.794 1.00 96.12 296 LEU A CA 1
ATOM 2072 C C . LEU A 1 296 ? -33.091 0.734 46.300 1.00 96.12 296 LEU A C 1
ATOM 2074 O O . LEU A 1 296 ? -32.375 1.345 47.103 1.00 96.12 296 LEU A O 1
ATOM 2078 N N . PRO A 1 297 ? -34.250 1.257 45.856 1.00 96.31 297 PRO A N 1
ATOM 2079 C CA . PRO A 1 297 ? -34.691 2.601 46.207 1.00 96.31 297 PRO A CA 1
ATOM 2080 C C . PRO A 1 297 ? -34.867 2.761 47.717 1.00 96.31 297 PRO A C 1
ATOM 2082 O O . PRO A 1 297 ? -35.111 1.795 48.439 1.00 96.31 297 PRO A O 1
ATOM 2085 N N . SER A 1 298 ? -34.833 4.005 48.200 1.00 96.00 298 SER A N 1
ATOM 2086 C CA . SER A 1 298 ? -34.932 4.291 49.637 1.00 96.00 298 SER A CA 1
ATOM 2087 C C . SER A 1 298 ? -36.271 3.916 50.285 1.00 96.00 298 SER A C 1
ATOM 2089 O O . SER A 1 298 ? -36.431 3.974 51.500 1.00 96.00 298 SER A O 1
ATOM 2091 N N . THR A 1 299 ? -37.241 3.509 49.471 1.00 95.00 299 THR A N 1
ATOM 2092 C CA . THR A 1 299 ? -38.542 2.983 49.887 1.00 95.00 299 THR A CA 1
ATOM 2093 C C . THR A 1 299 ? -38.548 1.465 50.087 1.00 95.00 299 THR A C 1
ATOM 2095 O O . THR A 1 299 ? -39.551 0.921 50.545 1.00 95.00 299 THR A O 1
ATOM 2098 N N . SER A 1 300 ? -37.480 0.762 49.706 1.00 96.38 300 SER A N 1
ATOM 2099 C CA . SER A 1 300 ? -37.377 -0.690 49.853 1.00 96.38 300 SER A CA 1
ATOM 2100 C C . SER A 1 300 ? -37.061 -1.051 51.298 1.00 96.38 300 SER A C 1
ATOM 2102 O O . SER A 1 300 ? -35.963 -0.787 51.781 1.00 96.38 300 SER A O 1
ATOM 2104 N N . VAL A 1 301 ? -38.018 -1.667 51.990 1.00 96.69 301 VAL A N 1
ATOM 2105 C CA . VAL A 1 301 ? -37.822 -2.176 53.353 1.00 96.69 301 VAL A CA 1
ATOM 2106 C C . VAL A 1 301 ? -36.903 -3.395 53.305 1.00 96.69 301 VAL A C 1
ATOM 2108 O O . VAL A 1 301 ? -37.247 -4.402 52.689 1.00 96.69 301 VAL A O 1
ATOM 2111 N N . CYS A 1 302 ? -35.753 -3.310 53.971 1.00 96.81 302 CYS A N 1
ATOM 2112 C CA . CYS A 1 302 ? -34.761 -4.386 54.039 1.00 96.81 302 CYS A CA 1
ATOM 2113 C C . CYS A 1 302 ? -34.790 -5.139 55.375 1.00 96.81 302 CYS A C 1
ATOM 2115 O O . CYS A 1 302 ? -34.372 -6.296 55.437 1.00 96.81 302 CYS A O 1
ATOM 2117 N N . ARG A 1 303 ? -35.355 -4.529 56.426 1.00 97.12 303 ARG A N 1
ATOM 2118 C CA . ARG A 1 303 ? -35.729 -5.213 57.666 1.00 97.12 303 ARG A CA 1
ATOM 2119 C C . ARG A 1 303 ? -37.093 -4.717 58.138 1.00 97.12 303 ARG A C 1
ATOM 2121 O O . ARG A 1 303 ? -37.310 -3.529 58.359 1.00 97.12 303 ARG A O 1
ATOM 2128 N N . ALA A 1 304 ? -38.037 -5.643 58.273 1.00 95.75 304 ALA A N 1
ATOM 2129 C CA . ALA A 1 304 ? -39.348 -5.333 58.825 1.00 95.75 304 ALA A CA 1
ATOM 2130 C C . ALA A 1 304 ? -39.266 -5.133 60.347 1.00 95.75 304 ALA A C 1
ATOM 2132 O O . ALA A 1 304 ? -38.507 -5.824 61.025 1.00 95.75 304 ALA A O 1
ATOM 2133 N N . SER A 1 305 ? -40.103 -4.238 60.875 1.00 95.38 305 SER A N 1
ATOM 2134 C CA . SER A 1 305 ? -40.265 -4.049 62.319 1.00 95.38 305 SER A CA 1
ATOM 2135 C C . SER A 1 305 ? -40.846 -5.309 62.977 1.00 95.38 305 SER A C 1
ATOM 2137 O O . SER A 1 305 ? -41.814 -5.892 62.482 1.00 95.38 305 SER A O 1
ATOM 2139 N N . LYS A 1 306 ? -40.274 -5.717 64.114 1.00 94.62 306 LYS A N 1
ATOM 2140 C CA . LYS A 1 306 ? -40.720 -6.842 64.952 1.00 94.62 306 LYS A CA 1
ATOM 2141 C C . LYS A 1 306 ? -41.745 -6.445 66.021 1.00 94.62 306 LYS A C 1
ATOM 2143 O O . LYS A 1 306 ? -42.159 -7.299 66.802 1.00 94.62 306 LYS A O 1
ATOM 2148 N N . GLY A 1 307 ? -42.170 -5.182 66.083 1.00 91.50 307 GLY A N 1
ATOM 2149 C CA . GLY A 1 307 ? -43.151 -4.724 67.067 1.00 91.50 307 GLY A CA 1
ATOM 2150 C C . GLY A 1 307 ? -43.214 -3.206 67.224 1.00 91.50 307 GLY A C 1
ATOM 2151 O O . GLY A 1 307 ? -42.494 -2.457 66.576 1.00 91.50 307 GLY A O 1
ATOM 2152 N N . GLN A 1 308 ? -44.069 -2.728 68.132 1.00 94.19 308 GLN A N 1
ATOM 2153 C CA . GLN A 1 308 ? -44.329 -1.290 68.315 1.00 94.19 308 GLN A CA 1
ATOM 2154 C C . GLN A 1 308 ? -43.094 -0.465 68.724 1.00 94.19 308 GLN A C 1
ATOM 2156 O O . GLN A 1 308 ? -43.077 0.741 68.487 1.00 94.19 308 GLN A O 1
ATOM 2161 N N . CYS A 1 309 ? -42.086 -1.106 69.324 1.00 95.69 309 CYS A N 1
ATOM 2162 C CA . CYS A 1 309 ? -40.837 -0.483 69.773 1.00 95.69 309 CYS A CA 1
ATOM 2163 C C . CYS A 1 309 ? -39.655 -0.690 68.816 1.00 95.69 309 CYS A C 1
ATOM 2165 O O . CYS A 1 309 ? -38.538 -0.277 69.123 1.00 95.69 309 CYS A O 1
ATOM 2167 N N . ASP A 1 310 ? -39.903 -1.281 67.650 1.00 97.00 310 ASP A N 1
ATOM 2168 C CA . ASP A 1 310 ? -38.902 -1.562 66.629 1.00 97.00 310 ASP A CA 1
ATOM 2169 C C . ASP A 1 310 ? -39.167 -0.708 65.376 1.00 97.00 310 ASP A C 1
ATOM 2171 O O . ASP A 1 310 ? -40.320 -0.553 64.953 1.00 97.00 310 ASP A O 1
ATOM 2175 N N . VAL A 1 311 ? -38.131 -0.103 64.795 1.00 95.69 311 VAL A N 1
ATOM 2176 C CA . VAL A 1 311 ? -38.244 0.727 63.583 1.00 95.69 311 VAL A CA 1
ATOM 2177 C C . VAL A 1 311 ? -37.990 -0.159 62.373 1.00 95.69 311 VAL A C 1
ATOM 2179 O O . VAL A 1 311 ? -37.053 -0.920 62.376 1.00 95.69 311 VAL A O 1
ATOM 2182 N N . SER A 1 312 ? -38.780 -0.092 61.303 1.00 96.19 312 SER A N 1
ATOM 2183 C CA . SER A 1 312 ? -38.395 -0.792 60.067 1.00 96.19 312 SER A CA 1
ATOM 2184 C C . SER A 1 312 ? -37.273 -0.041 59.346 1.00 96.19 312 SER A C 1
ATOM 2186 O O . SER A 1 312 ? -37.441 1.148 59.057 1.00 96.19 312 SER A O 1
ATOM 2188 N N . GLU A 1 313 ? -36.197 -0.713 58.953 1.00 97.06 313 GLU A N 1
ATOM 2189 C CA . GLU A 1 313 ? -35.158 -0.120 58.113 1.00 97.06 313 GLU A CA 1
ATOM 2190 C C . GLU A 1 313 ? -35.506 -0.281 56.643 1.00 97.06 313 GLU A C 1
ATOM 2192 O O . GLU A 1 313 ? -35.844 -1.359 56.142 1.00 97.06 313 GLU A O 1
ATOM 2197 N N . SER A 1 314 ? -35.377 0.836 55.941 1.00 96.81 314 SER A N 1
ATOM 2198 C CA . SER A 1 314 ? -35.409 0.879 54.489 1.00 96.81 314 SER A CA 1
ATOM 2199 C C . SER A 1 314 ? -34.009 1.137 53.963 1.00 96.81 314 SER A C 1
ATOM 2201 O O . SER A 1 314 ? -33.178 1.744 54.642 1.00 96.81 314 SER A O 1
ATOM 2203 N N . CYS A 1 315 ? -33.748 0.670 52.751 1.00 97.44 315 CYS A N 1
ATOM 2204 C CA . CYS A 1 315 ? -32.516 0.950 52.039 1.00 97.44 315 CYS A CA 1
ATOM 2205 C C . CYS A 1 315 ? -32.259 2.459 51.961 1.00 97.44 315 CYS A C 1
ATOM 2207 O O . CYS A 1 315 ? -33.174 3.275 52.038 1.00 97.44 315 CYS A O 1
ATOM 2209 N N . THR A 1 316 ? -31.002 2.859 51.797 1.00 95.94 316 THR A N 1
ATOM 2210 C CA . THR A 1 316 ? -30.665 4.286 51.665 1.00 95.94 316 THR A CA 1
ATOM 2211 C C . THR A 1 316 ? -30.774 4.782 50.223 1.00 95.94 316 THR A C 1
ATOM 2213 O O . THR A 1 316 ? -30.801 5.989 49.996 1.00 95.94 316 THR A O 1
ATOM 2216 N N . GLY A 1 317 ? -30.814 3.867 49.246 1.00 94.62 317 GLY A N 1
ATOM 2217 C CA . GLY A 1 317 ? -30.642 4.170 47.821 1.00 94.62 317 GLY A CA 1
ATOM 2218 C C . GLY A 1 317 ? -29.190 4.437 47.407 1.00 94.62 317 GLY A C 1
ATOM 2219 O O . GLY A 1 317 ? -28.946 4.830 46.271 1.00 94.62 317 GLY A O 1
ATOM 2220 N N . THR A 1 318 ? -28.228 4.262 48.319 1.00 94.94 318 THR A N 1
ATOM 2221 C CA . THR A 1 318 ? -26.807 4.609 48.112 1.00 94.94 318 THR A CA 1
ATOM 2222 C C . THR A 1 318 ? -25.822 3.552 48.621 1.00 94.94 318 THR A C 1
ATOM 2224 O O . THR A 1 318 ? -24.616 3.767 48.558 1.00 94.94 318 THR A O 1
ATOM 2227 N N . SER A 1 319 ? -26.317 2.442 49.171 1.00 94.19 319 SER A N 1
ATOM 2228 C CA . SER A 1 319 ? -25.517 1.360 49.747 1.00 94.19 319 SER A CA 1
ATOM 2229 C C . SER A 1 319 ? -26.250 0.032 49.581 1.00 94.19 319 SER A C 1
ATOM 2231 O O . SER A 1 319 ? -27.470 -0.015 49.757 1.00 94.19 319 SER A O 1
ATOM 2233 N N . GLY A 1 320 ? -25.507 -1.045 49.305 1.00 95.06 320 GLY A N 1
ATOM 2234 C CA . GLY A 1 320 ? -26.050 -2.404 49.221 1.00 95.06 320 GLY A CA 1
ATOM 2235 C C . GLY A 1 320 ? -26.389 -3.008 50.588 1.00 95.06 320 GLY A C 1
ATOM 2236 O O . GLY A 1 320 ? -27.142 -3.977 50.683 1.00 95.06 320 GLY A O 1
ATOM 2237 N N . SER A 1 321 ? -25.893 -2.422 51.679 1.00 95.75 321 SER A N 1
ATOM 2238 C CA . SER A 1 321 ? -26.178 -2.886 53.041 1.00 95.75 321 SER A CA 1
ATOM 2239 C C . SER A 1 321 ? -27.460 -2.266 53.600 1.00 95.75 321 SER A C 1
ATOM 2241 O O . SER A 1 321 ? -27.665 -1.056 53.506 1.00 95.75 321 SER A O 1
ATOM 2243 N N . CYS A 1 322 ? -28.285 -3.084 54.261 1.00 96.56 322 CYS A N 1
ATOM 2244 C CA . CYS A 1 322 ? -29.395 -2.585 55.073 1.00 96.56 322 CYS A CA 1
ATOM 2245 C C . CYS A 1 322 ? -28.846 -1.775 56.264 1.00 96.56 322 CYS A C 1
ATOM 2247 O O . CYS A 1 322 ? -27.841 -2.199 56.850 1.00 96.56 322 CYS A O 1
ATOM 2249 N N . PRO A 1 323 ? -29.458 -0.633 56.637 1.00 96.31 323 PRO A N 1
ATOM 2250 C CA . PRO A 1 323 ? -29.079 0.085 57.849 1.00 96.31 323 PRO A CA 1
ATOM 2251 C C . PRO A 1 323 ? -29.116 -0.805 59.096 1.00 96.31 323 PRO A C 1
ATOM 2253 O O . PRO A 1 323 ? -29.797 -1.830 59.135 1.00 96.31 323 PRO A O 1
ATOM 2256 N N . ILE A 1 324 ? -28.358 -0.408 60.120 1.00 95.56 324 ILE A N 1
ATOM 2257 C CA . ILE A 1 324 ? -28.338 -1.125 61.398 1.00 95.56 324 ILE A CA 1
ATOM 2258 C C . ILE A 1 324 ? -29.722 -1.108 62.057 1.00 95.56 324 ILE A C 1
ATOM 2260 O O . ILE A 1 324 ? -30.464 -0.141 61.905 1.00 95.56 324 ILE A O 1
ATOM 2264 N N . ASP A 1 325 ? -30.018 -2.165 62.814 1.00 95.31 325 ASP A N 1
ATOM 2265 C CA . ASP A 1 325 ? -31.256 -2.325 63.585 1.00 95.31 325 ASP A CA 1
ATOM 2266 C C . ASP A 1 325 ? -31.448 -1.141 64.550 1.00 95.31 325 ASP A C 1
ATOM 2268 O O . ASP A 1 325 ? -30.654 -0.949 65.480 1.00 95.31 325 ASP A O 1
ATOM 2272 N N . ALA A 1 326 ? -32.458 -0.315 64.277 1.00 95.62 326 ALA A N 1
ATOM 2273 C CA . ALA A 1 326 ? -32.800 0.863 65.047 1.00 95.62 326 ALA A CA 1
ATOM 2274 C C . ALA A 1 326 ? -34.104 0.643 65.819 1.00 95.62 326 ALA A C 1
ATOM 2276 O O . ALA A 1 326 ? -35.095 0.107 65.328 1.00 95.62 326 ALA A O 1
ATOM 2277 N N . PHE A 1 327 ? -34.134 1.150 67.047 1.00 95.50 327 PHE A N 1
ATOM 2278 C CA . PHE A 1 327 ? -35.290 1.027 67.925 1.00 95.50 327 PHE A CA 1
ATOM 2279 C C . PHE A 1 327 ? -35.973 2.374 68.134 1.00 95.50 327 PHE A C 1
ATOM 2281 O O . PHE A 1 327 ? -35.369 3.441 67.991 1.00 95.50 327 PHE A O 1
ATOM 2288 N N . GLN A 1 328 ? -37.259 2.327 68.482 1.00 96.06 328 GLN A N 1
ATOM 2289 C CA . GLN A 1 328 ? -37.999 3.524 68.868 1.00 96.06 328 GLN A CA 1
ATOM 2290 C C . GLN A 1 328 ? -37.359 4.165 70.107 1.00 96.06 328 GLN A C 1
ATOM 2292 O O . GLN A 1 328 ? -36.775 3.475 70.944 1.00 96.06 328 GLN A O 1
ATOM 2297 N N . SER A 1 329 ? -37.489 5.486 70.255 1.00 94.81 329 SER A N 1
ATOM 2298 C CA . SER A 1 329 ? -36.964 6.182 71.435 1.00 94.81 329 SER A CA 1
ATOM 2299 C C . SER A 1 329 ? -37.576 5.634 72.725 1.00 94.81 329 SER A C 1
ATOM 2301 O O . SER A 1 329 ? -38.727 5.198 72.744 1.00 94.81 329 SER A O 1
ATOM 2303 N N . SER A 1 330 ? -36.863 5.765 73.845 1.00 94.12 330 SER A N 1
ATOM 2304 C CA . SER A 1 330 ? -37.372 5.369 75.169 1.00 94.12 330 SER A CA 1
ATOM 2305 C C . SER A 1 330 ? -38.577 6.190 75.670 1.00 94.12 330 SER A C 1
ATOM 2307 O O . SER A 1 330 ? -39.111 5.957 76.750 1.00 94.12 330 SER A O 1
ATOM 2309 N N . SER A 1 331 ? -39.009 7.180 74.886 1.00 92.06 331 SER A N 1
ATOM 2310 C CA . SER A 1 331 ? -40.208 7.995 75.097 1.00 92.06 331 SER A CA 1
ATOM 2311 C C . SER A 1 331 ? -41.372 7.617 74.178 1.00 92.06 331 SER A C 1
ATOM 2313 O O . SER A 1 331 ? -42.455 8.194 74.297 1.00 92.06 331 SER A O 1
ATOM 2315 N N . LYS A 1 332 ? -41.169 6.688 73.236 1.00 95.12 332 LYS A N 1
ATOM 2316 C CA . LYS A 1 332 ? -42.227 6.213 72.351 1.00 95.12 332 LYS A CA 1
ATOM 2317 C C . LYS A 1 332 ? -43.227 5.400 73.161 1.00 95.12 332 LYS A C 1
ATOM 2319 O O . LYS A 1 332 ? -42.854 4.472 73.874 1.00 95.12 332 LYS A O 1
ATOM 2324 N N . THR A 1 333 ? -44.497 5.752 73.015 1.00 94.88 333 THR A N 1
ATOM 2325 C CA . THR A 1 333 ? -45.598 5.020 73.627 1.00 94.88 333 THR A CA 1
ATOM 2326 C C . THR A 1 333 ? -45.799 3.671 72.948 1.00 94.88 333 THR A C 1
ATOM 2328 O O . THR A 1 333 ? -45.723 3.560 71.720 1.00 94.88 333 THR A O 1
ATOM 2331 N N . CYS A 1 334 ? -46.075 2.655 73.753 1.00 94.56 334 CYS A N 1
ATOM 2332 C CA . CYS A 1 334 ? -46.400 1.308 73.306 1.00 94.56 334 CYS A CA 1
ATOM 2333 C C . CYS A 1 334 ? -47.548 0.734 74.150 1.00 94.56 334 CYS A C 1
ATOM 2335 O O . CYS A 1 334 ? -48.073 1.408 75.035 1.00 94.56 334 CYS A O 1
ATOM 2337 N N . THR A 1 335 ? -47.999 -0.470 73.822 1.00 93.00 335 THR A N 1
ATOM 2338 C CA . THR A 1 335 ? -49.008 -1.219 74.570 1.00 93.00 335 THR A CA 1
ATOM 2339 C C . THR A 1 335 ? -48.336 -2.457 75.131 1.00 93.00 335 THR A C 1
ATOM 2341 O O . THR A 1 335 ? -47.975 -3.370 74.384 1.00 93.00 335 THR A O 1
ATOM 2344 N N . GLY A 1 336 ? -48.118 -2.434 76.437 1.00 87.94 336 GLY A N 1
ATOM 2345 C CA . GLY A 1 336 ? -47.516 -3.505 77.197 1.00 87.94 336 GLY A CA 1
ATOM 2346 C C . GLY A 1 336 ? -48.492 -4.643 77.482 1.00 87.94 336 GLY A C 1
ATOM 2347 O O . GLY A 1 336 ? -49.575 -4.750 76.903 1.00 87.94 336 GLY A O 1
ATOM 2348 N N . THR A 1 337 ? -48.087 -5.551 78.363 1.00 90.06 337 THR A N 1
ATOM 2349 C CA . THR A 1 337 ? -48.876 -6.749 78.687 1.00 90.06 337 THR A CA 1
ATOM 2350 C C . THR A 1 337 ? -49.922 -6.505 79.773 1.00 90.06 337 THR A C 1
ATOM 2352 O O . THR A 1 337 ? -50.864 -7.289 79.892 1.00 90.06 337 THR A O 1
ATOM 2355 N N . GLN A 1 338 ? -49.782 -5.425 80.548 1.00 87.31 338 GLN A N 1
ATOM 2356 C CA . GLN A 1 338 ? -50.631 -5.108 81.701 1.00 87.31 338 GLN A CA 1
ATOM 2357 C C . GLN A 1 338 ? -51.391 -3.781 81.557 1.00 87.31 338 GLN A C 1
ATOM 2359 O O . GLN A 1 338 ? -51.481 -3.015 82.513 1.00 87.31 338 GLN A O 1
ATOM 2364 N N . SER A 1 339 ? -51.994 -3.531 80.394 1.00 84.44 339 SER A N 1
ATOM 2365 C CA . SER A 1 339 ? -52.686 -2.263 80.133 1.00 84.44 339 SER A CA 1
ATOM 2366 C C . SER A 1 339 ? -54.136 -2.208 80.662 1.00 84.44 339 SER A C 1
ATOM 2368 O O . SER A 1 339 ? -54.874 -3.196 80.631 1.00 84.44 339 SER A O 1
ATOM 2370 N N . GLY A 1 340 ? -54.586 -1.020 81.085 1.00 81.81 340 GLY A N 1
ATOM 2371 C CA . GLY A 1 340 ? -55.987 -0.689 81.398 1.00 81.81 340 GLY A CA 1
ATOM 2372 C C . GLY A 1 340 ? -56.442 -0.895 82.850 1.00 81.81 340 GLY A C 1
ATOM 2373 O O . GLY A 1 340 ? -57.631 -0.738 83.141 1.00 81.81 340 GLY A O 1
ATOM 2374 N N . GLY A 1 341 ? -55.540 -1.246 83.769 1.00 87.19 341 GLY A N 1
ATOM 2375 C CA . GLY A 1 341 ? -55.849 -1.355 85.198 1.00 87.19 341 GLY A CA 1
ATOM 2376 C C . GLY A 1 341 ? -55.755 -0.017 85.952 1.00 87.19 341 GLY A C 1
ATOM 2377 O O . GLY A 1 341 ? -55.192 0.955 85.466 1.00 87.19 341 GLY A O 1
ATOM 2378 N N . ALA A 1 342 ? -56.303 0.057 87.172 1.00 89.56 342 ALA A N 1
ATOM 2379 C CA . ALA A 1 342 ? -56.324 1.301 87.964 1.00 89.56 342 ALA A CA 1
ATOM 2380 C C . ALA A 1 342 ? -54.929 1.814 88.391 1.00 89.56 342 ALA A C 1
ATOM 2382 O O . ALA A 1 342 ? -54.810 2.953 88.836 1.00 89.56 342 ALA A O 1
ATOM 2383 N N . CYS A 1 343 ? -53.895 0.974 88.278 1.00 91.81 343 CYS A N 1
ATOM 2384 C CA . CYS A 1 343 ? -52.494 1.303 88.550 1.00 91.81 343 CYS A CA 1
ATOM 2385 C C . CYS A 1 343 ? -51.632 1.399 87.287 1.00 91.81 343 CYS A C 1
ATOM 2387 O O . CYS A 1 343 ? -50.426 1.629 87.391 1.00 91.81 343 CYS A O 1
ATOM 2389 N N . ASP A 1 344 ? -52.234 1.200 86.118 1.00 92.44 344 ASP A N 1
ATOM 2390 C CA . ASP A 1 344 ? -51.567 1.245 84.826 1.00 92.44 344 ASP A CA 1
ATOM 2391 C C . ASP A 1 344 ? -51.352 2.693 84.367 1.00 92.44 344 ASP A C 1
ATOM 2393 O O . ASP A 1 344 ? -52.209 3.561 84.561 1.00 92.44 344 ASP A O 1
ATOM 2397 N N . VAL A 1 345 ? -50.202 2.962 83.755 1.00 91.69 345 VAL A N 1
ATOM 2398 C CA . VAL A 1 345 ? -49.944 4.220 83.044 1.00 91.69 345 VAL A CA 1
ATOM 2399 C C . VAL A 1 345 ? -49.379 3.916 81.663 1.00 91.69 345 VAL A C 1
ATOM 2401 O O . VAL A 1 345 ? -49.027 2.790 81.358 1.00 91.69 345 VAL A O 1
ATOM 2404 N N . GLN A 1 346 ? -49.282 4.933 80.804 1.00 93.56 346 GLN A N 1
ATOM 2405 C CA . GLN A 1 346 ? -48.808 4.756 79.433 1.00 93.56 346 GLN A CA 1
ATOM 2406 C C . GLN A 1 346 ? -47.439 4.051 79.373 1.00 93.56 346 GLN A C 1
ATOM 2408 O O . GLN A 1 346 ? -46.423 4.626 79.774 1.00 93.56 346 GLN A O 1
ATOM 2413 N N . ASP A 1 347 ? -47.428 2.848 78.794 1.00 94.44 347 ASP A N 1
ATOM 2414 C CA . ASP A 1 347 ? -46.219 2.056 78.574 1.00 94.44 347 ASP A CA 1
ATOM 2415 C C . ASP A 1 347 ? -45.283 2.738 77.581 1.00 94.44 347 ASP A C 1
ATOM 2417 O O . ASP A 1 347 ? -45.721 3.430 76.648 1.00 94.44 347 ASP A O 1
ATOM 2421 N N . LEU A 1 348 ? -43.983 2.533 77.789 1.00 95.31 348 LEU A N 1
ATOM 2422 C CA . LEU A 1 348 ? -42.924 3.166 77.012 1.00 9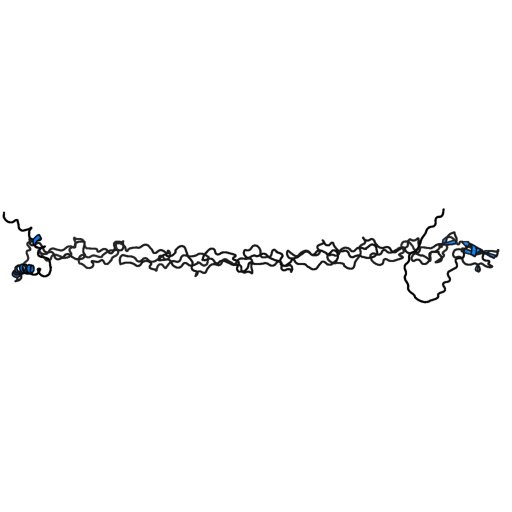5.31 348 LEU A CA 1
ATOM 2423 C C . LEU A 1 348 ? -41.911 2.130 76.542 1.00 95.31 348 LEU A C 1
ATOM 2425 O O . LEU A 1 348 ? -41.589 1.181 77.259 1.00 95.31 348 LEU A O 1
ATOM 2429 N N . CYS A 1 349 ? -41.367 2.352 75.351 1.00 96.56 349 CYS A N 1
ATOM 2430 C CA . CYS A 1 349 ? -40.241 1.572 74.859 1.00 96.56 349 CYS A CA 1
ATOM 2431 C C . CYS A 1 349 ? -38.993 1.771 75.740 1.00 96.56 349 CYS A C 1
ATOM 2433 O O . CYS A 1 349 ? -38.823 2.812 76.374 1.00 96.56 349 CYS A O 1
ATOM 2435 N N . ASP A 1 350 ? -38.087 0.795 75.764 1.00 94.31 350 ASP A N 1
ATOM 2436 C CA . ASP A 1 350 ? -36.808 0.884 76.490 1.00 94.31 350 ASP A CA 1
ATOM 2437 C C . ASP A 1 350 ? -35.656 1.492 75.671 1.00 94.31 350 ASP A C 1
ATOM 2439 O O . ASP A 1 350 ? -34.610 1.818 76.231 1.00 94.31 350 ASP A O 1
ATOM 2443 N N . GLY A 1 351 ? -35.846 1.676 74.362 1.00 92.81 351 GLY A N 1
ATOM 2444 C CA . GLY A 1 351 ? -34.785 2.067 73.426 1.00 92.81 351 GLY A CA 1
ATOM 2445 C C . GLY A 1 351 ? -33.985 0.893 72.846 1.00 92.81 351 GLY A C 1
ATOM 2446 O O . GLY A 1 351 ? -33.041 1.122 72.096 1.00 92.81 351 GLY A O 1
ATOM 2447 N N . PHE A 1 352 ? -34.366 -0.347 73.163 1.00 93.62 352 PHE A N 1
ATOM 2448 C CA . PHE A 1 352 ? -33.737 -1.596 72.717 1.00 93.62 352 PHE A CA 1
ATOM 2449 C C . PHE A 1 352 ? -34.750 -2.574 72.092 1.00 93.62 352 PHE A C 1
ATOM 2451 O O . PHE A 1 352 ? -34.487 -3.771 71.990 1.00 93.62 352 PHE A O 1
ATOM 2458 N N . GLY A 1 353 ? -35.919 -2.069 71.685 1.00 93.31 353 GLY A N 1
ATOM 2459 C CA . GLY A 1 353 ? -36.938 -2.836 70.969 1.00 93.31 353 GLY A CA 1
ATOM 2460 C C . GLY A 1 353 ? -38.019 -3.464 71.847 1.00 93.31 353 GLY A C 1
ATOM 2461 O O . GLY A 1 353 ? -38.951 -4.056 71.301 1.00 93.31 353 GLY A O 1
ATOM 2462 N N . ASN A 1 354 ? -37.964 -3.303 73.174 1.00 94.12 354 ASN A N 1
ATOM 2463 C CA . ASN A 1 354 ? -38.965 -3.871 74.078 1.00 94.12 354 ASN A CA 1
ATOM 2464 C C . ASN A 1 354 ? -39.942 -2.801 74.573 1.00 94.12 354 ASN A C 1
ATOM 2466 O O . ASN A 1 354 ? -39.548 -1.683 74.911 1.00 94.12 354 ASN A O 1
ATOM 2470 N N . CYS A 1 355 ? -41.223 -3.166 74.658 1.00 94.25 355 CYS A N 1
ATOM 2471 C CA . CYS A 1 355 ? -42.222 -2.371 75.364 1.00 94.25 355 CYS A CA 1
ATOM 2472 C C . CYS A 1 355 ? -42.173 -2.713 76.853 1.00 94.25 355 CYS A C 1
ATOM 2474 O O . CYS A 1 355 ? -42.265 -3.887 77.215 1.00 94.25 355 CYS A O 1
ATOM 2476 N N . VAL A 1 356 ? -42.006 -1.704 77.707 1.00 94.06 356 VAL A N 1
ATOM 2477 C CA . VAL A 1 356 ? -41.907 -1.890 79.156 1.00 94.06 356 VAL A CA 1
ATOM 2478 C C . VAL A 1 356 ? -43.156 -1.343 79.821 1.00 94.06 356 VAL A C 1
ATOM 2480 O O . VAL A 1 356 ? -43.428 -0.143 79.710 1.00 94.06 356 VAL A O 1
ATOM 2483 N N . ASP A 1 357 ? -43.843 -2.215 80.564 1.00 93.00 357 ASP A N 1
ATOM 2484 C CA . ASP A 1 357 ? -45.007 -1.837 81.361 1.00 93.00 357 ASP A CA 1
ATOM 2485 C C . ASP A 1 357 ? -44.639 -0.711 82.348 1.00 93.00 357 ASP A C 1
ATOM 2487 O O . ASP A 1 357 ? -43.610 -0.782 83.041 1.00 93.00 357 ASP A O 1
ATOM 2491 N N . LYS A 1 358 ? -45.461 0.340 82.424 1.00 92.75 358 LYS A N 1
ATOM 2492 C CA . LYS A 1 358 ? -45.274 1.443 83.375 1.00 92.75 358 LYS A CA 1
ATOM 2493 C C . LYS A 1 358 ? -46.430 1.488 84.364 1.00 92.75 358 LYS A C 1
ATOM 2495 O O . LYS A 1 358 ? -47.595 1.449 84.000 1.00 92.75 358 LYS A O 1
ATOM 2500 N N . PHE A 1 359 ? -46.093 1.642 85.643 1.00 93.12 359 PHE A N 1
ATOM 2501 C CA . PHE A 1 359 ? -47.074 1.641 86.727 1.00 93.12 359 PHE A CA 1
ATOM 2502 C C . PHE A 1 359 ? -47.021 2.931 87.534 1.00 93.12 359 PHE A C 1
ATOM 2504 O O . PHE A 1 359 ? -45.963 3.555 87.679 1.00 93.12 359 PHE A O 1
ATOM 2511 N N . LEU A 1 360 ? -48.165 3.305 88.107 1.00 92.38 360 LEU A N 1
ATOM 2512 C CA . LEU A 1 360 ? -48.220 4.319 89.151 1.00 92.38 360 LEU A CA 1
ATOM 2513 C C . LEU A 1 360 ? -47.317 3.913 90.337 1.00 92.38 360 LEU A C 1
ATOM 2515 O O . LEU A 1 360 ? -47.221 2.724 90.663 1.00 92.38 360 LEU A O 1
ATOM 2519 N N . PRO A 1 361 ? -46.645 4.875 90.999 1.00 92.06 361 PRO A N 1
ATOM 2520 C CA . PRO A 1 361 ? -45.770 4.586 92.131 1.00 92.06 361 PRO A CA 1
ATOM 2521 C C . PRO A 1 361 ? -46.539 3.929 93.280 1.00 92.06 361 PRO A C 1
ATOM 2523 O O . PRO A 1 361 ? -47.755 4.075 93.399 1.00 92.06 361 PRO A O 1
ATOM 2526 N N . SER A 1 362 ? -45.823 3.267 94.193 1.00 91.75 362 SER A N 1
ATOM 2527 C CA . SER A 1 362 ? -46.453 2.553 95.312 1.00 91.75 362 SER A CA 1
ATOM 2528 C C . SER A 1 362 ? -47.190 3.440 96.327 1.00 91.75 362 SER A C 1
ATOM 2530 O O . SER A 1 362 ? -47.834 2.958 97.255 1.00 91.75 362 SER A O 1
ATOM 2532 N N . THR A 1 363 ? -47.109 4.757 96.151 1.00 89.69 363 THR A N 1
ATOM 2533 C CA . THR A 1 363 ? -47.835 5.771 96.918 1.00 89.69 363 THR A CA 1
ATOM 2534 C C . THR A 1 363 ? -49.178 6.156 96.294 1.00 89.69 363 THR A C 1
ATOM 2536 O O . THR A 1 363 ? -49.949 6.883 96.918 1.00 89.69 363 THR A O 1
ATOM 2539 N N . SER A 1 364 ? -49.474 5.705 95.075 1.00 92.31 364 SER A N 1
ATOM 2540 C CA . SER A 1 364 ? -50.725 6.009 94.388 1.00 92.31 364 SER A CA 1
ATOM 2541 C C . SER A 1 364 ? -51.851 5.116 94.891 1.00 92.31 364 SER A C 1
ATOM 2543 O O . SER A 1 364 ? -51.836 3.910 94.667 1.00 92.31 364 SER A O 1
ATOM 2545 N N . VAL A 1 365 ? -52.845 5.717 95.541 1.00 91.50 365 VAL A N 1
ATOM 2546 C CA . VAL A 1 365 ? -54.061 5.022 95.983 1.00 91.50 365 VAL A CA 1
ATOM 2547 C C . VAL A 1 365 ? -54.918 4.676 94.765 1.00 91.50 365 VAL A C 1
ATOM 2549 O O . VAL A 1 365 ? -55.355 5.572 94.045 1.00 91.50 365 VAL A O 1
ATOM 2552 N N . CYS A 1 366 ? -55.164 3.387 94.545 1.00 91.12 366 CYS A N 1
ATOM 2553 C CA . CYS A 1 366 ? -55.963 2.874 93.429 1.00 91.12 366 CYS A CA 1
ATOM 2554 C C . CYS A 1 366 ? -57.371 2.444 93.845 1.00 91.12 366 CYS A C 1
ATOM 2556 O O . CYS A 1 366 ? -58.278 2.401 93.012 1.00 91.12 366 CYS A O 1
ATOM 2558 N N . ARG A 1 367 ? -57.577 2.175 95.137 1.00 92.81 367 ARG A N 1
ATOM 2559 C CA . ARG A 1 367 ? -58.890 1.983 95.746 1.00 92.81 367 ARG A CA 1
ATOM 2560 C C . ARG A 1 367 ? -58.912 2.690 97.096 1.00 92.81 367 ARG A C 1
ATOM 2562 O O . ARG A 1 367 ? -58.038 2.511 97.935 1.00 92.81 367 ARG A O 1
ATOM 2569 N N . ALA A 1 368 ? -59.883 3.582 97.266 1.00 90.31 368 ALA A N 1
ATOM 2570 C CA . ALA A 1 368 ? -60.047 4.326 98.507 1.00 90.31 368 ALA A CA 1
ATOM 2571 C C . ALA A 1 368 ? -60.797 3.483 99.547 1.00 90.31 368 ALA A C 1
ATOM 2573 O O . ALA A 1 368 ? -61.755 2.795 99.196 1.00 90.31 368 ALA A O 1
ATOM 2574 N N . SER A 1 369 ? -60.416 3.632 100.818 1.00 88.00 369 SER A N 1
ATOM 2575 C CA . SER A 1 369 ? -61.108 3.020 101.958 1.00 88.00 369 SER A CA 1
ATOM 2576 C C . SER A 1 369 ? -62.586 3.434 102.015 1.00 88.00 369 SER A C 1
ATOM 2578 O O . SER A 1 369 ? -62.925 4.622 101.983 1.00 88.00 369 SER A O 1
ATOM 2580 N N . LYS A 1 370 ? -63.474 2.448 102.146 1.00 87.00 370 LYS A N 1
ATOM 2581 C CA . LYS A 1 370 ? -64.925 2.577 102.344 1.00 87.00 370 LYS A CA 1
ATOM 2582 C C . LYS A 1 370 ? -65.341 2.511 103.819 1.00 87.00 370 LYS A C 1
ATOM 2584 O O . LYS A 1 370 ? -66.483 2.165 104.121 1.00 87.00 370 LYS A O 1
ATOM 2589 N N . GLY A 1 371 ? -64.458 2.869 104.754 1.00 79.88 371 GLY A N 1
ATOM 2590 C CA . GLY A 1 371 ? -64.796 3.016 106.174 1.00 79.88 371 GLY A CA 1
ATOM 2591 C C . GLY A 1 371 ? -63.668 2.618 107.125 1.00 79.88 371 GLY A C 1
ATOM 2592 O O . GLY A 1 371 ? -62.599 2.202 106.709 1.00 79.88 371 GLY A O 1
ATOM 2593 N N . GLN A 1 372 ? -63.913 2.699 108.437 1.00 80.50 372 GLN A N 1
ATOM 2594 C CA . GLN A 1 372 ? -62.882 2.459 109.468 1.00 80.50 372 GLN A CA 1
ATOM 2595 C C . GLN A 1 372 ? -62.286 1.038 109.471 1.00 80.50 372 GLN A C 1
ATOM 2597 O O . GLN A 1 372 ? -61.236 0.831 110.069 1.00 80.50 372 GLN A O 1
ATOM 2602 N N . CYS A 1 373 ? -62.958 0.079 108.828 1.00 81.94 373 CYS A N 1
ATOM 2603 C CA . CYS A 1 373 ? -62.535 -1.321 108.711 1.00 81.94 373 CYS A CA 1
ATOM 2604 C C . CYS A 1 373 ? -61.964 -1.692 107.344 1.00 81.94 373 CYS A C 1
ATOM 2606 O O . CYS A 1 373 ? -61.587 -2.843 107.135 1.00 81.94 373 CYS A O 1
ATOM 2608 N N . ASP A 1 374 ? -61.896 -0.725 106.439 1.00 83.00 374 ASP A N 1
ATOM 2609 C CA . ASP A 1 374 ? -61.403 -0.898 105.084 1.00 83.00 374 ASP A CA 1
ATOM 2610 C C . ASP A 1 374 ? -60.060 -0.174 104.949 1.00 83.00 374 ASP A C 1
ATOM 2612 O O . ASP A 1 374 ? -59.921 0.973 105.398 1.00 83.00 374 ASP A O 1
ATOM 2616 N N . VAL A 1 375 ? -59.051 -0.839 104.397 1.00 87.31 375 VAL A N 1
ATOM 2617 C CA . VAL A 1 375 ? -57.738 -0.235 104.152 1.00 87.31 375 VAL A CA 1
ATOM 2618 C C . VAL A 1 375 ? -57.768 0.370 102.750 1.00 87.31 375 VAL A C 1
ATOM 2620 O O . VAL A 1 375 ? -58.377 -0.175 101.850 1.00 87.31 375 VAL A O 1
ATOM 2623 N N . ALA A 1 376 ? -57.151 1.534 102.541 1.00 88.62 376 ALA A N 1
ATOM 2624 C CA . ALA A 1 376 ? -56.980 2.023 101.174 1.00 88.62 376 ALA A CA 1
ATOM 2625 C C . ALA A 1 376 ? -55.866 1.219 100.485 1.00 88.62 376 ALA A C 1
ATOM 2627 O O . ALA A 1 376 ? -54.751 1.157 101.010 1.00 88.62 376 ALA A O 1
ATOM 2628 N N . GLU A 1 377 ? -56.127 0.646 99.313 1.00 91.62 377 GLU A N 1
ATOM 2629 C CA . GLU A 1 377 ? -55.104 -0.032 98.522 1.00 91.62 377 GLU A CA 1
ATOM 2630 C C . GLU A 1 377 ? -54.334 0.969 97.668 1.00 91.62 377 GLU A C 1
ATOM 2632 O O . GLU A 1 377 ? -54.888 1.703 96.838 1.00 91.62 377 GLU A O 1
ATOM 2637 N N . SER A 1 378 ? -53.018 0.940 97.838 1.00 92.56 378 SER A N 1
ATOM 2638 C CA . SER A 1 378 ? -52.085 1.613 96.948 1.00 92.56 378 SER A CA 1
ATOM 2639 C C . SER A 1 378 ? -51.540 0.644 95.911 1.00 92.56 378 SER A C 1
ATOM 2641 O O . SER A 1 378 ? -51.419 -0.557 96.157 1.00 92.56 378 SER A O 1
ATOM 2643 N N . CYS A 1 379 ? -51.173 1.177 94.751 1.00 93.56 379 CYS A N 1
ATOM 2644 C CA . CYS A 1 379 ? -50.446 0.439 93.733 1.00 93.56 379 CYS A CA 1
ATOM 2645 C C . CYS A 1 379 ? -49.179 -0.192 94.320 1.00 93.56 379 CYS A C 1
ATOM 2647 O O . CYS A 1 379 ? -48.607 0.295 95.291 1.00 93.56 379 CYS A O 1
ATOM 2649 N N . THR A 1 380 ? -48.705 -1.282 93.725 1.00 91.44 380 THR A N 1
ATOM 2650 C CA . THR A 1 380 ? -47.454 -1.919 94.167 1.00 91.44 380 THR A CA 1
ATOM 2651 C C . THR A 1 380 ? -46.221 -1.287 93.521 1.00 91.44 380 THR A C 1
ATOM 2653 O O . THR A 1 380 ? -45.101 -1.527 93.964 1.00 91.44 380 THR A O 1
ATOM 2656 N N . GLY A 1 381 ? -46.414 -0.500 92.455 1.00 88.81 381 GLY A N 1
ATOM 2657 C CA . GLY A 1 381 ? -45.348 -0.051 91.557 1.00 88.81 381 GLY A CA 1
ATOM 2658 C C . GLY A 1 381 ? -44.847 -1.131 90.590 1.00 88.81 381 GLY A C 1
ATOM 2659 O O . GLY A 1 381 ? -43.899 -0.880 89.853 1.00 88.81 381 GLY A O 1
ATOM 2660 N N . THR A 1 382 ? -45.454 -2.325 90.589 1.00 90.56 382 THR A N 1
ATOM 2661 C CA . THR A 1 382 ? -45.020 -3.488 89.787 1.00 90.56 382 THR A CA 1
ATOM 2662 C C . THR A 1 382 ? -46.145 -4.186 89.012 1.00 90.56 382 THR A C 1
ATOM 2664 O O . THR A 1 382 ? -45.866 -5.128 88.273 1.00 90.56 382 THR A O 1
ATOM 2667 N N . SER A 1 383 ? -47.402 -3.760 89.170 1.00 89.75 383 SER A N 1
ATOM 2668 C CA . SER A 1 383 ? -48.547 -4.281 88.414 1.00 89.75 383 SER A CA 1
ATOM 2669 C C . SER A 1 383 ? -49.535 -3.170 88.065 1.00 89.75 383 SER A C 1
ATOM 2671 O O . SER A 1 383 ? -49.721 -2.231 88.844 1.00 89.75 383 SER A O 1
ATOM 2673 N N . GLY A 1 384 ? -50.200 -3.311 86.913 1.00 90.31 384 GLY A N 1
ATOM 2674 C CA . GLY A 1 384 ? -51.266 -2.411 86.462 1.00 90.31 384 GLY A CA 1
ATOM 2675 C C . GLY A 1 384 ? -52.579 -2.615 87.224 1.00 90.31 384 GLY A C 1
ATOM 2676 O O . GLY A 1 384 ? -53.459 -1.753 87.201 1.00 90.31 384 GLY A O 1
ATOM 2677 N N . ILE A 1 385 ? -52.721 -3.730 87.948 1.00 91.06 385 ILE A N 1
ATOM 2678 C CA . ILE A 1 385 ? -53.930 -4.075 88.700 1.00 91.06 385 ILE A CA 1
ATOM 2679 C C . ILE A 1 385 ? -53.804 -3.583 90.148 1.00 91.06 385 ILE A C 1
ATOM 2681 O O . ILE A 1 385 ? -52.790 -3.794 90.810 1.00 91.06 385 ILE A O 1
ATOM 2685 N N . CYS A 1 386 ? -54.862 -2.947 90.655 1.00 90.62 386 CYS A N 1
ATOM 2686 C CA . C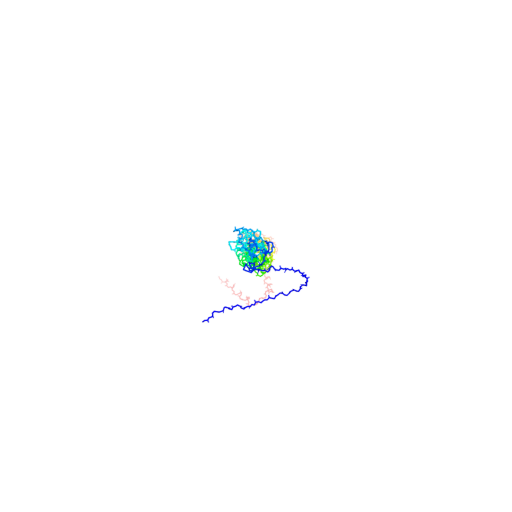YS A 1 386 ? -54.953 -2.574 92.067 1.00 90.62 386 CYS A CA 1
ATOM 2687 C C . CYS A 1 386 ? -54.991 -3.838 92.945 1.00 90.62 386 CYS A C 1
ATOM 2689 O O . CYS A 1 386 ? -55.714 -4.772 92.579 1.00 90.62 386 CYS A O 1
ATOM 2691 N N . PRO A 1 387 ? -54.274 -3.890 94.085 1.00 91.25 387 PRO A N 1
ATOM 2692 C CA . PRO A 1 387 ? -54.344 -5.023 95.000 1.00 91.25 387 PRO A CA 1
ATOM 2693 C C . PRO A 1 387 ? -55.779 -5.421 95.366 1.00 91.25 387 PRO A C 1
ATOM 2695 O O . PRO A 1 387 ? -56.731 -4.639 95.258 1.00 91.25 387 PRO A O 1
ATOM 2698 N N . VAL A 1 388 ? -55.930 -6.681 95.779 1.00 89.62 388 VAL A N 1
ATOM 2699 C CA . VAL A 1 388 ? -57.207 -7.176 96.300 1.00 89.62 388 VAL A CA 1
ATOM 2700 C C . VAL A 1 388 ? -57.616 -6.383 97.541 1.00 89.62 388 VAL A C 1
ATOM 2702 O O . VAL A 1 388 ? -56.755 -5.930 98.289 1.00 89.62 388 VAL A O 1
ATOM 2705 N N . ASP A 1 389 ? -58.929 -6.257 97.733 1.00 88.50 389 ASP A N 1
ATOM 2706 C CA . ASP A 1 389 ? -59.560 -5.561 98.864 1.00 88.50 389 ASP A CA 1
ATOM 2707 C C . ASP A 1 389 ? -58.985 -6.076 100.193 1.00 88.50 389 ASP A C 1
ATOM 2709 O O . ASP A 1 389 ? -59.120 -7.264 100.514 1.00 88.50 389 ASP A O 1
ATOM 2713 N N . ALA A 1 390 ? -58.317 -5.200 100.935 1.00 86.62 390 ALA A N 1
ATOM 2714 C CA . ALA A 1 390 ? -57.652 -5.504 102.185 1.00 86.62 390 ALA A CA 1
ATOM 2715 C C . ALA A 1 390 ? -58.411 -4.858 103.347 1.00 86.62 390 ALA A C 1
ATOM 2717 O O . ALA A 1 390 ? -58.622 -3.652 103.415 1.00 86.62 390 ALA A O 1
ATOM 2718 N N . PHE A 1 391 ? -58.777 -5.677 104.326 1.00 82.81 391 PHE A N 1
ATOM 2719 C CA . PHE A 1 391 ? -59.471 -5.213 105.521 1.00 82.81 391 PHE A CA 1
ATOM 2720 C C . PHE A 1 391 ? -58.497 -5.064 106.686 1.00 82.81 391 PHE A C 1
ATOM 2722 O O . PHE A 1 391 ? -57.444 -5.707 106.734 1.00 82.81 391 PHE A O 1
ATOM 2729 N N . GLN A 1 392 ? -58.862 -4.217 107.646 1.00 83.56 392 GLN A N 1
ATOM 2730 C CA . GLN A 1 392 ? -58.115 -4.094 108.895 1.00 83.56 392 GLN A CA 1
ATOM 2731 C C . GLN A 1 392 ? -58.002 -5.469 109.593 1.00 83.56 392 GLN A C 1
ATOM 2733 O O . GLN A 1 392 ? -58.939 -6.270 109.515 1.00 83.56 392 GLN A O 1
ATOM 2738 N N . PRO A 1 393 ? -56.884 -5.778 110.281 1.00 80.62 393 PRO A N 1
ATOM 2739 C CA . PRO A 1 393 ? -56.737 -7.042 110.997 1.00 80.62 393 PRO A CA 1
ATOM 2740 C C . PRO A 1 393 ? -57.832 -7.199 112.058 1.00 80.62 393 PRO A C 1
ATOM 2742 O O . PRO A 1 393 ? -58.360 -6.218 112.577 1.00 80.62 393 PRO A O 1
ATOM 2745 N N . THR A 1 394 ? -58.142 -8.439 112.441 1.00 72.94 394 THR A N 1
ATOM 2746 C CA . THR A 1 394 ? -59.215 -8.765 113.405 1.00 72.94 394 THR A CA 1
ATOM 2747 C C . THR A 1 394 ? -59.020 -8.154 114.800 1.00 72.94 394 THR A C 1
ATOM 2749 O O . THR A 1 394 ? -59.914 -8.235 115.637 1.00 72.94 394 THR A O 1
ATOM 2752 N N . THR A 1 395 ? -57.855 -7.559 115.068 1.00 75.19 395 THR A N 1
ATOM 2753 C CA . THR A 1 395 ? -57.514 -6.820 116.290 1.00 75.19 395 THR A CA 1
ATOM 2754 C C . THR A 1 395 ? -57.875 -5.330 116.229 1.00 75.19 395 THR A C 1
ATOM 2756 O O . THR A 1 395 ? -57.798 -4.650 117.252 1.00 75.19 395 THR A O 1
ATOM 2759 N N . THR A 1 396 ? -58.267 -4.806 115.065 1.00 75.50 396 THR A N 1
ATOM 2760 C CA . THR A 1 396 ? -58.640 -3.401 114.883 1.00 75.50 396 THR A CA 1
ATOM 2761 C C . THR A 1 396 ? -60.117 -3.193 115.205 1.00 75.50 396 THR A C 1
ATOM 2763 O O . THR A 1 396 ? -61.005 -3.718 114.536 1.00 75.50 396 THR A O 1
ATOM 2766 N N . THR A 1 397 ? -60.400 -2.376 116.219 1.00 72.31 397 THR A N 1
ATOM 2767 C CA . THR A 1 397 ? -61.770 -1.989 116.568 1.00 72.31 397 THR A CA 1
ATOM 2768 C C . THR A 1 397 ? -62.286 -0.950 115.579 1.00 72.31 397 THR A C 1
ATOM 2770 O O . THR A 1 397 ? -61.896 0.215 115.629 1.00 72.31 397 THR A O 1
ATOM 2773 N N . CYS A 1 398 ? -63.199 -1.350 114.703 1.00 69.94 398 CYS A N 1
ATOM 2774 C CA . CYS A 1 398 ? -63.895 -0.426 113.818 1.00 69.94 398 CYS A CA 1
ATOM 2775 C C . CYS A 1 398 ? -65.265 -0.099 114.399 1.00 69.94 398 CYS A C 1
ATOM 2777 O O . CYS A 1 398 ? -66.107 -0.979 114.576 1.00 69.94 398 CYS A O 1
ATOM 2779 N N . SER A 1 399 ? -65.521 1.174 114.669 1.00 65.12 399 SER A N 1
ATOM 2780 C CA . SER A 1 399 ? -66.849 1.647 115.055 1.00 65.12 399 SER A CA 1
ATOM 2781 C C . SER A 1 399 ? -67.714 1.819 113.805 1.00 65.12 399 SER A C 1
ATOM 2783 O O . SER A 1 399 ? -67.801 2.895 113.221 1.00 65.12 399 SER A O 1
ATOM 2785 N N . GLY A 1 400 ? -68.346 0.730 113.373 1.00 53.88 400 GLY A N 1
ATOM 2786 C CA . GLY A 1 400 ? -69.464 0.788 112.438 1.00 53.88 400 GLY A CA 1
ATOM 2787 C C . GLY A 1 400 ? -70.774 1.002 113.193 1.00 53.88 400 GLY A C 1
ATOM 2788 O O . GLY A 1 400 ? -71.015 0.363 114.214 1.00 53.88 400 GLY A O 1
ATOM 2789 N N . THR A 1 401 ? -71.651 1.873 112.699 1.00 52.81 401 THR A N 1
ATOM 2790 C CA . THR A 1 401 ? -73.054 1.884 113.135 1.00 52.81 401 THR A CA 1
ATOM 2791 C C . THR A 1 401 ? -73.742 0.643 112.575 1.00 52.81 401 THR A C 1
ATOM 2793 O O . THR A 1 401 ? -74.234 0.657 111.445 1.00 52.81 401 THR A O 1
ATOM 2796 N N . SER A 1 402 ? -73.741 -0.454 113.338 1.00 48.81 402 SER A N 1
ATOM 2797 C CA . SER A 1 402 ? -74.568 -1.618 113.033 1.00 48.81 402 SER A CA 1
ATOM 2798 C C . SER A 1 402 ? -76.037 -1.219 113.192 1.00 48.81 402 SER A C 1
ATOM 2800 O O . SER A 1 402 ? -76.530 -0.936 114.281 1.00 48.81 402 SER A O 1
ATOM 2802 N N . ASN A 1 403 ? -76.771 -1.174 112.082 1.00 50.19 403 ASN A N 1
ATOM 2803 C CA . ASN A 1 403 ? -78.213 -0.924 112.091 1.00 50.19 403 ASN A CA 1
ATOM 2804 C C . ASN A 1 403 ? -78.996 -2.195 112.474 1.00 50.19 403 ASN A C 1
ATOM 2806 O O . ASN A 1 403 ? -79.930 -2.554 111.762 1.00 50.19 403 ASN A O 1
ATOM 2810 N N . ASN A 1 404 ? -78.583 -2.884 113.551 1.00 49.25 404 ASN A N 1
ATOM 2811 C CA . ASN A 1 404 ? -79.250 -4.034 114.186 1.00 49.25 404 ASN A CA 1
ATOM 2812 C C . ASN A 1 404 ? -80.139 -4.857 113.234 1.00 49.25 404 ASN A C 1
ATOM 2814 O O . ASN A 1 404 ? -81.358 -4.935 113.399 1.00 49.25 404 ASN A O 1
ATOM 2818 N N . ASN A 1 405 ? -79.521 -5.457 112.217 1.00 48.16 405 ASN A N 1
ATOM 2819 C CA . ASN A 1 405 ? -80.189 -6.303 111.237 1.00 48.16 405 ASN A CA 1
ATOM 2820 C C . ASN A 1 405 ? -79.702 -7.755 111.387 1.00 48.16 405 ASN A C 1
ATOM 2822 O O . ASN A 1 405 ? -78.585 -8.025 111.816 1.00 48.16 405 ASN A O 1
ATOM 2826 N N . PHE A 1 406 ? -80.596 -8.672 111.022 1.00 45.53 406 PHE A N 1
ATOM 2827 C CA . PHE A 1 406 ? -80.557 -10.133 111.123 1.00 45.53 406 PHE A CA 1
ATOM 2828 C C . PHE A 1 406 ? -79.295 -10.857 110.580 1.00 45.53 406 PHE A C 1
ATOM 2830 O O . PHE A 1 406 ? -79.176 -12.067 110.761 1.00 45.53 406 PHE A O 1
ATOM 2837 N N . CYS A 1 407 ? -78.336 -10.169 109.950 1.00 51.34 407 CYS A N 1
ATOM 2838 C CA . CYS A 1 407 ? -77.118 -10.777 109.397 1.00 51.34 407 CYS A CA 1
ATOM 2839 C C . CYS A 1 407 ? -76.024 -11.156 110.426 1.00 51.34 407 CYS A C 1
ATOM 2841 O O . CYS A 1 407 ? -75.177 -11.986 110.096 1.00 51.34 407 CYS A O 1
ATOM 2843 N N . ASP A 1 408 ? -76.046 -10.654 111.667 1.00 49.53 408 ASP A N 1
ATOM 2844 C CA . ASP A 1 408 ? -74.955 -10.907 112.639 1.00 49.53 408 ASP A CA 1
ATOM 2845 C C . ASP A 1 408 ? -75.014 -12.267 113.364 1.00 49.53 408 ASP A C 1
ATOM 2847 O O . ASP A 1 408 ? -74.015 -12.719 113.920 1.00 49.53 408 ASP A O 1
ATOM 2851 N N . VAL A 1 409 ? -76.139 -12.991 113.323 1.00 47.59 409 VAL A N 1
ATOM 2852 C CA . VAL A 1 409 ? -76.237 -14.325 113.966 1.00 47.59 409 VAL A CA 1
ATOM 2853 C C . VAL A 1 409 ? -75.789 -15.453 113.020 1.00 47.59 409 VAL A C 1
ATOM 2855 O O . VAL A 1 409 ? -75.493 -16.564 113.455 1.00 47.59 409 VAL A O 1
ATOM 2858 N N . VAL A 1 410 ? -75.675 -15.178 111.715 1.00 48.00 410 VAL A N 1
ATOM 2859 C CA . VAL A 1 410 ? -75.358 -16.190 110.690 1.00 48.00 410 VAL A CA 1
ATOM 2860 C C . VAL A 1 410 ? -73.857 -16.225 110.340 1.00 48.00 410 VAL A C 1
ATOM 2862 O O . VAL A 1 410 ? -73.351 -17.267 109.921 1.00 48.00 410 VAL A O 1
ATOM 2865 N N . ALA A 1 411 ? -73.098 -15.157 110.614 1.00 43.91 411 ALA A N 1
ATOM 2866 C CA . ALA A 1 411 ? -71.654 -15.102 110.344 1.00 43.91 411 ALA A CA 1
ATOM 2867 C C . ALA A 1 411 ? -70.809 -16.010 111.265 1.00 43.91 411 ALA A C 1
ATOM 2869 O O . ALA A 1 411 ? -69.811 -16.574 110.820 1.00 43.91 411 ALA A O 1
ATOM 2870 N N . ALA A 1 412 ? -71.237 -16.250 112.511 1.00 43.03 412 ALA A N 1
ATOM 2871 C CA . ALA A 1 412 ? -70.558 -17.198 113.403 1.00 43.03 412 ALA A CA 1
ATOM 2872 C C . ALA A 1 412 ? -70.848 -18.676 113.053 1.00 43.03 412 ALA A C 1
ATOM 2874 O O . ALA A 1 412 ? -70.044 -19.555 113.354 1.00 43.03 412 ALA A O 1
ATOM 2875 N N . ALA A 1 413 ? -71.972 -18.963 112.383 1.00 43.38 413 ALA A N 1
ATOM 2876 C CA . ALA A 1 413 ? -72.390 -20.329 112.060 1.00 43.38 413 ALA A CA 1
ATOM 2877 C C . ALA A 1 413 ? -71.865 -20.833 110.700 1.00 43.38 413 ALA A C 1
ATOM 2879 O O . ALA A 1 413 ? -71.685 -22.038 110.525 1.00 43.38 413 ALA A O 1
ATOM 2880 N N . ILE A 1 414 ? -71.565 -19.942 109.747 1.00 48.16 414 ILE A N 1
ATOM 2881 C CA . ILE A 1 414 ? -71.056 -20.339 108.421 1.00 48.16 414 ILE A CA 1
ATOM 2882 C C . ILE A 1 414 ? -69.544 -20.632 108.443 1.00 48.16 414 ILE A C 1
ATOM 2884 O O . ILE A 1 414 ? -69.109 -21.543 107.741 1.00 48.16 414 ILE A O 1
ATOM 2888 N N . ALA A 1 415 ? -68.753 -19.990 109.313 1.00 44.25 415 ALA A N 1
ATOM 2889 C CA . ALA A 1 415 ? -67.307 -20.240 109.422 1.00 44.25 415 ALA A CA 1
ATOM 2890 C C . ALA A 1 415 ? -66.945 -21.677 109.867 1.00 44.25 415 ALA A C 1
ATOM 2892 O O . ALA A 1 415 ? -65.886 -22.189 109.505 1.00 44.25 415 ALA A O 1
ATOM 2893 N N . MET A 1 416 ? -67.830 -22.370 110.596 1.00 46.75 416 MET A N 1
ATOM 2894 C CA . MET A 1 416 ? -67.602 -23.765 111.004 1.00 46.75 416 MET A CA 1
ATOM 2895 C C . MET A 1 416 ? -68.023 -24.798 109.944 1.00 46.75 416 MET A C 1
ATOM 2897 O O . MET A 1 416 ? -67.576 -25.944 110.000 1.00 46.75 416 MET A O 1
ATOM 2901 N N . VAL A 1 417 ? -68.851 -24.424 108.960 1.00 48.44 417 VAL A N 1
ATOM 2902 C CA . VAL A 1 417 ? -69.372 -25.362 107.945 1.00 48.44 417 VAL A CA 1
ATOM 2903 C C . VAL A 1 417 ? -68.535 -25.343 106.658 1.00 48.44 417 VAL A C 1
ATOM 2905 O O . VAL A 1 417 ? -68.328 -26.397 106.057 1.00 48.44 417 VAL A O 1
ATOM 2908 N N . THR A 1 418 ? -67.930 -24.214 106.277 1.00 45.22 418 THR A N 1
ATOM 2909 C CA . THR A 1 418 ? -67.057 -24.135 105.085 1.00 45.22 418 THR A CA 1
ATOM 2910 C C . THR A 1 418 ? -65.663 -24.747 105.265 1.00 45.22 418 THR A C 1
ATOM 2912 O O . THR A 1 418 ? -65.029 -25.089 104.268 1.00 45.22 418 THR A O 1
ATOM 2915 N N . MET A 1 419 ? -65.206 -25.012 106.496 1.00 45.09 419 MET A N 1
ATOM 2916 C CA . MET A 1 419 ? -63.987 -25.809 106.743 1.00 45.09 419 MET A CA 1
ATOM 2917 C C . MET A 1 419 ? -64.207 -27.321 106.535 1.00 45.09 419 MET A C 1
ATOM 2919 O O . MET A 1 419 ? -63.244 -28.075 106.425 1.00 45.09 419 MET A O 1
ATOM 2923 N N . ARG A 1 420 ? -65.465 -27.782 106.428 1.00 46.78 420 ARG A N 1
ATOM 2924 C CA . ARG A 1 420 ? -65.812 -29.191 106.151 1.00 46.78 420 ARG A CA 1
ATOM 2925 C C . ARG A 1 420 ? -66.085 -29.503 104.677 1.00 46.78 420 ARG A C 1
ATOM 2927 O O . ARG A 1 420 ? -66.186 -30.679 104.345 1.00 46.78 420 ARG A O 1
ATOM 2934 N N . GLN A 1 421 ? -66.163 -28.498 103.801 1.00 43.44 421 GLN A N 1
ATOM 2935 C CA . GLN A 1 421 ? -66.415 -28.687 102.361 1.00 43.44 421 GLN A CA 1
ATOM 2936 C C . GLN A 1 421 ? -65.179 -28.532 101.457 1.00 43.44 421 GLN A C 1
ATOM 2938 O O . GLN A 1 421 ? -65.279 -28.806 100.269 1.00 43.44 421 GLN A O 1
ATOM 2943 N N . ARG A 1 422 ? -63.987 -28.220 101.993 1.00 46.91 422 ARG A N 1
ATOM 2944 C CA . ARG A 1 422 ? -62.711 -28.338 101.246 1.00 46.91 422 ARG A CA 1
ATOM 2945 C C . ARG A 1 422 ? -62.032 -29.713 101.392 1.00 46.91 422 ARG A C 1
ATOM 2947 O O . ARG A 1 422 ? -60.817 -29.812 101.267 1.00 46.91 422 ARG A O 1
ATOM 2954 N N . ARG A 1 423 ? -62.794 -30.773 101.693 1.00 46.47 423 ARG A N 1
ATOM 2955 C CA . ARG A 1 423 ? -62.270 -32.150 101.776 1.00 46.47 423 ARG A CA 1
ATOM 2956 C C . ARG A 1 423 ? -62.283 -32.886 100.431 1.00 46.47 423 ARG A C 1
ATOM 2958 O O . ARG A 1 423 ? -61.487 -33.798 100.259 1.00 46.47 423 ARG A O 1
ATOM 2965 N N . ASP A 1 424 ? -63.125 -32.477 99.482 1.00 45.22 424 ASP A N 1
ATOM 2966 C CA . ASP A 1 424 ? -63.374 -33.283 98.276 1.00 45.22 424 ASP A CA 1
ATOM 2967 C C . ASP A 1 424 ? -62.763 -32.708 96.974 1.00 45.22 424 ASP A C 1
ATOM 2969 O O . ASP A 1 424 ? -62.815 -33.378 95.948 1.00 45.22 424 ASP A O 1
ATOM 2973 N N . GLU A 1 425 ? -62.121 -31.526 96.990 1.00 50.00 425 GLU A N 1
ATOM 2974 C CA . GLU A 1 425 ? -61.514 -30.914 95.779 1.00 50.00 425 GLU A CA 1
ATOM 2975 C C . GLU A 1 425 ? -59.976 -30.996 95.683 1.00 50.00 425 GLU A C 1
ATOM 2977 O O . GLU A 1 425 ? -59.418 -30.754 94.616 1.00 50.00 425 GLU A O 1
ATOM 2982 N N . LEU A 1 426 ? -59.264 -31.366 96.751 1.00 47.28 426 LEU A N 1
ATOM 2983 C CA . LEU A 1 426 ? -57.796 -31.445 96.761 1.00 47.28 426 LEU A CA 1
ATOM 2984 C C . LEU A 1 426 ? -57.364 -32.817 97.275 1.00 47.28 426 LEU A C 1
ATOM 2986 O O . LEU A 1 426 ? -57.166 -33.014 98.470 1.00 47.28 426 LEU A O 1
ATOM 2990 N N . ALA A 1 427 ? -57.253 -33.773 96.355 1.00 50.31 427 ALA A N 1
ATOM 2991 C CA . ALA A 1 427 ? -56.742 -35.119 96.591 1.00 50.31 427 ALA A CA 1
ATOM 2992 C C . ALA A 1 427 ? -55.273 -35.099 97.076 1.00 50.31 427 ALA A C 1
ATOM 2994 O O . ALA A 1 427 ? -54.353 -35.329 96.295 1.00 50.31 427 ALA A O 1
ATOM 2995 N N . LEU A 1 428 ? -55.050 -34.815 98.361 1.00 50.84 428 LEU A N 1
ATOM 2996 C CA . LEU A 1 428 ? -53.766 -34.971 99.050 1.00 50.84 428 LEU A CA 1
ATOM 2997 C C . LEU A 1 428 ? -53.886 -36.043 100.144 1.00 50.84 428 LEU A C 1
ATOM 2999 O O . LEU A 1 428 ? -54.882 -36.104 100.862 1.00 50.84 428 LEU A O 1
ATOM 3003 N N . ASP A 1 429 ? -52.873 -36.906 100.243 1.00 56.56 429 ASP A N 1
ATOM 3004 C CA . ASP A 1 429 ? -52.861 -38.069 101.132 1.00 56.56 429 ASP A CA 1
ATOM 3005 C C . ASP A 1 429 ? -52.701 -37.729 102.633 1.00 56.56 429 ASP A C 1
ATOM 3007 O O . ASP A 1 429 ? -52.181 -36.682 103.030 1.00 56.56 429 ASP A O 1
ATOM 3011 N N . ASP A 1 430 ? -53.162 -38.658 103.482 1.00 55.53 430 ASP A N 1
ATOM 3012 C CA . ASP A 1 430 ? -53.223 -38.563 104.956 1.00 55.53 430 ASP A CA 1
ATOM 3013 C C . ASP A 1 430 ? -51.846 -38.383 105.629 1.00 55.53 430 ASP A C 1
ATOM 3015 O O . ASP A 1 430 ? -51.763 -37.993 106.797 1.00 55.53 430 ASP A O 1
ATOM 3019 N N . ALA A 1 431 ? -50.749 -38.649 104.912 1.00 54.06 431 ALA A N 1
ATOM 3020 C CA . ALA A 1 431 ? -49.403 -38.607 105.475 1.00 54.06 431 ALA A CA 1
ATOM 3021 C C . ALA A 1 431 ? -48.842 -37.179 105.539 1.00 54.06 431 ALA A C 1
ATOM 3023 O O . ALA A 1 431 ? -48.078 -36.861 106.452 1.00 54.06 431 ALA A O 1
ATOM 3024 N N . THR A 1 432 ? -49.267 -36.292 104.636 1.00 52.78 432 THR A N 1
ATOM 3025 C CA . THR A 1 432 ? -48.756 -34.911 104.578 1.00 52.78 432 THR A CA 1
ATOM 3026 C C . THR A 1 432 ? -49.428 -33.991 105.612 1.00 52.78 432 THR A C 1
ATOM 3028 O O . THR A 1 432 ? -48.796 -33.080 106.143 1.00 52.78 432 THR A O 1
ATOM 3031 N N . TYR A 1 433 ? -50.684 -34.263 105.992 1.00 50.31 433 TYR A N 1
ATOM 3032 C CA . TYR A 1 433 ? -51.430 -33.449 106.969 1.00 50.31 433 TYR A CA 1
ATOM 3033 C C . TYR A 1 433 ? -50.932 -33.624 108.417 1.00 50.31 433 TYR A C 1
ATOM 3035 O O . TYR A 1 433 ? -50.911 -32.672 109.197 1.00 50.31 433 TYR A O 1
ATOM 3043 N N . LYS A 1 434 ? -50.463 -34.826 108.784 1.00 51.66 434 LYS A N 1
ATOM 3044 C CA . LYS A 1 434 ? -49.986 -35.121 110.150 1.00 51.66 434 LYS A CA 1
ATOM 3045 C C . LYS A 1 434 ? -48.653 -34.459 110.510 1.00 51.66 434 LYS A C 1
ATOM 3047 O O . LYS A 1 434 ? -48.367 -34.326 111.694 1.00 51.66 434 LYS A O 1
ATOM 3052 N N . LEU A 1 435 ? -47.868 -34.018 109.526 1.00 48.19 435 LEU A N 1
ATOM 3053 C CA . LEU A 1 435 ? -46.580 -33.348 109.748 1.00 48.19 435 LEU A CA 1
ATOM 3054 C C . LEU A 1 435 ? -46.706 -31.839 110.021 1.00 48.19 435 LEU A C 1
ATOM 3056 O O . LEU A 1 435 ? -45.801 -31.261 110.614 1.00 48.19 435 LEU A O 1
ATOM 3060 N N . LEU A 1 436 ? -47.822 -31.206 109.644 1.00 45.62 436 LEU A N 1
ATOM 3061 C CA . LEU A 1 436 ? -48.069 -29.774 109.879 1.00 45.62 436 LEU A CA 1
ATOM 3062 C C . LEU A 1 436 ? -48.803 -29.491 111.202 1.00 45.62 436 LEU A C 1
ATOM 3064 O O . LEU A 1 436 ? -48.733 -28.378 111.710 1.00 45.62 436 LEU A O 1
ATOM 3068 N N . ALA A 1 437 ? -49.473 -30.488 111.790 1.00 45.66 437 ALA A N 1
ATOM 3069 C CA . ALA A 1 437 ? -50.306 -30.312 112.983 1.00 45.66 437 ALA A CA 1
ATOM 3070 C C . ALA A 1 437 ? -49.571 -30.493 114.331 1.00 45.66 437 ALA A C 1
ATOM 3072 O O . ALA A 1 437 ? -50.199 -30.384 115.379 1.00 45.66 437 ALA A O 1
ATOM 3073 N N . THR A 1 438 ? -48.264 -30.781 114.349 1.00 45.78 438 THR A N 1
ATOM 3074 C CA . THR A 1 438 ? -47.535 -31.096 115.597 1.00 45.78 438 THR A CA 1
ATOM 3075 C C . THR A 1 438 ? -46.632 -29.978 116.123 1.00 45.78 438 THR A C 1
ATOM 3077 O O . THR A 1 438 ? -45.764 -30.274 116.939 1.00 45.78 438 THR A O 1
ATOM 3080 N N . HIS A 1 439 ? -46.791 -28.716 115.695 1.00 41.56 439 HIS A N 1
ATOM 3081 C CA . HIS A 1 439 ? -45.856 -27.657 116.115 1.00 41.56 439 HIS A CA 1
ATOM 3082 C C . HIS A 1 439 ? -46.424 -26.364 116.725 1.00 41.56 439 HIS A C 1
ATOM 3084 O O . HIS A 1 439 ? -45.616 -25.531 117.128 1.00 41.56 439 HIS A O 1
ATOM 3090 N N . GLU A 1 440 ? -47.739 -26.199 116.911 1.00 42.81 440 GLU A N 1
ATOM 3091 C CA . GLU A 1 440 ? -48.289 -24.956 117.501 1.00 42.81 440 GLU A CA 1
ATOM 3092 C C . GLU A 1 440 ? -49.419 -25.160 118.526 1.00 42.81 440 GLU A C 1
ATOM 3094 O O . GLU A 1 440 ? -50.346 -24.368 118.587 1.00 42.81 440 GLU A O 1
ATOM 3099 N N . ASP A 1 441 ? -49.335 -26.180 119.389 1.00 40.09 441 ASP A N 1
ATOM 3100 C CA . ASP A 1 441 ? -50.236 -26.277 120.558 1.00 40.09 441 ASP A CA 1
ATOM 3101 C C . ASP A 1 441 ? -49.525 -26.786 121.825 1.00 40.09 441 ASP A C 1
ATOM 3103 O O . ASP A 1 441 ? -49.962 -27.693 122.533 1.00 40.09 441 ASP A O 1
ATOM 3107 N N . ALA A 1 442 ? -48.384 -26.171 122.139 1.00 39.25 442 ALA A N 1
ATOM 3108 C CA . ALA A 1 442 ? -47.742 -26.322 123.440 1.00 39.25 442 ALA A CA 1
ATOM 3109 C C . ALA A 1 442 ? -47.171 -24.985 123.918 1.00 39.25 442 ALA A C 1
ATOM 3111 O O . ALA A 1 442 ? -45.960 -24.808 123.858 1.00 39.25 442 ALA A O 1
ATOM 3112 N N . SER A 1 443 ? -48.026 -24.049 124.364 1.00 33.81 443 SER A N 1
ATOM 3113 C CA . SER A 1 443 ? -47.681 -22.958 125.309 1.00 33.81 443 SER A CA 1
ATOM 3114 C C . SER A 1 443 ? -48.901 -22.112 125.745 1.00 33.81 443 SER A C 1
ATOM 3116 O O . SER A 1 443 ? -48.920 -20.915 125.499 1.00 33.81 443 SER A O 1
ATOM 3118 N N . ILE A 1 444 ? -49.902 -22.685 126.434 1.00 34.66 444 ILE A N 1
ATOM 3119 C CA . ILE A 1 444 ? -50.683 -21.948 127.460 1.00 34.66 444 ILE A CA 1
ATOM 3120 C C . ILE A 1 444 ? -50.977 -22.901 128.632 1.00 34.66 444 ILE A C 1
ATOM 3122 O O . ILE A 1 444 ? -51.996 -23.587 128.650 1.00 34.66 444 ILE A O 1
ATOM 3126 N N . ALA A 1 445 ? -50.054 -22.946 129.599 1.00 35.00 445 ALA A N 1
ATOM 3127 C CA . ALA A 1 445 ? -50.288 -23.332 130.997 1.00 35.00 445 ALA A CA 1
ATOM 3128 C C . ALA A 1 445 ? -49.097 -22.896 131.884 1.00 35.00 445 ALA A C 1
ATOM 3130 O O . ALA A 1 445 ? -48.351 -23.752 132.357 1.00 35.00 445 ALA A O 1
ATOM 3131 N N . LEU A 1 446 ? -48.903 -21.575 132.039 1.00 35.69 446 LEU A N 1
ATOM 3132 C CA . LEU A 1 446 ? -48.422 -20.810 133.216 1.00 35.69 446 LEU A CA 1
ATOM 3133 C C . LEU A 1 446 ? -48.053 -19.381 132.806 1.00 35.69 446 LEU A C 1
ATOM 3135 O O . LEU A 1 446 ? -47.216 -19.237 131.889 1.00 35.69 446 LEU A O 1
#

Radius of gyration: 82.03 Å; chains: 1; bounding box: 154×60×237 Å

Sequence (446 aa):
MKLLWVCAVANAIGLSVAMGLLETETAPVSMNLLEAAALPCQSDSECPALTCHSTTCTTSGFCLYTPLELGTRCPGESCSNGGACDDDANDYCDLRGTCISGFKGSETVCRPADGECDAPEVCSGTASACPVDAFKSSSTTCTGTNNGGACDDQDLCDGFGNCVDKYLPSTTVCRASEGQCDEAEMCSGTSSECPDDVFTPSTTTCTGASNGNPCDDVDFCDGLGNCVDKFLPSTSVCRASKGQCDVAESCTGTSGICPVDAFQPTTTTCSGTSNNGLCDDVDKCDGQGNCVDKFLPSTSVCRASKGQCDVSESCTGTSGSCPIDAFQSSSKTCTGTQSGGACDVQDLCDGFGNCVDKFLPSTSVCRASKGQCDVAESCTGTSGICPVDAFQPTTTTCSGTSNNNFCDVVAAAIAMVTMRQRRDELALDDATYKLLATHEDASIAL

InterPro domains:
  IPR001762 Disintegrin domain [PS50214] (27-138)
  IPR001762 Disintegrin domain [SM00050] (118-200)
  IPR036436 Disintegrin domain superfamily [G3DSA:4.10.70.10] (78-138)
  IPR036436 Disintegrin domain superfamily [G3DSA:4.10.70.10] (139-200)
  IPR036436 Disintegrin domain superfamily [G3DSA:4.10.70.10] (201-265)
  IPR036436 Disintegrin domain superfamily [G3DSA:4.10.70.10] (276-332)
  IPR036436 Disintegrin domain superfamily [G3DSA:4.10.70.10] (337-396)
  IPR036436 Disintegrin domain superfamily [SSF57552] (166-200)
  IPR036436 Disintegrin domain superfamily [SSF57552] (230-263)
  IPR036436 Disintegrin domain superfamily [SSF57552] (290-328)
  IPR036436 Disintegrin domain superfamily [SSF57552] (358-392)

Secondary structure (DSSP, 8-state):
--------------------------------HHHHTT-B-SSGGGSPP-TTEEEEE-TTSBEEEEEPPTT-B-TT-STTTT-TTB-GGG-EE-TTSPEEPPB--TT-EEE---STTEEPEE--SS-SSPPPPEE--TT-B---SS-SSTTEEEEEE-SSS-EEEEE--TT-EEE---STTBPPEE--SS-SSPPPP-BPPTTSEE--SS-SSTTEEEEEE-SSS-EEEEE--TT-EEE---STTBPPEE--SS-SSPPPP-B--TT-B---SS-S-TTEEEEEE-SSS-EEEEE--TT-EEE---STTBPPEE--SS-SSPPP--B--TT-B---SSTTSTTEEEEEE-SSS-EEEEE--TT-EEE---STTBPPEEP-SS-SSPPPP-BPPTTS---------GGGGTHHHHTTTGGGSTTSS----HHHHTTTTTSS------

=== Feature glossary ===
The record interleaves many kinds of information about one protein. Here is each kind framed as the question it answers.

Q: Are the domains correctly placed relative to each other?
A: Predicted aligned error is AlphaFold's pairwise confidence. Unlike pLDDT (per-residue), PAE is per-residue-pair and captures whether two parts of the structure are correctly placed relative to each other. Units are ångströms of expected positional error.

Q: Which residues are in helices, strands, or loops?
A: Eight-state secondary structure (DSSP): H is the canonical α-helix, G the tighter 3₁₀-helix, I the wider π-helix; E/B are β-structure, T and S are turns and bends, and '-' is everything else. DSSP derives these from the pattern of main-chain N–H···O=C hydrogen bonds, not from the sequence.

Q: What if only a Cα trace is available?
A: P-SEA three-state annotation labels each residue as helix, strand, or coil based purely on the geometry of the Cα trace. It serves as a fallback when the full backbone (and thus DSSP) is unavailable.

Q: What are the backbone torsion angles?
A: φ (phi) and ψ (psi) are the two rotatable backbone dihedrals per residue: φ is the C(i-1)–N–Cα–C torsion, ψ is the N–Cα–C–N(i+1) torsion, both in degrees on (−180°, 180°]. α-helical residues cluster near (−60°, −45°); β-strand residues near (−120°, +130°). A Ramachandran plot is simply a scatter of (φ, ψ) for every residue.

Q: What known structures does this most resemble?
A: Structural nearest neighbors (via Foldseek easy-search vs the PDB). Reported per hit: target PDB id, E-value, and alignment TM-score. A TM-score above ~0.5 is the conventional threshold for 'same fold'.

Q: What family and function is it annotated with?
A: Database cross-references. InterPro integrates a dozen domain/family signature databases into unified entries with residue-range hits. GO terms attach function/process/location labels with evidence codes. CATH codes position the fold in a four-level structural taxonomy. Organism is the NCBI-taxonomy species name.

Q: Which residues are buried vs exposed?
A: Solvent accessibility: the surface area of each residue that a 1.4 Å water probe can touch, in Å². When only backbone atoms are present the absolute values are lower than full-atom SASA (side chains contribute most of the area) and are flagged as backbone-only.

Q: What do the diagnostic plots show?
A: Three diagnostic plots accompany the record. The Cα contact map visualizes the tertiary structure as a 2D adjacency matrix (8 Å cutoff, sequence-local contacts suppressed). The Ramachandran plot shows the distribution of backbone (φ, ψ) torsions, with points in the α and β basins reflecting secondary structure content. The PAE plot shows AlphaFold's inter-residue confidence as a color matrix.

Q: What is the amino-acid chain?
A: The amino-acid sequence is the protein's primary structure: the linear order of residues from the N-terminus to the C-terminus, written in one-letter code. Everything else here — the 3D coordinates, the secondary structure, the domain annotations — is ultimately a consequence of this string.

Q: What do the rendered images show?
A: The six renders are orthographic views along the three Cartesian axes in both directions. Representation (cartoon, sticks, or surface) and color scheme (sequence-rainbow or by-chain) vary across proteins so the training set covers all the common visualization conventions.

Q: Where is each backbone atom in 3D?
A: The mmCIF table is the protein's shape written out atom by atom. For each backbone N, Cα, C, and carbonyl O, it records an (x, y, z) coordinate triple in Å plus the residue type, chain letter, and residue number.

Q: How mobile is each atom in the crystal?
A: For experimental (PDB) structures, the B-factor (temperature factor) quantifies the positional spread of each atom in the crystal — a combination of thermal vibration and static disorder — in units of Å². High B-factors mark flexible loops or poorly resolved regions; low B-factors mark the rigid, well-ordered core.

Q: How big and how compact is the whole molecule?
A: Three whole-structure scalars: the radius of gyration (RMS distance of Cα from centroid, in Å), the count of Cα–Cα contacts (pairs closer than 8 Å and separated by more than four residues in sequence — i.e. tertiary, not local, contacts), and the bounding-box dimensions. Together they distinguish compact globular folds from extended fibres or disordered chains.

Q: What does the local fold look like, residue by residue?
A: A 3Di character summarizes, for each residue, the relative orientation of the Cα frame of its nearest spatial neighbor. Because it encodes fold topology rather than chemistry, 3Di alignments detect remote structural similarity that sequence alignment misses.

Q: How confident is the AlphaFold model at each residue?
A: For AlphaFold models, the B-factor field carries pLDDT — the model's own estimate of local accuracy on a 0–100 scale. Regions with pLDDT<50 should be treated as essentially unmodeled; they often correspond to intrinsically disordered segments.